Protein AF-A0A847JG15-F1 (afdb_monomer)

Nearest PDB structures (foldseek):
  4gpk-assembly2_F  TM=3.432E-01  e=2.499E+00  Bacillus thuringiensis serovar thuringiensis
  7dhg-assembly1_C  TM=2.589E-01  e=1.060E+00  Homo sapiens
  5w5h-assembly1_C  TM=2.190E-01  e=2.594E+00  Homo sapiens
  2c0l-assembly1_A  TM=3.120E-01  e=9.933E+00  Homo sapiens

Solvent-accessible surface area (backbone atoms only — not comparable to full-atom values): 39490 Å² total; per-residue (Å²): 102,68,60,78,75,47,74,71,59,74,79,89,64,73,88,48,67,31,52,49,42,34,54,45,31,75,73,61,32,64,68,51,48,52,53,49,48,51,69,70,67,40,53,91,81,58,75,62,52,69,66,50,43,59,56,54,67,47,91,59,67,62,47,79,40,72,58,43,66,59,42,62,68,60,30,32,76,76,27,90,80,52,55,33,76,30,58,50,78,84,34,59,87,74,55,54,85,29,31,40,36,27,78,30,10,33,76,59,93,94,44,71,69,58,63,26,44,65,43,64,74,42,33,71,73,79,40,40,64,58,51,52,51,54,47,48,49,50,69,77,38,72,46,77,37,70,93,58,90,75,75,52,70,67,59,48,51,48,54,47,52,47,37,75,73,43,55,92,72,43,49,55,31,36,40,46,26,46,60,80,68,53,72,68,58,48,52,53,35,47,76,70,49,31,46,76,49,68,34,33,84,80,35,64,89,46,57,81,93,45,23,48,59,52,29,47,49,55,50,51,52,46,54,66,70,67,50,78,86,50,76,77,68,70,68,62,69,59,55,86,75,48,46,61,80,82,39,97,46,72,69,47,27,57,53,44,54,69,33,58,69,56,23,36,53,28,47,53,50,40,48,55,48,52,54,50,38,58,74,66,50,53,59,48,61,70,60,58,68,68,49,17,46,43,43,33,42,49,62,69,53,50,51,49,54,67,57,19,54,72,67,41,57,69,74,59,30,43,54,50,50,36,53,46,24,32,46,32,43,63,30,42,42,85,55,52,66,74,56,47,54,47,47,63,75,65,54,49,72,77,65,53,74,80,45,60,68,69,37,51,50,18,35,50,52,30,53,45,51,34,21,53,75,68,67,36,63,67,62,30,52,56,51,49,56,55,59,69,71,57,94,67,62,53,50,55,54,15,46,52,39,43,54,51,35,52,48,28,39,37,49,36,34,51,64,64,29,67,76,41,45,81,53,33,52,37,83,54,47,54,35,32,27,35,37,20,18,50,28,33,70,68,61,43,52,71,60,16,52,54,33,37,54,53,22,39,54,52,38,54,57,50,27,73,76,41,72,79,39,40,34,46,25,44,45,38,48,55,40,51,51,54,35,54,72,41,30,86,81,56,80,32,52,70,39,58,78,49,64,89,48,69,87,55,49,52,79,1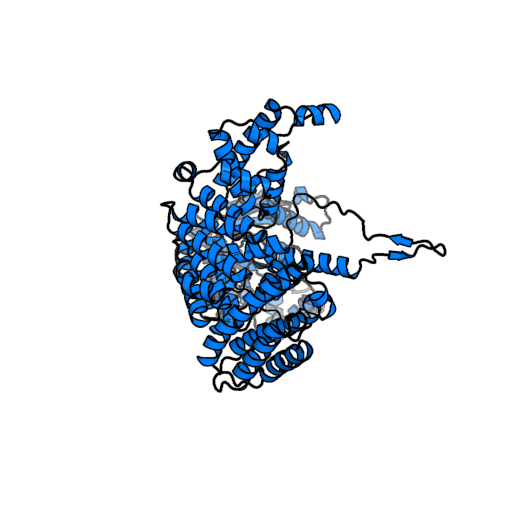00,60,57,74,64,59,70,49,48,55,37,50,51,52,35,53,52,50,46,50,50,61,69,67,57,55,50,66,40,78,44,94,52,92,92,41,64,46,73,51,76,78,66,82,78,89,71,64,96,64,68,60,53,44,46,46,47,53,48,44,53,31,65,57,53,20,54,34,42,41,56,100,91,41,80,69,34,19,65,63,52,40,52,24,45,62,70,63,66,54,94,45,39,60,48,54,30,42,42,54,58,37,60,60,59,71,86,78,48,66,45,56,69,62,55,20,77,67,50,49,69,69,45,54,72,65,39,51,53,53,42,44,54,32,32,54,53,34,40,54,54,36,52,59,50,24,49,76,42,67,85,44,62,67,50,50,53,54,36,35,38,38,41,41,54,42,23,48,56,29,62,75,38,54,44,73,57,12,51,49,43,36,52,49,26,51,51,54,73,66,35,77,52,58,71,44,86,81,43,54,60,30,38,49,46,21,33,52,31,12,58,77,28,89

Secondary structure (DSSP, 8-state):
-HHHHHTT--TT--S-HHHHHHHHHHHH-HHHHHHHHHHHH-GGG----HHHHHHHHS--SEEEE---SSHHHHHHTT-TT--EEE-SGGGTTTPPSSEEEETT--SSTT-----SHHHHHHHHHHTHHHHHHHHHHHHHS-EEEES--S--HHHHHHHHHHHHHHGGGPPPEEEEE-----HHHHHHHHHTTEEEEE-TTTTTTS-GGGHHHHHHHHHHHHHHHTPPPPGGG--PPPGGGS-----SSHHHHHHHTT-HHHHHHHHHHHHHHHHHHHHH----SS--HHHHHHHHHHHHTSTTHHHHHHHS-HHHHHHHHHHHHHHHHHTTPPPPHHHHHHHHHH--HHHHHTS-HHHHHHHHHHHHHHHHHTT-HHHHHHHHHHHHTS---HHHHHHHHHHHHHHHHHTT-HHHHHHHGGG---SSTHHHHHHHHHHHHHT-HHHHHHHHHHHHHHHHHHHHH-TT-HHHHHHHHHHHHHHHHTHHHHTTHHHHTTTT-GGGSPTT--HHHHHHHHHHHHHHHHHHHHH--SEEE-SSTT-EEE-TT------TT---HHHHHHHHHHHHT--SB-SS-BSSHHHHHHHHHHT--SSHHHHHHHHHT---SSSSHHHHHSSHHHHHTS-HHHHHHHHHHHHHHHHHHHHHHHH-TT-HHHHHHHHHHHHHHHHHGGG--HHHHHHHHHHHHHHHH-TTT--TTTHHHHHHHHHHHHHH-

Radius of gyration: 33.89 Å; Cα contacts (8 Å, |Δi|>4): 934; chains: 1; bounding box: 81×74×93 Å

pLDDT: mean 87.76, std 8.97, range [35.72, 98.38]

Mean predicted aligned error: 11.02 Å

Structure (mmCIF, N/CA/C/O backbone):
data_AF-A0A847JG15-F1
#
_entry.id   AF-A0A847JG15-F1
#
loop_
_atom_site.group_PDB
_atom_site.id
_atom_site.type_symbol
_atom_site.label_atom_id
_atom_site.label_alt_id
_atom_site.label_comp_id
_atom_site.label_asym_id
_atom_site.label_entity_id
_atom_site.label_seq_id
_atom_site.pdbx_PDB_ins_code
_atom_site.Cartn_x
_atom_site.Cartn_y
_atom_site.Cartn_z
_atom_site.occupancy
_atom_site.B_iso_or_equiv
_atom_site.auth_seq_id
_atom_site.auth_comp_id
_atom_site.auth_asym_id
_atom_site.auth_atom_id
_atom_site.pdbx_PDB_model_num
ATOM 1 N N . MET A 1 1 ? -34.499 -32.403 33.927 1.00 81.12 1 MET A N 1
ATOM 2 C CA . MET A 1 1 ? -34.317 -32.492 35.392 1.00 81.12 1 MET A CA 1
ATOM 3 C C . MET A 1 1 ? -35.592 -32.913 36.109 1.00 81.12 1 MET A C 1
ATOM 5 O O . MET A 1 1 ? -35.717 -34.097 36.360 1.00 81.12 1 MET A O 1
ATOM 9 N N . THR A 1 2 ? -36.583 -32.044 36.358 1.00 82.88 2 THR A N 1
ATOM 10 C CA . THR A 1 2 ? -37.772 -32.404 37.171 1.00 82.88 2 THR A CA 1
ATOM 11 C C . THR A 1 2 ? -38.510 -33.658 36.695 1.00 82.88 2 THR A C 1
ATOM 13 O O . THR A 1 2 ? -38.840 -34.520 37.497 1.00 82.88 2 THR A O 1
ATOM 16 N N . ARG A 1 3 ? -38.740 -33.797 35.382 1.00 83.25 3 ARG A N 1
ATOM 17 C CA . ARG A 1 3 ? -39.394 -34.990 34.817 1.00 83.25 3 ARG A CA 1
ATOM 18 C C . ARG A 1 3 ? -38.566 -36.267 35.015 1.00 83.25 3 ARG A C 1
ATOM 20 O O . ARG A 1 3 ? -39.148 -37.321 35.218 1.00 83.25 3 ARG A O 1
ATOM 27 N N . GLU A 1 4 ? -37.240 -36.162 34.947 1.00 81.69 4 GLU A N 1
ATOM 28 C CA . GLU A 1 4 ? -36.317 -37.295 35.118 1.00 81.69 4 GLU A CA 1
ATOM 29 C C . GLU A 1 4 ? -36.150 -37.688 36.592 1.00 81.69 4 GLU A C 1
ATOM 31 O O . GLU A 1 4 ? -36.027 -38.870 36.879 1.00 81.69 4 GLU A O 1
ATOM 36 N N . LEU A 1 5 ? -36.198 -36.722 37.517 1.00 81.12 5 LEU A N 1
ATOM 37 C CA . LEU A 1 5 ? -36.077 -36.973 38.958 1.00 81.12 5 LEU A CA 1
ATOM 38 C C . LEU A 1 5 ? -37.386 -37.421 39.613 1.00 81.12 5 LEU A C 1
ATOM 40 O O . LEU A 1 5 ? -37.378 -38.324 40.440 1.00 81.12 5 LEU A O 1
ATOM 44 N N . TYR A 1 6 ? -38.506 -36.787 39.254 1.00 81.75 6 TYR A N 1
ATOM 45 C CA . TYR A 1 6 ? -39.786 -36.934 39.962 1.00 81.75 6 TYR A CA 1
ATOM 46 C C . TYR A 1 6 ? -40.861 -37.665 39.151 1.00 81.75 6 TYR A C 1
ATOM 48 O O . TYR A 1 6 ? -42.008 -37.746 39.582 1.00 81.75 6 TYR A O 1
ATOM 56 N N . GLY A 1 7 ? -40.551 -38.147 37.942 1.00 70.06 7 GLY A N 1
ATOM 57 C CA . GLY A 1 7 ? -41.454 -39.000 37.154 1.00 70.06 7 GLY A CA 1
ATOM 58 C C . GLY A 1 7 ? -42.812 -38.389 36.760 1.00 70.06 7 GLY A C 1
ATOM 59 O O . GLY A 1 7 ? -43.637 -39.087 36.179 1.00 70.06 7 GLY A O 1
ATOM 60 N N . GLY A 1 8 ? -43.059 -37.100 37.033 1.00 64.69 8 GLY A N 1
ATOM 61 C CA . GLY A 1 8 ? -44.329 -36.412 36.764 1.00 64.69 8 GLY A CA 1
ATOM 62 C C . GLY A 1 8 ? -45.185 -36.099 37.999 1.00 64.69 8 GLY A C 1
ATOM 63 O O . GLY A 1 8 ? -46.181 -35.386 37.861 1.00 64.69 8 GLY A O 1
ATOM 64 N N . GLU A 1 9 ? -44.797 -36.547 39.196 1.00 62.03 9 GLU A N 1
ATOM 65 C CA . GLU A 1 9 ? -45.448 -36.137 40.444 1.00 62.03 9 GLU A CA 1
ATOM 66 C C . GLU A 1 9 ? -45.044 -34.698 40.808 1.00 62.03 9 GLU A C 1
ATOM 68 O O . GLU A 1 9 ? -43.866 -34.359 40.881 1.00 62.03 9 GLU A O 1
ATOM 73 N N . ARG A 1 10 ? -46.033 -33.808 40.991 1.00 60.28 10 ARG A N 1
ATOM 74 C CA . ARG A 1 10 ? -45.802 -32.389 41.345 1.00 60.28 10 ARG A CA 1
ATOM 75 C C . ARG A 1 10 ? -45.706 -32.141 42.852 1.00 60.28 10 ARG A C 1
ATOM 77 O O . ARG A 1 10 ? -45.390 -31.025 43.258 1.00 60.28 10 ARG A O 1
ATOM 84 N N . ALA A 1 11 ? -46.021 -33.137 43.677 1.00 58.16 11 ALA A N 1
ATOM 85 C CA . ALA A 1 11 ? -45.902 -33.013 45.122 1.00 58.16 11 ALA A CA 1
ATOM 86 C C . ALA A 1 11 ? -44.409 -33.014 45.499 1.00 58.16 11 ALA A C 1
ATOM 88 O O . ALA A 1 11 ? -43.684 -33.918 45.107 1.00 58.16 11 ALA A O 1
ATOM 89 N N . ASN A 1 12 ? -43.961 -31.999 46.243 1.00 69.44 12 ASN A N 1
ATOM 90 C CA . ASN A 1 12 ? -42.582 -31.813 46.729 1.00 69.44 12 ASN A CA 1
ATOM 91 C C . ASN A 1 12 ? -41.496 -31.426 45.704 1.00 69.44 12 ASN A C 1
ATOM 93 O O . ASN A 1 12 ? -40.319 -31.494 46.042 1.00 69.44 12 ASN A O 1
ATOM 97 N N . VAL A 1 13 ? -41.842 -30.954 44.502 1.00 78.25 13 VAL A N 1
ATOM 98 C CA . VAL A 1 13 ? -40.843 -30.364 43.587 1.00 78.25 13 VAL A CA 1
ATOM 99 C C . VAL A 1 13 ? -40.485 -28.943 44.054 1.00 78.25 13 VAL A C 1
ATOM 101 O O . VAL A 1 13 ? -41.392 -28.108 44.144 1.00 78.25 13 VAL A O 1
ATOM 104 N N . PRO A 1 14 ? -39.204 -28.617 44.320 1.00 79.38 14 PRO A N 1
ATOM 105 C CA . PRO A 1 14 ? -38.802 -27.248 44.634 1.00 79.38 14 PRO A CA 1
ATOM 106 C C . PRO A 1 14 ? -39.094 -26.292 43.475 1.00 79.38 14 PRO A C 1
ATOM 108 O O . PRO A 1 14 ? -38.955 -26.651 42.310 1.00 79.38 14 PRO A O 1
ATOM 111 N N . SER A 1 15 ? -39.476 -25.051 43.777 1.00 82.06 15 SER A N 1
ATOM 112 C CA . SER A 1 15 ? -39.694 -24.026 42.745 1.00 82.06 15 SER A CA 1
ATOM 113 C C . SER A 1 15 ? -38.400 -23.379 42.247 1.00 82.06 15 SER A C 1
ATOM 115 O O . SER A 1 15 ? -38.415 -22.739 41.199 1.00 82.06 15 SER A O 1
ATOM 117 N N . ASP A 1 16 ? -37.312 -23.498 43.011 1.00 85.75 16 ASP A N 1
ATOM 118 C CA . ASP A 1 16 ? -36.014 -22.899 42.701 1.00 85.75 16 ASP A CA 1
ATOM 119 C C . ASP A 1 16 ? -35.216 -23.788 41.725 1.00 85.75 16 ASP A C 1
ATOM 121 O O . ASP A 1 16 ? -34.884 -24.927 42.076 1.00 85.75 16 ASP A O 1
ATOM 125 N N . PRO A 1 17 ? -34.878 -23.295 40.517 1.00 86.44 17 PRO A N 1
ATOM 126 C CA . PRO A 1 17 ? -34.073 -24.033 39.548 1.00 86.44 17 PRO A CA 1
ATOM 127 C C . PRO A 1 17 ? -32.709 -24.491 40.078 1.00 86.44 17 PRO A C 1
ATOM 129 O O . PRO A 1 17 ? -32.270 -25.584 39.716 1.00 86.44 17 PRO A O 1
ATOM 132 N N . LEU A 1 18 ? -32.055 -23.701 40.940 1.00 89.69 18 LEU A N 1
ATOM 133 C CA . LEU A 1 18 ? -30.737 -24.043 41.492 1.00 89.69 18 LEU A CA 1
ATOM 134 C C . LEU A 1 18 ? -30.823 -25.273 42.398 1.00 89.69 18 LEU A C 1
ATOM 136 O O . LEU A 1 18 ? -29.964 -26.157 42.353 1.00 89.69 18 LEU A O 1
ATOM 140 N N . ARG A 1 19 ? -31.909 -25.362 43.168 1.00 89.12 19 ARG A N 1
ATOM 141 C CA . ARG A 1 19 ? -32.183 -26.488 44.058 1.00 89.12 19 ARG A CA 1
ATOM 142 C C . ARG A 1 19 ? -32.551 -27.755 43.294 1.00 89.12 19 ARG A C 1
ATOM 144 O O . ARG A 1 19 ? -32.088 -28.831 43.649 1.00 89.12 19 ARG A O 1
ATOM 151 N N . ILE A 1 20 ? -33.302 -27.628 42.197 1.00 90.25 20 ILE A N 1
ATOM 152 C CA . ILE A 1 20 ? -33.577 -28.762 41.297 1.00 90.25 20 ILE A CA 1
ATOM 153 C C . ILE A 1 20 ? -32.270 -29.300 40.694 1.00 90.25 20 ILE A C 1
ATOM 155 O O . ILE A 1 20 ? -32.104 -30.513 40.567 1.00 90.25 20 ILE A O 1
ATOM 159 N N . ALA A 1 21 ? -31.345 -28.418 40.303 1.00 90.31 21 ALA A N 1
ATOM 160 C CA . ALA A 1 21 ? -30.045 -28.824 39.774 1.00 90.31 21 ALA A CA 1
ATOM 161 C C . ALA A 1 21 ? -29.168 -29.501 40.845 1.00 90.31 21 ALA A C 1
ATOM 163 O O . ALA A 1 21 ? -28.500 -30.489 40.537 1.00 90.31 21 ALA A O 1
ATOM 164 N N . GLU A 1 22 ? -29.213 -29.028 42.095 1.00 91.44 22 GLU A N 1
ATOM 165 C CA . GLU A 1 22 ? -28.540 -29.672 43.233 1.00 91.44 22 GLU A CA 1
ATOM 166 C C . GLU A 1 22 ? -29.113 -31.067 43.513 1.00 91.44 22 GLU A C 1
ATOM 168 O O . GLU A 1 22 ? -28.363 -32.035 43.599 1.00 91.44 22 GLU A O 1
ATOM 173 N N . GLU A 1 23 ? -30.439 -31.214 43.563 1.00 91.00 23 GLU A N 1
ATOM 174 C CA . GLU A 1 23 ? -31.095 -32.516 43.742 1.00 91.00 23 GLU A CA 1
ATOM 175 C C . GLU A 1 23 ? -30.782 -33.472 42.581 1.00 91.00 23 GLU A C 1
ATOM 177 O O . GLU A 1 23 ? -30.565 -34.667 42.799 1.00 91.00 23 GLU A O 1
ATOM 182 N N . PHE A 1 24 ? -30.669 -32.952 41.351 1.00 89.69 24 PHE A N 1
ATOM 183 C CA . PHE A 1 24 ? -30.232 -33.733 40.191 1.00 89.69 24 PHE A CA 1
ATOM 184 C C . PHE A 1 24 ? -28.802 -34.243 40.353 1.00 89.69 24 PHE A C 1
ATOM 186 O O . PHE A 1 24 ? -28.536 -35.427 40.134 1.00 89.69 24 PHE A O 1
ATOM 193 N N . ARG A 1 25 ? -27.885 -33.362 40.765 1.00 90.50 25 ARG A N 1
ATOM 194 C CA . ARG A 1 25 ? -26.486 -33.714 41.011 1.00 90.50 25 ARG A CA 1
ATOM 195 C C . ARG A 1 25 ? -26.352 -34.711 42.159 1.00 90.50 25 ARG A C 1
ATOM 197 O O . ARG A 1 25 ? -25.600 -35.672 42.029 1.00 90.50 25 ARG A O 1
ATOM 204 N N . ALA A 1 26 ? -27.080 -34.511 43.253 1.00 89.00 26 ALA A N 1
ATOM 205 C CA . ALA A 1 26 ? -27.059 -35.401 44.408 1.00 89.00 26 ALA A CA 1
ATOM 206 C C . ALA A 1 26 ? -27.613 -36.796 44.070 1.00 89.00 26 ALA A C 1
ATOM 208 O O . ALA A 1 26 ? -27.094 -37.796 44.562 1.00 89.00 26 ALA A O 1
ATOM 209 N N . GLY A 1 27 ? -28.642 -36.870 43.218 1.00 87.56 27 GLY A N 1
ATOM 210 C CA . GLY A 1 27 ? -29.272 -38.131 42.826 1.00 87.56 27 GLY A CA 1
ATOM 211 C C . GLY A 1 27 ? -28.518 -38.921 41.753 1.00 87.56 27 GLY A C 1
ATOM 212 O O . GLY A 1 27 ? -28.458 -40.146 41.832 1.00 87.56 27 GLY A O 1
ATOM 213 N N . LEU A 1 28 ? -27.961 -38.246 40.740 1.00 88.00 28 LEU A N 1
ATOM 214 C CA . LEU A 1 28 ? -27.418 -38.889 39.529 1.00 88.00 28 LEU A CA 1
ATOM 215 C C . LEU A 1 28 ? -25.928 -38.603 39.281 1.00 88.00 28 LEU A C 1
ATOM 217 O O . LEU A 1 28 ? -25.324 -39.202 38.390 1.00 88.00 28 LEU A O 1
ATOM 221 N N . GLY A 1 29 ? -25.319 -37.719 40.070 1.00 87.88 29 GLY A N 1
ATOM 222 C CA . GLY A 1 29 ? -23.922 -37.319 39.943 1.00 87.88 29 GLY A CA 1
ATOM 223 C C . GLY A 1 29 ? -23.676 -36.198 38.926 1.00 87.88 29 GLY A C 1
ATOM 224 O O . GLY A 1 29 ? -24.523 -35.838 38.107 1.00 87.88 29 GLY A O 1
ATOM 225 N N . ASP A 1 30 ? -22.466 -35.640 38.972 1.00 84.94 30 ASP A N 1
ATOM 226 C CA . ASP A 1 30 ? -22.074 -34.466 38.177 1.00 84.94 30 ASP A CA 1
ATOM 227 C C . ASP A 1 30 ? -21.905 -34.769 36.674 1.00 84.94 30 ASP A C 1
ATOM 229 O O . ASP A 1 30 ? -22.237 -33.947 35.816 1.00 84.94 30 ASP A O 1
ATOM 233 N N . ALA A 1 31 ? -21.472 -35.988 36.335 1.00 86.06 31 ALA A N 1
ATOM 234 C CA . ALA A 1 31 ? -21.378 -36.441 34.946 1.00 86.06 31 ALA A CA 1
ATOM 235 C C . ALA A 1 31 ? -22.760 -36.484 34.272 1.00 86.06 31 ALA A C 1
ATOM 237 O O . ALA A 1 31 ? -22.930 -35.967 33.170 1.00 86.06 31 ALA A O 1
ATOM 238 N N . ALA A 1 32 ? -23.773 -37.015 34.967 1.00 87.38 32 ALA A N 1
ATOM 239 C CA . ALA A 1 32 ? -25.141 -37.067 34.458 1.00 87.38 32 ALA A CA 1
ATOM 240 C C . ALA A 1 32 ? -25.746 -35.666 34.287 1.00 87.38 32 ALA A C 1
ATOM 242 O O . ALA A 1 32 ? -26.473 -35.424 33.323 1.00 87.38 32 ALA A O 1
ATOM 243 N N . LEU A 1 33 ? -25.437 -34.736 35.200 1.00 87.50 33 LEU A N 1
ATOM 244 C CA . LEU A 1 33 ? -25.838 -33.333 35.087 1.00 87.50 33 LEU A CA 1
ATOM 245 C C . LEU A 1 33 ? -25.224 -32.680 33.842 1.00 87.50 33 LEU A C 1
ATOM 247 O O . LEU A 1 33 ? -25.932 -32.044 33.061 1.00 87.50 33 LEU A O 1
ATOM 251 N N . THR A 1 34 ? -23.928 -32.888 33.621 1.00 85.12 34 THR A N 1
ATOM 252 C CA . THR A 1 34 ? -23.215 -32.361 32.450 1.00 85.12 34 THR A CA 1
ATOM 253 C C . THR A 1 34 ? -23.776 -32.938 31.148 1.00 85.12 34 THR A C 1
ATOM 255 O O . THR A 1 34 ? -24.069 -32.191 30.212 1.00 85.12 34 THR A O 1
ATOM 258 N N . ASP A 1 35 ? -24.026 -34.247 31.098 1.00 86.44 35 ASP A N 1
ATOM 259 C CA . ASP A 1 35 ? -24.648 -34.905 29.944 1.00 86.44 35 ASP A CA 1
ATOM 260 C C . ASP A 1 35 ? -26.095 -34.454 29.721 1.00 86.44 35 ASP A C 1
ATOM 262 O O . ASP A 1 35 ? -26.553 -34.350 28.579 1.00 86.44 35 ASP A O 1
ATOM 266 N N . PHE A 1 36 ? -26.844 -34.168 30.789 1.00 88.62 36 PHE A N 1
ATOM 267 C CA . PHE A 1 36 ? -28.172 -33.570 30.681 1.00 88.62 36 PHE A CA 1
ATOM 268 C C . PHE A 1 36 ? -28.097 -32.184 30.027 1.00 88.62 36 PHE A C 1
ATOM 270 O O . PHE A 1 36 ? -28.882 -31.898 29.120 1.00 88.62 36 PHE A O 1
ATOM 277 N N . LEU A 1 37 ? -27.142 -31.343 30.434 1.00 87.56 37 LEU A N 1
ATOM 278 C CA . LEU A 1 37 ? -26.953 -30.012 29.853 1.00 87.56 37 LEU A CA 1
ATOM 279 C C . LEU A 1 37 ? -26.539 -30.085 28.384 1.00 87.56 37 LEU A C 1
ATOM 281 O O . LEU A 1 37 ? -27.162 -29.427 27.551 1.00 87.56 37 LEU A O 1
ATOM 285 N N . ARG A 1 38 ? -25.571 -30.943 28.044 1.00 85.94 38 ARG A N 1
ATOM 286 C CA . ARG A 1 38 ? -25.131 -31.160 26.656 1.00 85.94 38 ARG A CA 1
ATOM 287 C C . ARG A 1 38 ? -26.286 -31.609 25.760 1.00 85.94 38 ARG A C 1
ATOM 289 O O . ARG A 1 38 ? -26.506 -31.016 24.706 1.00 85.94 38 ARG A O 1
ATOM 296 N N . ARG A 1 39 ? -27.088 -32.584 26.208 1.00 87.25 39 ARG A N 1
ATOM 297 C CA . ARG A 1 39 ? -28.261 -33.076 25.459 1.00 87.25 39 ARG A CA 1
ATOM 298 C C . ARG A 1 39 ? -29.392 -32.054 25.352 1.00 87.25 39 ARG A C 1
ATOM 300 O O . ARG A 1 39 ? -30.125 -32.077 24.367 1.00 87.25 39 ARG A O 1
ATOM 307 N N . SER A 1 40 ? -29.561 -31.194 26.355 1.00 86.38 40 SER A N 1
ATOM 308 C CA . SER A 1 40 ? -30.647 -30.207 26.380 1.00 86.38 40 SER A CA 1
ATOM 309 C C . SER A 1 40 ? -30.328 -28.973 25.540 1.00 86.38 40 SER A C 1
ATOM 311 O O . SER A 1 40 ? -31.196 -28.489 24.819 1.00 86.38 40 SER A O 1
ATOM 313 N N . ILE A 1 41 ? -29.092 -28.475 25.627 1.00 84.56 41 ILE A N 1
ATOM 314 C CA . ILE A 1 41 ? -28.661 -27.245 24.954 1.00 84.56 41 ILE A CA 1
ATOM 315 C C . ILE A 1 41 ? -28.256 -27.528 23.504 1.00 84.56 41 ILE A C 1
ATOM 317 O O . ILE A 1 41 ? -28.589 -26.723 22.646 1.00 84.56 41 ILE A O 1
ATOM 321 N N . ARG A 1 42 ? -27.631 -28.683 23.205 1.00 83.69 42 ARG A N 1
ATOM 322 C CA . ARG A 1 42 ? -27.186 -29.076 21.847 1.00 83.69 42 ARG A CA 1
ATOM 323 C C . ARG A 1 42 ? -26.381 -27.975 21.147 1.00 83.69 42 ARG A C 1
ATOM 325 O O . ARG A 1 42 ? -26.711 -27.564 20.037 1.00 83.69 42 ARG A O 1
ATOM 332 N N . ASP A 1 43 ? -25.363 -27.466 21.836 1.00 85.06 43 ASP A N 1
ATOM 333 C CA . ASP A 1 43 ? -24.520 -26.345 21.388 1.00 85.06 43 ASP A CA 1
ATOM 334 C C . ASP A 1 43 ? -23.935 -26.558 19.977 1.00 85.06 43 ASP A C 1
ATOM 336 O O . ASP A 1 43 ? -23.907 -25.641 19.158 1.00 85.06 43 ASP A O 1
ATOM 340 N N . ASP A 1 44 ? -23.574 -27.799 19.656 1.00 82.69 44 ASP A N 1
ATOM 341 C CA . ASP A 1 44 ? -23.077 -28.244 18.352 1.00 82.69 44 ASP A CA 1
ATOM 342 C C . ASP A 1 44 ? -24.072 -28.051 17.196 1.00 82.69 44 ASP A C 1
ATOM 344 O O . ASP A 1 44 ? -23.662 -27.938 16.045 1.00 82.69 44 ASP A O 1
ATOM 348 N N . THR A 1 45 ? -25.374 -27.979 17.484 1.00 86.88 45 THR A N 1
ATOM 349 C CA . THR A 1 45 ? -26.418 -27.780 16.464 1.00 86.88 45 THR A CA 1
ATOM 350 C C . THR A 1 45 ? -26.703 -26.313 16.138 1.00 86.88 45 THR A C 1
ATOM 352 O O . THR A 1 45 ? -27.436 -26.034 15.188 1.00 86.88 45 THR A O 1
ATOM 355 N N . PHE A 1 46 ? -26.144 -25.375 16.907 1.00 86.81 46 PHE A N 1
ATOM 356 C CA . PHE A 1 46 ? -26.329 -23.940 16.700 1.00 86.81 46 PHE A CA 1
ATOM 357 C C . PHE A 1 46 ? -25.076 -23.313 16.104 1.00 86.81 46 PHE A C 1
ATOM 359 O O . PHE A 1 46 ? -23.969 -23.611 16.538 1.00 86.81 46 PHE A O 1
ATOM 366 N N . GLU A 1 47 ? -25.255 -22.404 15.150 1.00 88.56 47 GLU A N 1
ATOM 367 C CA . GLU A 1 47 ? -24.178 -21.579 14.600 1.00 88.56 47 GLU A CA 1
ATOM 368 C C . GLU A 1 47 ? -24.261 -20.148 15.147 1.00 88.56 47 GLU A C 1
ATOM 370 O O . GLU A 1 47 ? -25.370 -19.646 15.384 1.00 88.56 47 GLU A O 1
ATOM 375 N N . PRO A 1 48 ? -23.123 -19.451 15.329 1.00 89.81 48 PRO A N 1
ATOM 376 C CA . PRO A 1 48 ? -23.140 -18.061 15.754 1.00 89.81 48 PRO A CA 1
ATOM 377 C C . PRO A 1 48 ? -23.891 -17.175 14.751 1.00 89.81 48 PRO A C 1
ATOM 379 O O . PRO A 1 48 ? -23.492 -17.021 13.597 1.00 89.81 48 PRO A O 1
ATOM 382 N N . GLY A 1 49 ? -24.994 -16.573 15.201 1.00 87.56 49 GLY A N 1
ATOM 383 C CA . GLY A 1 49 ? -25.755 -15.600 14.410 1.00 87.56 49 GLY A CA 1
ATOM 384 C C . GLY A 1 49 ? -25.043 -14.249 14.243 1.00 87.56 49 GLY A C 1
ATOM 385 O O . GLY A 1 49 ? -24.083 -13.960 14.956 1.00 87.56 49 GLY A O 1
ATOM 386 N N . LEU A 1 50 ? -25.575 -13.395 13.356 1.00 87.62 50 LEU A N 1
ATOM 387 C CA . LEU A 1 50 ? -25.013 -12.072 13.024 1.00 87.62 50 LEU A CA 1
ATOM 388 C C . LEU A 1 50 ? -24.738 -11.201 14.258 1.00 87.62 50 LEU A C 1
ATOM 390 O O . LEU A 1 50 ? -23.650 -10.655 14.370 1.00 87.62 50 LEU A O 1
ATOM 394 N N . ILE A 1 51 ? -25.646 -11.185 15.239 1.00 90.56 51 ILE A N 1
ATOM 395 C CA . ILE A 1 51 ? -25.478 -10.399 16.474 1.00 90.56 51 ILE A CA 1
ATOM 396 C C . ILE A 1 51 ? -24.200 -10.758 17.241 1.00 90.56 51 ILE A C 1
ATOM 398 O O . ILE A 1 51 ? -23.589 -9.869 17.820 1.00 90.56 51 ILE A O 1
ATOM 402 N N . HIS A 1 52 ? -23.777 -12.027 17.261 1.00 91.75 52 HIS A N 1
ATOM 403 C CA . HIS A 1 52 ? -22.538 -12.403 17.953 1.00 91.75 52 HIS A CA 1
ATOM 404 C C . HIS A 1 52 ? -21.321 -11.791 17.259 1.00 91.75 52 HIS A C 1
ATOM 406 O O . HIS A 1 52 ? -20.411 -11.318 17.929 1.00 91.75 52 HIS A O 1
ATOM 412 N N . ARG A 1 53 ? -21.330 -11.764 15.922 1.00 89.56 53 ARG A N 1
ATOM 413 C CA . ARG A 1 53 ? -20.270 -11.142 15.122 1.00 89.56 53 ARG A CA 1
ATOM 414 C C . ARG A 1 53 ? -20.294 -9.626 15.299 1.00 89.56 53 ARG A C 1
ATOM 416 O O . ARG A 1 53 ? -19.294 -9.053 15.703 1.00 89.56 53 ARG A O 1
ATOM 423 N N . ASP A 1 54 ? -21.467 -9.009 15.153 1.00 89.50 54 ASP A N 1
ATOM 424 C CA . ASP A 1 54 ? -21.649 -7.566 15.335 1.00 89.50 54 ASP A CA 1
ATOM 425 C C . ASP A 1 54 ? -21.241 -7.084 16.730 1.00 89.50 54 ASP A C 1
ATOM 427 O O . ASP A 1 54 ? -20.701 -5.987 16.877 1.00 89.50 54 ASP A O 1
ATOM 431 N N . LEU A 1 55 ? -21.499 -7.903 17.754 1.00 91.81 55 LEU A N 1
ATOM 432 C CA . LEU A 1 55 ? -21.068 -7.642 19.117 1.00 91.81 55 LEU A CA 1
ATOM 433 C C . LEU A 1 55 ? -19.542 -7.657 19.218 1.00 91.81 55 LEU A C 1
ATOM 435 O O . LEU A 1 55 ? -18.982 -6.727 19.786 1.00 91.81 55 LEU A O 1
ATOM 439 N N . LEU A 1 56 ? -18.878 -8.686 18.691 1.00 90.12 56 LEU A N 1
ATOM 440 C CA . LEU A 1 56 ? -17.423 -8.852 18.795 1.00 90.12 56 LEU A CA 1
ATOM 441 C C . LEU A 1 56 ? -16.628 -7.939 17.844 1.00 90.12 56 LEU A C 1
ATOM 443 O O . LEU A 1 56 ? -15.434 -7.741 18.052 1.00 90.12 56 LEU A O 1
ATOM 447 N N . ASP A 1 57 ? -17.276 -7.331 16.848 1.00 84.50 57 ASP A N 1
ATOM 448 C CA . ASP A 1 57 ? -16.672 -6.283 16.014 1.00 84.50 57 ASP A CA 1
ATOM 449 C C . ASP A 1 57 ? -16.399 -4.989 16.799 1.00 84.50 57 ASP A C 1
ATOM 451 O O . ASP A 1 57 ? -15.506 -4.204 16.456 1.00 84.50 57 ASP A O 1
ATOM 455 N N . LEU A 1 58 ? -17.190 -4.724 17.843 1.00 85.12 58 LEU A N 1
ATOM 456 C CA . LEU A 1 58 ? -17.050 -3.520 18.654 1.00 85.12 58 LEU A CA 1
ATOM 457 C C . LEU A 1 58 ? -15.807 -3.592 19.562 1.00 85.12 58 LEU A C 1
ATOM 459 O O . LEU A 1 58 ? -15.3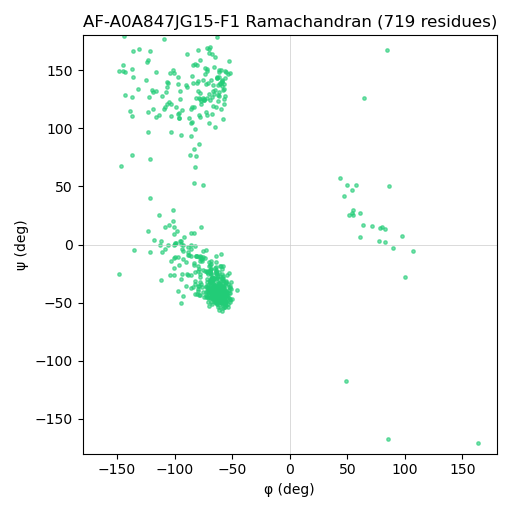81 -4.668 19.980 1.00 85.12 58 LEU A O 1
ATOM 463 N N . PRO A 1 59 ? -15.207 -2.437 19.909 1.00 83.31 59 PRO A N 1
ATOM 464 C CA . PRO A 1 59 ? -13.948 -2.351 20.646 1.00 83.31 59 PRO A CA 1
ATOM 465 C C . PRO A 1 59 ? -14.072 -2.657 22.153 1.00 83.31 59 PRO A C 1
ATOM 467 O O . PRO A 1 59 ? -13.618 -1.863 22.977 1.00 83.31 59 PRO A O 1
ATOM 470 N N . TRP A 1 60 ? -14.676 -3.781 22.545 1.00 88.12 60 TRP A N 1
ATOM 471 C CA . TRP A 1 60 ? -14.810 -4.150 23.959 1.00 88.12 60 TRP A CA 1
ATOM 472 C C . TRP A 1 60 ? -13.452 -4.458 24.597 1.00 88.12 60 TRP A C 1
ATOM 474 O O . TRP A 1 60 ? -12.633 -5.155 24.003 1.00 88.12 60 TRP A O 1
ATOM 484 N N . ALA A 1 61 ? -13.234 -3.972 25.824 1.00 88.50 61 ALA A N 1
ATOM 485 C CA . ALA A 1 61 ? -12.052 -4.317 26.615 1.00 88.50 61 ALA A CA 1
ATOM 486 C C . ALA A 1 61 ? -12.087 -5.787 27.060 1.00 88.50 61 ALA A C 1
ATOM 488 O O . ALA A 1 61 ? -11.102 -6.500 26.911 1.00 88.50 61 ALA A O 1
ATOM 489 N N . ASP A 1 62 ? -13.242 -6.239 27.548 1.00 91.94 62 ASP A N 1
ATOM 490 C CA . ASP A 1 62 ? -13.524 -7.622 27.921 1.00 91.94 62 ASP A CA 1
ATOM 491 C C . ASP A 1 62 ? -15.008 -7.925 27.667 1.00 91.94 62 ASP A C 1
ATOM 493 O O . ASP A 1 62 ? -15.867 -7.051 27.808 1.00 91.94 62 ASP A O 1
ATOM 497 N N . VAL A 1 63 ? -15.314 -9.178 27.336 1.00 94.44 63 VAL A N 1
ATOM 498 C CA . VAL A 1 63 ? -16.672 -9.718 27.228 1.00 94.44 63 VAL A CA 1
ATOM 499 C C . VAL A 1 63 ? -16.853 -10.760 28.326 1.00 94.44 63 VAL A C 1
ATOM 501 O O . VAL A 1 63 ? -16.246 -11.828 28.306 1.00 94.44 63 VAL A O 1
ATOM 504 N N . LEU A 1 64 ? -17.694 -10.447 29.305 1.00 94.25 64 LEU A N 1
ATOM 505 C CA . LEU A 1 64 ? -18.047 -11.355 30.395 1.00 94.25 64 LEU A CA 1
ATOM 506 C C . LEU A 1 64 ? -19.342 -12.081 30.039 1.00 94.25 64 LEU A C 1
ATOM 508 O O . LEU A 1 64 ? -20.321 -11.438 29.662 1.00 94.25 64 LEU A O 1
ATOM 512 N N . THR A 1 65 ? -19.375 -13.402 30.198 1.00 93.06 65 THR A N 1
ATOM 513 C CA . THR A 1 65 ? -20.596 -14.182 29.975 1.00 93.06 65 THR A CA 1
ATOM 514 C C . THR A 1 65 ? -20.822 -15.229 31.060 1.00 93.06 65 THR A C 1
ATOM 516 O O . THR A 1 65 ? -19.889 -15.843 31.584 1.00 93.06 65 THR A O 1
ATOM 519 N N . THR A 1 66 ? -22.094 -15.427 31.395 1.00 90.81 66 THR A N 1
ATOM 520 C CA . THR A 1 66 ? -22.593 -16.529 32.228 1.00 90.81 66 THR A CA 1
ATOM 521 C C . THR A 1 66 ? -23.178 -17.663 31.382 1.00 90.81 66 THR A C 1
ATOM 523 O O . THR A 1 66 ? -23.675 -18.637 31.940 1.00 90.81 66 THR A O 1
ATOM 526 N N . ASN A 1 67 ? -23.150 -17.539 30.049 1.00 90.94 67 ASN A N 1
ATOM 527 C CA . ASN A 1 67 ? -23.671 -18.550 29.134 1.00 90.94 67 ASN A CA 1
ATOM 528 C C . ASN A 1 67 ? -22.742 -19.764 29.063 1.00 90.94 67 ASN A C 1
ATOM 530 O O . ASN A 1 67 ? -21.518 -19.634 29.119 1.00 90.94 67 ASN A O 1
ATOM 534 N N . TYR A 1 68 ? -23.333 -20.945 28.879 1.00 90.12 68 TYR A N 1
ATOM 535 C CA . TYR A 1 68 ? -22.591 -22.204 28.808 1.00 90.12 68 TYR A CA 1
ATOM 536 C C . TYR A 1 68 ? -22.227 -22.618 27.370 1.00 90.12 68 TYR A C 1
ATOM 538 O O . TYR A 1 68 ? -21.243 -23.337 27.191 1.00 90.12 68 TYR A O 1
ATOM 546 N N . ASP A 1 69 ? -22.988 -22.165 26.366 1.00 91.25 69 ASP A N 1
ATOM 547 C CA . ASP A 1 69 ? -22.767 -22.415 24.929 1.00 91.25 69 ASP A CA 1
ATOM 548 C C . ASP A 1 69 ? -21.465 -21.794 24.403 1.00 91.25 69 ASP A C 1
ATOM 550 O O . ASP A 1 69 ? -20.918 -20.902 25.045 1.00 91.25 69 ASP A O 1
ATOM 554 N N . THR A 1 70 ? -20.966 -22.258 23.253 1.00 91.19 70 THR A N 1
ATOM 555 C CA . THR A 1 70 ? -19.683 -21.812 22.674 1.00 91.19 70 THR A CA 1
ATOM 556 C C . THR A 1 70 ? -19.832 -20.794 21.537 1.00 91.19 70 THR A C 1
ATOM 558 O O . THR A 1 70 ? -18.943 -20.658 20.690 1.00 91.19 70 THR A O 1
ATOM 561 N N . LEU A 1 71 ? -20.976 -20.102 21.445 1.00 92.62 71 LEU A N 1
ATOM 562 C CA . LEU A 1 71 ? -21.296 -19.259 20.287 1.00 92.62 71 LEU A CA 1
ATOM 563 C C . LEU A 1 71 ? -20.381 -18.034 20.179 1.00 92.62 71 LEU A C 1
ATOM 565 O O . LEU A 1 71 ? -19.966 -17.682 19.074 1.00 92.62 71 LEU A O 1
ATOM 569 N N . LEU A 1 72 ? -20.029 -17.408 21.306 1.00 92.56 72 LEU A N 1
ATOM 570 C CA . LEU A 1 72 ? -19.111 -16.265 21.326 1.00 92.56 72 LEU A CA 1
ATOM 571 C C . LEU A 1 72 ? -17.684 -16.694 20.979 1.00 92.56 72 LEU A C 1
ATOM 573 O O . LEU A 1 72 ? -17.023 -16.030 20.191 1.00 92.56 72 LEU A O 1
ATOM 577 N N . GLU A 1 73 ? -17.228 -17.832 21.499 1.00 91.62 73 GLU A N 1
ATOM 578 C CA . GLU A 1 73 ? -15.911 -18.401 21.203 1.00 91.62 73 GLU A CA 1
ATOM 579 C C . GLU A 1 73 ? -15.768 -18.758 19.722 1.00 91.62 73 GLU A C 1
ATOM 581 O O . GLU A 1 73 ? -14.725 -18.524 19.114 1.00 91.62 73 GLU A O 1
ATOM 586 N N . ARG A 1 74 ? -16.823 -19.325 19.125 1.00 90.69 74 ARG A N 1
ATOM 587 C CA . ARG A 1 74 ? -16.846 -19.651 17.697 1.00 90.69 74 ARG A CA 1
ATOM 588 C C . ARG A 1 74 ?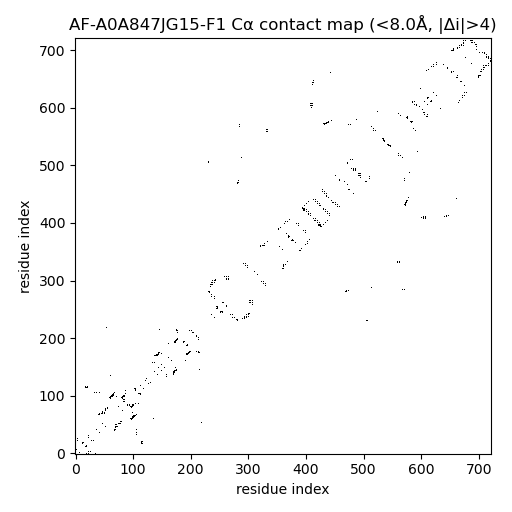 -16.920 -18.397 16.831 1.00 90.69 74 ARG A C 1
ATOM 590 O O . ARG A 1 74 ? -16.195 -18.336 15.846 1.00 90.69 74 ARG A O 1
ATOM 597 N N . ALA A 1 75 ? -17.712 -17.393 17.213 1.00 90.44 75 ALA A N 1
ATOM 598 C CA . ALA A 1 75 ? -17.749 -16.103 16.517 1.00 90.44 75 ALA A CA 1
ATOM 599 C C . ALA A 1 75 ? -16.415 -15.344 16.609 1.00 90.44 75 ALA A C 1
ATOM 601 O O . ALA A 1 75 ? -16.015 -14.692 15.650 1.00 90.44 75 ALA A O 1
ATOM 602 N N . ALA A 1 76 ? -15.706 -15.459 17.734 1.00 87.88 76 ALA A N 1
ATOM 603 C CA . ALA A 1 76 ? -14.429 -14.790 17.960 1.00 87.88 76 ALA A CA 1
ATOM 604 C C . ALA A 1 76 ? -13.308 -15.253 17.022 1.00 87.88 76 ALA A C 1
ATOM 606 O O . ALA A 1 76 ? -12.368 -14.495 16.798 1.00 87.88 76 ALA A O 1
ATOM 607 N N . LYS A 1 77 ? -13.404 -16.464 16.455 1.00 82.94 77 LYS A N 1
ATOM 608 C CA . LYS A 1 77 ? -12.420 -16.976 15.485 1.00 82.94 77 LYS A CA 1
ATOM 609 C C . LYS A 1 77 ? -12.337 -16.114 14.227 1.00 82.94 77 LYS A C 1
ATOM 611 O O . LYS A 1 77 ? -11.255 -15.976 13.669 1.00 82.94 77 LYS A O 1
ATOM 616 N N . ASP A 1 78 ? -13.465 -15.531 13.833 1.00 74.81 78 ASP A N 1
ATOM 617 C CA . ASP A 1 78 ? -13.581 -14.675 12.653 1.00 74.81 78 ASP A CA 1
ATOM 618 C C . ASP A 1 78 ? -13.559 -13.178 13.024 1.00 74.81 78 ASP A C 1
ATOM 620 O O . ASP A 1 78 ? -13.683 -12.322 12.149 1.00 74.81 78 ASP A O 1
ATOM 624 N N . ALA A 1 79 ? -13.426 -12.839 14.314 1.00 73.06 79 ALA A N 1
ATOM 625 C CA . ALA A 1 79 ? -13.470 -11.457 14.780 1.00 73.06 79 ALA A CA 1
ATOM 626 C C . ALA A 1 79 ? -12.134 -10.735 14.499 1.00 73.06 79 ALA A C 1
ATOM 628 O O . ALA A 1 79 ? -11.083 -11.220 14.929 1.00 73.06 79 ALA A O 1
ATOM 629 N N . PRO A 1 80 ? -12.139 -9.532 13.887 1.00 62.59 80 PRO A N 1
ATOM 630 C CA . PRO A 1 80 ? -10.915 -8.841 13.461 1.00 62.59 80 PRO A CA 1
ATOM 631 C C . PRO A 1 80 ? -9.914 -8.534 14.583 1.00 62.59 80 PRO A C 1
ATOM 633 O O . PRO A 1 80 ? -8.716 -8.432 14.333 1.00 62.59 80 PRO A O 1
ATOM 636 N N . ARG A 1 81 ? -10.391 -8.346 15.822 1.00 67.25 81 ARG A N 1
ATOM 637 C CA . ARG A 1 81 ? -9.536 -7.994 16.969 1.00 67.25 81 ARG A CA 1
ATOM 638 C C . ARG A 1 81 ? -8.800 -9.188 17.576 1.00 67.25 81 ARG A C 1
ATOM 640 O O . ARG A 1 81 ? -7.788 -8.958 18.230 1.00 67.25 81 ARG A O 1
ATOM 647 N N . GLY A 1 82 ? -9.307 -10.410 17.379 1.00 73.88 82 GLY A N 1
ATOM 648 C CA . GLY A 1 82 ? -8.908 -11.600 18.136 1.00 73.88 82 GLY A CA 1
ATOM 649 C C . GLY A 1 82 ? -9.266 -11.485 19.626 1.00 73.88 82 GLY A C 1
ATOM 650 O O . GLY A 1 82 ? -8.911 -10.512 20.283 1.00 73.88 82 GLY A O 1
ATOM 651 N N . TYR A 1 83 ? -9.985 -12.468 20.172 1.00 85.56 83 TYR A N 1
ATOM 652 C CA . TYR A 1 83 ? -10.288 -12.527 21.606 1.00 85.56 83 TYR A CA 1
ATOM 653 C C . TYR A 1 83 ? -9.651 -13.757 22.240 1.00 85.56 83 TYR A C 1
ATOM 655 O O . TYR A 1 83 ? -9.853 -14.873 21.755 1.00 85.56 83 TYR A O 1
ATOM 663 N N . ASP A 1 84 ? -8.979 -13.565 23.373 1.00 89.56 84 ASP A N 1
ATOM 664 C CA . ASP A 1 84 ? -8.509 -14.686 24.181 1.00 89.56 84 ASP A CA 1
ATOM 665 C C . ASP A 1 84 ? -9.655 -15.247 25.021 1.00 89.56 84 ASP A C 1
ATOM 667 O O . ASP A 1 84 ? -10.395 -14.523 25.693 1.00 89.56 84 ASP A O 1
ATOM 671 N N . ILE A 1 85 ? -9.809 -16.566 24.990 1.00 91.00 85 ILE A N 1
ATOM 672 C CA . ILE A 1 85 ? -10.907 -17.259 25.661 1.00 91.00 85 ILE A CA 1
ATOM 673 C C . ILE A 1 85 ? -10.429 -17.740 27.032 1.00 91.00 85 ILE A C 1
ATOM 675 O O . ILE A 1 85 ? -9.462 -18.492 27.136 1.00 91.00 85 ILE A O 1
ATOM 679 N N . VAL A 1 86 ? -11.147 -17.350 28.085 1.00 91.81 86 VAL A N 1
ATOM 680 C CA . VAL A 1 86 ? -10.879 -17.749 29.472 1.00 91.81 86 VAL A CA 1
ATOM 681 C C . VAL A 1 86 ? -12.055 -18.569 29.990 1.00 91.81 86 VAL A C 1
ATOM 683 O O . VAL A 1 86 ? -13.136 -18.030 30.244 1.00 91.81 86 VAL A O 1
ATOM 686 N N . VAL A 1 87 ? -11.843 -19.872 30.187 1.00 90.19 87 VAL A N 1
ATOM 687 C CA . VAL A 1 87 ? -12.870 -20.794 30.712 1.00 90.19 87 VAL A CA 1
ATOM 688 C C . VAL A 1 87 ? -12.513 -21.297 32.114 1.00 90.19 87 VAL A C 1
ATOM 690 O O . VAL A 1 87 ? -13.392 -21.582 32.935 1.00 90.19 87 VAL A O 1
ATOM 693 N N . LYS A 1 88 ? -11.218 -21.406 32.420 1.00 88.50 88 LYS A N 1
ATOM 694 C CA . LYS A 1 88 ? -10.682 -21.912 33.688 1.00 88.50 88 LYS A CA 1
ATOM 695 C C . LYS A 1 88 ? -9.767 -20.878 34.334 1.00 88.50 88 LYS A C 1
ATOM 697 O O . LYS A 1 88 ? -9.219 -20.004 33.671 1.00 88.50 88 LYS A O 1
ATOM 702 N N . GLU A 1 89 ? -9.560 -21.005 35.644 1.00 87.31 89 GLU A N 1
ATOM 703 C CA . GLU A 1 89 ? -8.661 -20.095 36.371 1.00 87.31 89 GLU A CA 1
ATOM 704 C C . GLU A 1 89 ? -7.209 -20.196 35.884 1.00 87.31 89 GLU A C 1
ATOM 706 O O . GLU A 1 89 ? -6.488 -19.204 35.912 1.00 87.31 89 GLU A O 1
ATOM 711 N N . SER A 1 90 ? -6.799 -21.364 35.375 1.00 87.69 90 SER A N 1
ATOM 712 C CA . SER A 1 90 ? -5.488 -21.582 34.753 1.00 87.69 90 SER A CA 1
ATOM 713 C C . SER A 1 90 ? -5.259 -20.767 33.480 1.00 87.69 90 SER A C 1
ATOM 715 O O . SER A 1 90 ? -4.112 -20.600 33.082 1.00 87.69 90 SER A O 1
ATOM 717 N N . ASP A 1 91 ? -6.322 -20.271 32.843 1.00 88.19 91 ASP A N 1
ATOM 718 C CA . ASP A 1 91 ? -6.230 -19.539 31.577 1.00 88.19 91 ASP A CA 1
ATOM 719 C C . ASP A 1 91 ? -5.954 -18.044 31.830 1.00 88.19 91 ASP A C 1
ATOM 721 O O . ASP A 1 91 ? -5.331 -17.369 31.010 1.00 88.19 91 ASP A O 1
ATOM 725 N N . LEU A 1 92 ? -6.362 -17.527 33.000 1.00 87.75 92 LEU A N 1
ATOM 726 C CA . LEU A 1 92 ? -6.231 -16.114 33.379 1.00 87.75 92 LEU A CA 1
ATOM 727 C C . LEU A 1 92 ? -4.795 -15.559 33.279 1.00 87.75 92 LEU A C 1
ATOM 729 O O . LEU A 1 92 ? -4.660 -14.435 32.799 1.00 87.75 92 LEU A O 1
ATOM 733 N N . PRO A 1 93 ? -3.726 -16.273 33.697 1.00 86.62 93 PRO A N 1
ATOM 734 C CA . PRO A 1 93 ? -2.358 -15.754 33.610 1.00 86.62 93 PRO A CA 1
ATOM 735 C C . PRO A 1 93 ? -1.822 -15.637 32.180 1.00 86.62 93 PRO A C 1
ATOM 737 O O . PRO A 1 93 ? -0.859 -14.907 31.951 1.00 86.62 93 PRO A O 1
ATOM 740 N N . HIS A 1 94 ? -2.400 -16.382 31.236 1.00 83.25 94 HIS A N 1
ATOM 741 C CA . HIS A 1 94 ? -1.918 -16.458 29.858 1.00 83.25 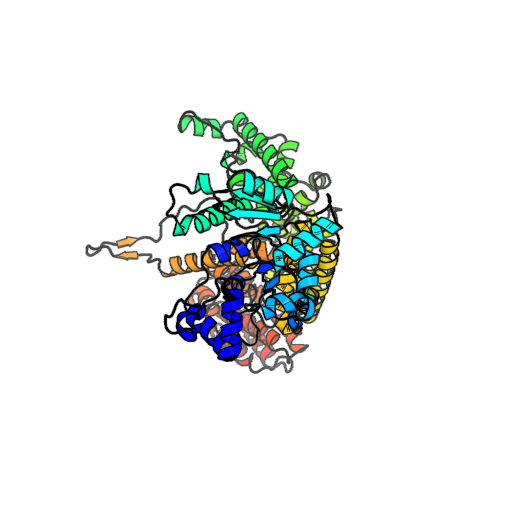94 HIS A CA 1
ATOM 742 C C . HIS A 1 94 ? -2.729 -15.577 28.903 1.00 83.25 94 HIS A C 1
ATOM 744 O O . HIS A 1 94 ? -2.179 -15.113 27.907 1.00 83.25 94 HIS A O 1
ATOM 750 N N . ALA A 1 95 ? -3.993 -15.302 29.230 1.00 83.12 95 ALA A N 1
ATOM 751 C CA . ALA A 1 95 ? -4.887 -14.514 28.393 1.00 83.12 95 ALA A CA 1
ATOM 752 C C . ALA A 1 95 ? -4.503 -13.024 28.339 1.00 83.12 95 ALA A C 1
ATOM 754 O O . ALA A 1 95 ? -4.355 -12.360 29.370 1.00 83.12 95 ALA A O 1
ATOM 755 N N . GLN A 1 96 ? -4.402 -12.485 27.127 1.00 78.12 96 GLN A N 1
ATOM 756 C CA . GLN A 1 96 ? -4.201 -11.070 26.830 1.00 78.12 96 GLN A CA 1
ATOM 757 C C . GLN A 1 96 ? -5.527 -10.404 26.431 1.00 78.12 96 GLN A C 1
ATOM 759 O O . GLN A 1 96 ? -6.412 -11.025 25.854 1.00 78.12 96 GLN A O 1
ATOM 764 N N . GLY A 1 97 ? -5.687 -9.120 26.762 1.00 76.50 97 GLY A N 1
ATOM 765 C CA . GLY A 1 97 ? -6.864 -8.344 26.359 1.00 76.50 97 GLY A CA 1
ATOM 766 C C . GLY A 1 97 ? -6.899 -8.085 24.843 1.00 76.50 97 GLY A C 1
ATOM 767 O O . GLY A 1 97 ? -5.847 -7.757 24.287 1.00 76.50 97 GLY A O 1
ATOM 768 N N . PRO A 1 98 ? -8.075 -8.137 24.187 1.00 88.12 98 PRO A N 1
ATOM 769 C CA . PRO A 1 98 ? -9.408 -8.297 24.776 1.00 88.12 98 PRO A CA 1
ATOM 770 C C . PRO A 1 98 ? -9.802 -9.767 25.028 1.00 88.12 98 PRO A C 1
ATOM 772 O O . PRO A 1 98 ? -9.456 -10.650 24.248 1.00 88.12 98 PRO A O 1
ATOM 775 N N . ARG A 1 99 ? -10.543 -10.048 26.115 1.00 92.00 99 ARG A N 1
ATOM 776 C CA . ARG A 1 99 ? -10.863 -11.432 26.538 1.00 92.00 99 ARG A CA 1
ATOM 777 C C . ARG A 1 99 ? -12.355 -11.743 26.494 1.00 92.00 99 ARG A C 1
ATOM 779 O O . ARG A 1 99 ? -13.175 -10.882 26.801 1.00 92.00 99 ARG A O 1
ATOM 786 N N . ILE A 1 100 ? -12.706 -12.998 26.213 1.00 94.31 100 ILE A N 1
ATOM 787 C CA . ILE A 1 100 ? -14.033 -13.568 26.487 1.00 94.31 100 ILE A CA 1
ATOM 788 C C . ILE A 1 100 ? -13.914 -14.447 27.730 1.00 94.31 100 ILE A C 1
ATOM 790 O O . ILE A 1 100 ? -13.282 -15.502 27.703 1.00 94.31 100 ILE A O 1
ATOM 794 N N . ILE A 1 101 ? -14.520 -14.012 28.833 1.00 94.38 101 ILE A N 1
ATOM 795 C CA . ILE A 1 101 ? -14.392 -14.649 30.145 1.00 94.38 101 ILE A CA 1
ATOM 796 C C . ILE A 1 101 ? -15.708 -15.334 30.513 1.00 94.38 101 ILE A C 1
ATOM 798 O O . ILE A 1 101 ? -16.735 -14.679 30.717 1.00 94.38 101 ILE A O 1
ATOM 802 N N . LYS A 1 102 ? -15.662 -16.661 30.650 1.00 93.56 102 LYS A N 1
ATOM 803 C CA . LYS A 1 102 ? -16.823 -17.486 31.003 1.00 93.56 102 LYS A CA 1
ATOM 804 C C . LYS A 1 102 ? -16.878 -17.738 32.495 1.00 93.56 102 LYS A C 1
ATOM 806 O O . LYS A 1 102 ? -16.283 -18.679 33.016 1.00 93.56 102 LYS A O 1
ATOM 811 N N . LEU A 1 103 ? -17.632 -16.891 33.181 1.00 91.94 103 LEU A N 1
ATOM 812 C CA . LEU A 1 103 ? -17.707 -16.877 34.639 1.00 91.94 103 LEU A CA 1
ATOM 813 C C . LEU A 1 103 ? -18.287 -18.186 35.193 1.00 91.94 103 LEU A C 1
ATOM 815 O O . LEU A 1 103 ? -17.808 -18.710 36.193 1.00 91.94 103 LEU A O 1
ATOM 819 N N . HIS A 1 104 ? -19.285 -18.761 34.521 1.00 90.88 104 HIS A N 1
ATOM 820 C CA . HIS A 1 104 ? -19.976 -19.971 34.984 1.00 90.88 104 HIS A CA 1
ATOM 821 C C . HIS A 1 104 ? -19.506 -21.264 34.295 1.00 90.88 104 HIS A C 1
ATOM 823 O O . HIS A 1 104 ? -20.159 -22.302 34.411 1.00 90.88 104 HIS A O 1
ATOM 829 N N . GLY A 1 105 ? -18.358 -21.224 33.612 1.00 88.38 105 GLY A N 1
ATOM 830 C CA . GLY A 1 105 ? -17.815 -22.357 32.862 1.00 88.38 105 GLY A CA 1
ATOM 831 C C . GLY A 1 105 ? -18.372 -22.476 31.440 1.00 88.38 105 GLY A C 1
ATOM 832 O O . GLY A 1 105 ? -18.975 -21.549 30.908 1.00 88.38 105 GLY A O 1
ATOM 833 N N . SER A 1 106 ? -18.124 -23.617 30.796 1.00 89.06 106 SER A N 1
ATOM 834 C CA . SER A 1 106 ? -18.499 -23.881 29.400 1.00 89.06 106 SER A CA 1
ATOM 835 C C . SER A 1 106 ? -18.895 -25.345 29.216 1.00 89.06 106 SER A C 1
ATOM 837 O O . SER A 1 106 ? -18.424 -26.200 29.962 1.00 89.06 106 SER A O 1
ATOM 839 N N . LEU A 1 107 ? -19.724 -25.641 28.210 1.00 85.62 107 LEU A N 1
ATOM 840 C CA . LEU A 1 107 ? -20.056 -27.018 27.810 1.00 85.62 107 LEU A CA 1
ATOM 841 C C . LEU A 1 107 ? -18.943 -27.706 27.002 1.00 85.62 107 LEU A C 1
ATOM 843 O O . LEU A 1 107 ? -18.992 -28.931 26.826 1.00 85.62 107 LEU A O 1
ATOM 847 N N . GLY A 1 108 ? -17.956 -26.931 26.534 1.00 73.12 108 GLY A N 1
ATOM 848 C CA . GLY A 1 108 ? -16.751 -27.427 25.866 1.00 73.12 108 GLY A CA 1
ATOM 849 C C . GLY A 1 108 ? -15.867 -28.301 26.767 1.00 73.12 108 GLY A C 1
ATOM 850 O O . GLY A 1 108 ? -16.161 -28.537 27.940 1.00 73.12 108 GLY A O 1
ATOM 851 N N . ASP A 1 109 ? -14.771 -28.820 26.217 1.00 60.78 109 ASP A N 1
ATOM 852 C CA . ASP A 1 109 ? -14.000 -29.863 26.894 1.00 60.78 109 ASP A CA 1
ATOM 853 C C . ASP A 1 109 ? -13.281 -29.399 28.175 1.00 60.78 109 ASP A C 1
ATOM 855 O O . ASP A 1 109 ? -12.487 -28.455 28.212 1.00 60.78 109 ASP A O 1
ATOM 859 N N . GLY A 1 110 ? -13.532 -30.142 29.258 1.00 61.81 110 GLY A N 1
ATOM 860 C CA . GLY A 1 110 ? -12.767 -30.093 30.504 1.00 61.81 110 GLY A CA 1
ATOM 861 C C . GLY A 1 110 ? -13.084 -28.940 31.464 1.00 61.81 110 GLY A C 1
ATOM 862 O O . GLY A 1 110 ? -12.267 -28.692 32.353 1.00 61.81 110 GLY A O 1
ATOM 863 N N . ALA A 1 111 ? -14.201 -28.222 31.308 1.00 66.19 111 ALA A N 1
ATOM 864 C CA . ALA A 1 111 ? -14.612 -27.138 32.206 1.00 66.19 111 ALA A CA 1
ATOM 865 C C . ALA A 1 111 ? -15.787 -27.544 33.113 1.00 66.19 111 ALA A C 1
ATOM 867 O O . ALA A 1 111 ? -16.759 -28.127 32.646 1.00 66.19 111 ALA A O 1
ATOM 868 N N . SER A 1 112 ? -15.716 -27.214 34.410 1.00 80.00 112 SER A N 1
ATOM 869 C CA . SER A 1 112 ? -16.849 -27.417 35.323 1.00 80.00 112 SER A CA 1
ATOM 870 C C . SER A 1 112 ? -17.869 -26.287 35.168 1.00 80.00 112 SER A C 1
ATOM 872 O O . SER A 1 112 ? -17.486 -25.117 35.056 1.00 80.00 112 SER A O 1
ATOM 874 N N . VAL A 1 113 ? -19.151 -26.643 35.187 1.00 88.00 113 VAL A N 1
ATOM 875 C CA . VAL A 1 113 ? -20.276 -25.716 35.022 1.00 88.00 113 VAL A CA 1
ATOM 876 C C . VAL A 1 113 ? -20.833 -25.311 36.388 1.00 88.00 113 VAL A C 1
ATOM 878 O O . VAL A 1 113 ? -20.973 -26.149 37.275 1.00 88.00 113 VAL A O 1
ATOM 881 N N . VAL A 1 114 ? -21.154 -24.028 36.556 1.00 89.62 114 VAL A N 1
ATOM 882 C CA . VAL A 1 114 ? -21.803 -23.476 37.757 1.00 89.62 114 VAL A CA 1
ATOM 883 C C . VAL A 1 114 ? -23.301 -23.397 37.499 1.00 89.62 114 VAL A C 1
ATOM 885 O O . VAL A 1 114 ? -23.736 -22.584 36.684 1.00 89.62 114 VAL A O 1
ATOM 888 N N . ILE A 1 115 ? -24.085 -24.255 38.154 1.00 90.50 115 ILE A N 1
ATOM 889 C CA . ILE A 1 115 ? -25.542 -24.330 37.933 1.00 90.50 115 ILE A CA 1
ATOM 890 C C . ILE A 1 115 ? -26.345 -24.728 39.177 1.00 90.50 115 ILE A C 1
ATOM 892 O O . ILE A 1 115 ? -27.523 -24.397 39.274 1.00 90.50 115 ILE A O 1
ATOM 896 N N . SER A 1 116 ? -25.739 -25.444 40.121 1.00 91.12 116 SER A N 1
ATOM 897 C CA . SER A 1 116 ? -26.432 -25.925 41.320 1.00 91.12 116 SER A CA 1
ATOM 898 C C . SER A 1 116 ? -26.382 -24.922 42.475 1.00 91.12 116 SER A C 1
ATOM 900 O O . SER A 1 116 ? -25.548 -24.013 42.494 1.00 91.12 116 SER A O 1
ATOM 902 N N . GLU A 1 117 ? -27.252 -25.112 43.467 1.00 91.38 117 GLU A N 1
ATOM 903 C CA . GLU A 1 117 ? -27.275 -24.308 44.694 1.00 91.38 117 GLU A CA 1
ATOM 904 C C . GLU A 1 117 ? -25.907 -24.292 45.404 1.00 91.38 117 GLU A C 1
ATOM 906 O O . GLU A 1 117 ? -25.417 -23.223 45.788 1.00 91.38 117 GLU A O 1
ATOM 911 N N . GLU A 1 118 ? -25.238 -25.445 45.513 1.00 90.94 118 GLU A N 1
ATOM 912 C CA . GLU A 1 118 ? -23.929 -25.539 46.165 1.00 90.94 118 GLU A CA 1
ATOM 913 C C . GLU A 1 118 ? -22.817 -24.855 45.351 1.00 90.94 118 GLU A C 1
ATOM 915 O O . GLU A 1 118 ? -21.892 -24.270 45.933 1.00 90.94 118 GLU A O 1
ATOM 920 N N . ASP A 1 119 ? -22.907 -24.861 44.014 1.00 91.31 119 ASP A N 1
ATOM 921 C CA . ASP A 1 119 ? -21.950 -24.136 43.168 1.00 91.31 119 ASP A CA 1
ATOM 922 C C . ASP A 1 119 ? -22.025 -22.635 43.427 1.00 91.31 119 ASP A C 1
ATOM 924 O O . ASP A 1 119 ? -20.993 -22.010 43.649 1.00 91.31 119 ASP A O 1
ATOM 928 N N . TYR A 1 120 ? -23.232 -22.061 43.441 1.00 90.69 120 TYR A N 1
ATOM 929 C CA . TYR A 1 120 ? -23.429 -20.636 43.714 1.00 90.69 120 TYR A CA 1
ATOM 930 C C . TYR A 1 120 ? -22.992 -20.270 45.138 1.00 90.69 120 TYR A C 1
ATOM 932 O O . TYR A 1 120 ? -22.329 -19.250 45.339 1.00 90.69 120 TYR A O 1
ATOM 940 N N . ARG A 1 121 ? -23.291 -21.120 46.131 1.00 92.25 121 ARG A N 1
ATOM 941 C CA . ARG A 1 121 ? -22.894 -20.892 47.529 1.00 92.25 121 ARG A CA 1
ATOM 942 C C . ARG A 1 121 ? -21.376 -20.878 47.710 1.00 92.25 121 ARG A C 1
ATOM 944 O O . ARG A 1 121 ? -20.859 -20.056 48.46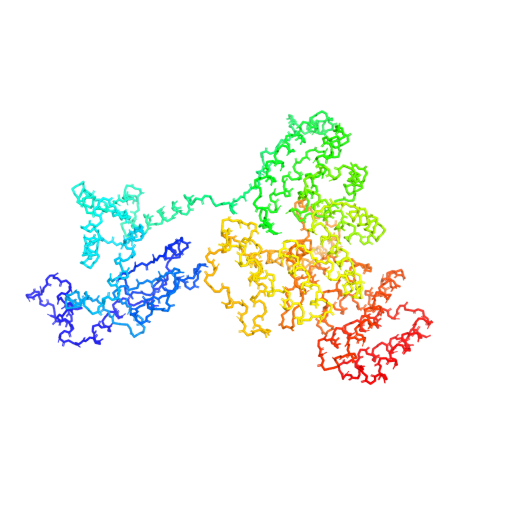7 1.00 92.25 121 ARG A O 1
ATOM 951 N N . THR A 1 122 ? -20.669 -21.796 47.048 1.00 91.44 122 THR A N 1
ATOM 952 C CA . THR A 1 122 ? -19.208 -21.949 47.164 1.00 91.44 122 THR A CA 1
ATOM 953 C C . THR A 1 122 ? -18.420 -21.175 46.108 1.00 91.44 122 THR A C 1
ATOM 955 O O . THR A 1 122 ? -17.187 -21.136 46.182 1.00 91.44 122 THR A O 1
ATOM 958 N N . TYR A 1 123 ? -19.099 -20.521 45.156 1.00 91.38 123 TYR A N 1
ATOM 959 C CA . TYR A 1 123 ? -18.486 -19.771 44.058 1.00 91.38 123 TYR A CA 1
ATOM 960 C C . TYR A 1 123 ? -17.436 -18.761 44.543 1.00 91.38 123 TYR A C 1
ATOM 962 O O . TYR A 1 123 ? -16.319 -18.790 44.022 1.00 91.38 123 TYR A O 1
ATOM 970 N N . PRO A 1 124 ? -17.693 -17.920 45.570 1.00 89.69 124 PRO A N 1
ATOM 971 C CA . PRO A 1 124 ? -16.712 -16.925 45.997 1.00 89.69 124 PRO A CA 1
ATOM 972 C C . PRO A 1 124 ? -15.392 -17.514 46.504 1.00 89.69 124 PRO A C 1
ATOM 974 O O . PRO A 1 124 ? -14.366 -16.842 46.428 1.00 89.69 124 PRO A O 1
ATOM 977 N N . GLN A 1 125 ? -15.407 -18.746 47.025 1.00 89.06 125 GLN A N 1
ATOM 978 C CA . GLN A 1 125 ? -14.214 -19.435 47.521 1.00 89.06 125 GLN A CA 1
ATOM 979 C C . GLN A 1 125 ? -13.567 -20.313 46.446 1.00 89.06 125 GLN A C 1
ATOM 981 O O . GLN A 1 125 ? -12.348 -20.302 46.308 1.00 89.06 125 GLN A O 1
ATOM 986 N N . ARG A 1 126 ? -14.366 -21.075 45.684 1.00 88.81 126 ARG A N 1
ATOM 987 C CA . ARG A 1 126 ? -13.868 -22.012 44.661 1.00 88.81 126 ARG A CA 1
ATOM 988 C C . ARG A 1 126 ? -13.448 -21.337 43.359 1.00 88.81 126 ARG A C 1
ATOM 990 O O . ARG A 1 126 ? -12.648 -21.910 42.632 1.00 88.81 126 ARG A O 1
ATOM 997 N N . ARG A 1 127 ? -14.016 -20.169 43.051 1.00 90.06 127 ARG A N 1
ATOM 998 C CA . ARG A 1 127 ? -13.750 -19.383 41.836 1.00 90.06 127 ARG A CA 1
ATOM 999 C C . ARG A 1 127 ? -13.235 -17.981 42.186 1.00 90.06 127 ARG A C 1
ATOM 1001 O O . ARG A 1 127 ? -13.646 -16.975 41.601 1.00 90.06 127 ARG A O 1
ATOM 1008 N N . ALA A 1 128 ? -12.378 -17.899 43.206 1.00 90.25 128 ALA A N 1
ATOM 1009 C CA . ALA A 1 128 ? -11.917 -16.635 43.776 1.00 90.25 128 ALA A CA 1
ATOM 1010 C C . ALA A 1 128 ? -11.157 -15.764 42.759 1.00 90.25 128 ALA A C 1
ATOM 1012 O O . ALA A 1 128 ? -11.274 -14.536 42.807 1.00 90.25 128 ALA A O 1
ATOM 1013 N N . ALA A 1 129 ? -10.423 -16.373 41.818 1.00 90.75 129 ALA A N 1
ATOM 1014 C CA . ALA A 1 129 ? -9.713 -15.622 40.787 1.00 90.75 129 ALA A CA 1
ATOM 1015 C C . ALA A 1 129 ? -10.705 -14.901 39.862 1.00 90.75 129 ALA A C 1
ATOM 1017 O O . ALA A 1 129 ? -10.581 -13.694 39.663 1.00 90.75 129 ALA A O 1
ATOM 1018 N N . PHE A 1 130 ? -11.756 -15.593 39.406 1.00 91.88 130 PHE A N 1
ATOM 1019 C CA . PHE A 1 130 ? -12.819 -14.984 38.597 1.00 91.88 130 PHE A CA 1
ATOM 1020 C C . PHE A 1 130 ? -13.567 -13.876 39.338 1.00 91.88 130 PHE A C 1
ATOM 1022 O O . PHE A 1 130 ? -13.869 -12.848 38.738 1.00 91.88 130 PHE A O 1
ATOM 1029 N N . VAL A 1 131 ? -13.840 -14.040 40.638 1.00 91.75 131 VAL A N 1
ATOM 1030 C CA . VAL A 1 131 ? -14.462 -12.977 41.448 1.00 91.75 131 VAL A CA 1
ATOM 1031 C C . VAL A 1 131 ? -13.584 -11.729 41.493 1.00 91.75 131 VAL A C 1
ATOM 1033 O O . VAL A 1 131 ? -14.090 -10.614 41.354 1.00 91.75 131 VAL A O 1
ATOM 1036 N N . ASN A 1 132 ? -12.275 -11.895 41.677 1.00 91.06 132 ASN A N 1
ATOM 1037 C CA . ASN A 1 132 ? -11.345 -10.769 41.700 1.00 91.06 132 ASN A CA 1
ATOM 1038 C C . ASN A 1 132 ? -11.250 -10.093 40.328 1.00 91.06 132 ASN A C 1
ATOM 1040 O O . ASN A 1 132 ? -11.330 -8.869 40.261 1.00 91.06 132 ASN A O 1
ATOM 1044 N N . THR A 1 133 ? -11.174 -10.870 39.245 1.00 91.50 133 THR A N 1
ATOM 1045 C CA . THR A 1 133 ? -11.195 -10.340 37.876 1.00 91.50 133 THR A CA 1
ATOM 1046 C C . THR A 1 133 ? -12.490 -9.581 37.589 1.00 91.50 133 THR A C 1
ATOM 1048 O O . THR A 1 133 ? -12.432 -8.450 37.119 1.00 91.50 133 THR A O 1
ATOM 1051 N N . ALA A 1 134 ? -13.657 -10.137 37.932 1.00 90.88 134 ALA A N 1
ATOM 1052 C CA . ALA A 1 134 ? -14.941 -9.465 37.739 1.00 90.88 134 ALA A CA 1
ATOM 1053 C C . ALA A 1 134 ? -15.010 -8.143 38.522 1.00 90.88 134 ALA A C 1
ATOM 1055 O O . ALA A 1 134 ? -15.377 -7.112 37.966 1.00 90.88 134 ALA A O 1
ATOM 1056 N N . ARG A 1 135 ? -14.583 -8.131 39.791 1.00 90.50 135 ARG A N 1
ATOM 1057 C CA . ARG A 1 135 ? -14.502 -6.894 40.588 1.00 90.50 135 ARG A CA 1
ATOM 1058 C C . ARG A 1 135 ? -13.576 -5.862 39.955 1.00 90.50 135 ARG A C 1
ATOM 1060 O O . ARG A 1 135 ? -13.940 -4.692 39.908 1.00 90.50 135 ARG A O 1
ATOM 1067 N N . GLN A 1 136 ? -12.410 -6.281 39.469 1.00 90.00 136 GLN A N 1
ATOM 1068 C CA . GLN A 1 136 ? -11.463 -5.395 38.797 1.00 90.00 136 GLN A CA 1
ATOM 1069 C C . GLN A 1 136 ? -12.078 -4.777 37.535 1.00 90.00 136 GLN A C 1
ATOM 1071 O O . GLN A 1 136 ? -12.045 -3.557 37.389 1.00 90.00 136 GLN A O 1
ATOM 1076 N N . VAL A 1 137 ? -12.736 -5.582 36.692 1.00 90.62 137 VAL A N 1
ATOM 1077 C CA . VAL A 1 137 ? -13.429 -5.084 35.492 1.00 90.62 137 VAL A CA 1
ATOM 1078 C C . VAL A 1 137 ? -14.473 -4.025 35.856 1.00 90.62 137 VAL A C 1
ATOM 1080 O O . VAL A 1 137 ? -14.530 -2.990 35.199 1.00 90.62 137 VAL A O 1
ATOM 1083 N N . PHE A 1 138 ? -15.245 -4.232 36.929 1.00 88.94 138 PHE A N 1
ATOM 1084 C CA . PHE A 1 138 ? -16.255 -3.268 37.387 1.00 88.94 138 PHE A CA 1
ATOM 1085 C C . PHE A 1 138 ? -15.674 -1.975 37.974 1.00 88.94 138 PHE A C 1
ATOM 1087 O O . PHE A 1 138 ? -16.359 -0.952 37.996 1.00 88.94 138 PHE A O 1
ATOM 1094 N N . ILE A 1 139 ? -14.443 -2.009 38.484 1.00 89.00 139 ILE A N 1
ATOM 1095 C CA . ILE A 1 139 ? -13.745 -0.814 38.973 1.00 89.00 139 ILE A CA 1
ATOM 1096 C C . ILE A 1 139 ? -13.183 -0.010 37.791 1.00 89.00 139 ILE A C 1
ATOM 1098 O O . ILE A 1 139 ? -13.276 1.219 37.772 1.00 89.00 139 ILE A O 1
ATOM 1102 N N . GLU A 1 140 ? -12.587 -0.698 36.817 1.00 88.94 140 GLU A N 1
ATOM 1103 C CA . GLU A 1 140 ? -11.835 -0.078 35.723 1.00 88.94 140 GLU A CA 1
ATOM 1104 C C . GLU A 1 140 ? -12.732 0.413 34.577 1.00 88.94 140 GLU A C 1
ATOM 1106 O O . GLU A 1 140 ? -12.438 1.455 33.987 1.00 88.94 140 GLU A O 1
ATOM 1111 N N . ASN A 1 141 ? -13.840 -0.282 34.293 1.00 90.06 141 ASN A N 1
ATOM 1112 C CA . ASN A 1 141 ? -14.611 -0.111 33.060 1.00 90.06 141 ASN A CA 1
ATOM 1113 C C . ASN A 1 141 ? -16.088 0.231 33.302 1.00 90.06 141 ASN A C 1
ATOM 1115 O O . ASN A 1 141 ? -16.668 -0.076 34.343 1.00 90.06 141 ASN A O 1
ATOM 1119 N N . GLU A 1 142 ? -16.717 0.844 32.298 1.00 91.06 142 GLU A N 1
ATOM 1120 C CA . GLU A 1 142 ? -18.179 0.908 32.204 1.00 91.06 142 GLU A CA 1
ATOM 1121 C C . GLU A 1 142 ? -18.720 -0.415 31.649 1.00 91.06 142 GLU A C 1
ATOM 1123 O O . GLU A 1 142 ? -18.125 -1.005 30.747 1.00 91.06 142 GLU A O 1
ATOM 1128 N N . LEU A 1 143 ? -19.850 -0.890 32.180 1.00 92.62 143 LEU A N 1
ATOM 1129 C CA . LEU A 1 143 ? -20.433 -2.173 31.778 1.00 92.62 143 LEU A CA 1
ATOM 1130 C C . LEU A 1 143 ? -21.672 -1.986 30.913 1.00 92.62 143 LEU A C 1
ATOM 1132 O O . LEU A 1 143 ? -22.534 -1.165 31.221 1.00 92.62 143 LEU A O 1
ATOM 1136 N N . CYS A 1 144 ? -21.806 -2.825 29.889 1.00 93.75 144 CYS A N 1
ATOM 1137 C CA . CYS A 1 144 ? -23.008 -2.934 29.072 1.00 93.75 144 CYS A CA 1
ATOM 1138 C C . CYS A 1 144 ? -23.577 -4.356 29.178 1.00 93.75 144 CYS A C 1
ATOM 1140 O O . CYS A 1 144 ? -22.920 -5.324 28.804 1.00 93.75 144 CYS A O 1
ATOM 1142 N N . LEU A 1 145 ? -24.789 -4.483 29.716 1.00 93.19 145 LEU A N 1
ATOM 1143 C CA . LEU A 1 145 ? -25.502 -5.747 29.866 1.00 93.19 145 LEU A CA 1
ATOM 1144 C C . LEU A 1 145 ? -26.414 -5.953 28.654 1.00 93.19 145 LEU A C 1
ATOM 1146 O O . LEU A 1 145 ? -27.367 -5.194 28.453 1.00 93.19 145 LEU A O 1
ATOM 1150 N N . LEU A 1 146 ? -26.126 -6.996 27.874 1.00 92.00 146 LEU A N 1
ATOM 1151 C CA . LEU A 1 146 ? -26.838 -7.358 26.649 1.00 92.00 146 LEU A CA 1
ATOM 1152 C C . LEU A 1 146 ? -27.389 -8.777 26.777 1.00 92.00 146 LEU A C 1
ATOM 1154 O O . LEU A 1 146 ? -26.653 -9.698 27.117 1.00 92.00 146 LEU A O 1
ATOM 1158 N N . GLY A 1 147 ? -28.691 -8.957 26.537 1.00 85.19 147 GLY A N 1
ATOM 1159 C CA . GLY A 1 147 ? -29.338 -10.272 26.665 1.00 85.19 147 GLY A CA 1
ATOM 1160 C C . GLY A 1 147 ? -29.330 -10.844 28.090 1.00 85.19 147 GLY A C 1
ATOM 1161 O O . GLY A 1 147 ? -29.563 -12.034 28.277 1.00 85.19 147 GLY A O 1
ATOM 1162 N N . PHE A 1 148 ? -29.072 -10.002 29.092 1.00 83.31 148 PHE A N 1
ATOM 1163 C CA . PHE A 1 148 ? -28.900 -10.386 30.488 1.00 83.31 148 PHE A CA 1
ATOM 1164 C C . PHE A 1 148 ? -29.964 -9.710 31.353 1.00 83.31 148 PHE A C 1
ATOM 1166 O O . PHE A 1 148 ? -30.169 -8.503 31.242 1.00 83.31 148 PHE A O 1
ATOM 1173 N N . SER A 1 149 ? -30.646 -10.463 32.221 1.00 75.69 149 SER A N 1
ATOM 1174 C CA . SER A 1 149 ? -31.726 -9.913 33.058 1.00 75.69 149 SER A CA 1
ATOM 1175 C C . SER A 1 149 ? -31.223 -9.029 34.202 1.00 75.69 149 SER A C 1
ATOM 1177 O O . SER A 1 149 ? -31.971 -8.190 34.698 1.00 75.69 149 SER A O 1
ATOM 1179 N N . GLY A 1 150 ? -29.963 -9.194 34.622 1.00 76.19 150 GLY A N 1
ATOM 1180 C CA . GLY A 1 150 ? -29.406 -8.496 35.785 1.00 76.19 150 GLY A CA 1
ATOM 1181 C C . GLY A 1 150 ? -29.729 -9.153 37.131 1.00 76.19 150 GLY A C 1
ATOM 1182 O O . GLY A 1 150 ?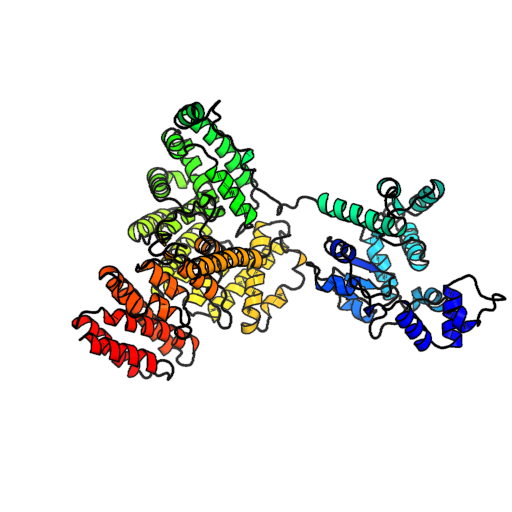 -29.335 -8.617 38.164 1.00 76.19 150 GLY A O 1
ATOM 1183 N N . ASP A 1 151 ? -30.423 -10.295 37.129 1.00 80.44 151 ASP A N 1
ATOM 1184 C CA . ASP A 1 151 ? -30.902 -10.964 38.347 1.00 80.44 151 ASP A CA 1
ATOM 1185 C C . ASP A 1 151 ? -29.953 -12.055 38.871 1.00 80.44 151 ASP A C 1
ATOM 1187 O O . ASP A 1 151 ? -30.244 -12.691 39.883 1.00 80.44 151 ASP A O 1
ATOM 1191 N N . ASP A 1 152 ? -28.818 -12.282 38.206 1.00 85.25 152 ASP A N 1
ATOM 1192 C CA . ASP A 1 152 ? -27.851 -13.286 38.645 1.00 85.25 152 ASP A CA 1
ATOM 1193 C C . ASP A 1 152 ? -27.278 -12.948 40.043 1.00 85.25 152 ASP A C 1
ATOM 1195 O O . ASP A 1 152 ? -26.791 -11.827 40.259 1.00 85.25 152 ASP A O 1
ATOM 1199 N N . PRO A 1 153 ? -27.296 -13.898 41.002 1.00 85.62 153 PRO A N 1
ATOM 1200 C CA . PRO A 1 153 ? -26.824 -13.654 42.363 1.00 85.62 153 PRO A CA 1
ATOM 1201 C C . PRO A 1 153 ? -25.361 -13.203 42.457 1.00 85.62 153 PRO A C 1
ATOM 1203 O O . PRO A 1 153 ? -25.040 -12.339 43.280 1.00 85.62 153 PRO A O 1
ATOM 1206 N N . ASN A 1 154 ? -24.475 -13.754 41.620 1.00 86.81 154 ASN A N 1
ATOM 1207 C CA . ASN A 1 154 ? -23.053 -13.417 41.639 1.00 86.81 154 ASN A CA 1
ATOM 1208 C C . ASN A 1 154 ? -22.835 -11.997 41.103 1.00 86.81 154 ASN A C 1
ATOM 1210 O O . ASN A 1 154 ? -22.167 -11.188 41.750 1.00 86.81 154 ASN A O 1
ATOM 1214 N N . PHE A 1 155 ? -23.481 -11.657 39.983 1.00 87.44 155 PHE A N 1
ATOM 1215 C CA . PHE A 1 155 ? -23.472 -10.301 39.430 1.00 87.44 155 PHE A CA 1
ATOM 1216 C C . PHE A 1 155 ? -23.949 -9.259 40.453 1.00 87.44 155 PHE A C 1
ATOM 1218 O O . PHE A 1 155 ? -23.270 -8.255 40.682 1.00 87.44 155 PHE A O 1
ATOM 1225 N N . LEU A 1 156 ? -25.090 -9.506 41.108 1.00 87.38 156 LEU A N 1
ATOM 1226 C CA . LEU A 1 156 ? -25.650 -8.594 42.110 1.00 87.38 156 LEU A CA 1
ATOM 1227 C C . LEU A 1 156 ? -24.708 -8.402 43.304 1.00 87.38 156 LEU A C 1
ATOM 1229 O O . LEU A 1 156 ? -24.577 -7.284 43.810 1.00 87.38 156 LEU A O 1
ATOM 1233 N N . GLN A 1 157 ? -24.026 -9.468 43.734 1.00 87.69 157 GLN A N 1
ATOM 1234 C CA . GLN A 1 157 ? -23.039 -9.402 44.808 1.00 87.69 157 GLN A CA 1
ATOM 1235 C C . GLN A 1 157 ? -21.835 -8.534 44.416 1.00 87.69 157 GLN A C 1
ATOM 1237 O O . GLN A 1 157 ? -21.396 -7.702 45.214 1.00 87.69 157 GLN A O 1
ATOM 1242 N N . TRP A 1 158 ? -21.298 -8.696 43.205 1.00 88.56 158 TRP A N 1
ATOM 1243 C CA . TRP A 1 158 ? -20.146 -7.913 42.747 1.00 88.56 158 TRP A CA 1
ATOM 1244 C C . TRP A 1 158 ? -20.509 -6.447 42.514 1.00 88.56 158 TRP A C 1
ATOM 1246 O O . TRP A 1 158 ? -19.810 -5.568 43.018 1.00 88.56 158 TRP A O 1
ATOM 1256 N N . ALA A 1 159 ? -21.629 -6.178 41.838 1.00 85.44 159 ALA A N 1
ATOM 1257 C CA . ALA A 1 159 ? -22.128 -4.825 41.605 1.00 85.44 159 ALA A CA 1
ATOM 1258 C C . ALA A 1 159 ? -22.391 -4.085 42.928 1.00 85.44 159 ALA A C 1
ATOM 1260 O O . ALA A 1 159 ? -21.978 -2.937 43.098 1.00 85.44 159 ALA A O 1
ATOM 1261 N N . GLY A 1 160 ? -23.030 -4.765 43.890 1.00 87.06 160 GLY A N 1
ATOM 1262 C CA . GLY A 1 160 ? -23.258 -4.236 45.234 1.00 87.06 160 GLY A CA 1
ATOM 1263 C C . GLY A 1 160 ? -21.950 -3.913 45.952 1.00 87.06 160 GLY A C 1
ATOM 1264 O O . GLY A 1 160 ? -21.784 -2.799 46.438 1.00 87.06 160 GLY A O 1
ATOM 1265 N N . TRP A 1 161 ? -20.986 -4.838 45.937 1.00 88.06 161 TRP A N 1
ATOM 1266 C CA . TRP A 1 161 ? -19.680 -4.633 46.567 1.00 88.06 161 TRP A CA 1
ATOM 1267 C C . TRP A 1 161 ? -18.932 -3.417 45.998 1.00 88.06 161 TRP A C 1
ATOM 1269 O O . TRP A 1 161 ? -18.391 -2.622 46.766 1.00 88.06 161 TRP A O 1
ATOM 1279 N N . VAL A 1 162 ? -18.920 -3.240 44.671 1.00 85.94 162 VAL A N 1
ATOM 1280 C CA . VAL A 1 162 ? -18.246 -2.101 44.021 1.00 85.94 162 VAL A CA 1
ATOM 1281 C C . VAL A 1 162 ? -18.937 -0.786 44.372 1.00 85.94 162 VAL A C 1
ATOM 1283 O O . VAL A 1 162 ? -18.267 0.177 44.751 1.00 85.94 162 VAL A O 1
ATOM 1286 N N . ARG A 1 163 ? -20.272 -0.751 44.322 1.00 84.81 163 ARG A N 1
ATOM 1287 C CA . ARG A 1 163 ? -21.062 0.424 44.710 1.00 84.81 163 ARG A CA 1
ATOM 1288 C C . ARG A 1 163 ? -20.809 0.816 46.164 1.00 84.81 163 ARG A C 1
ATOM 1290 O O . ARG A 1 163 ? -20.577 1.987 46.445 1.00 84.81 163 ARG A O 1
ATOM 1297 N N . ASP A 1 164 ? -20.816 -0.148 47.077 1.00 86.50 164 ASP A N 1
ATOM 1298 C CA . ASP A 1 164 ? -20.650 0.119 48.506 1.00 86.50 164 ASP A CA 1
ATOM 1299 C C . ASP A 1 164 ? -19.224 0.618 48.832 1.00 86.50 164 ASP A C 1
ATOM 1301 O O . ASP A 1 164 ? -19.026 1.344 49.804 1.00 86.50 164 ASP A O 1
ATOM 1305 N N . ARG A 1 165 ? -18.223 0.278 48.002 1.00 85.44 165 ARG A N 1
ATOM 1306 C CA . ARG A 1 165 ? -16.824 0.715 48.164 1.00 85.44 165 ARG A CA 1
ATOM 1307 C C . ARG A 1 165 ? -16.486 2.029 47.465 1.00 85.44 165 ARG A C 1
ATOM 1309 O O . ARG A 1 165 ? -15.682 2.789 47.997 1.00 85.44 165 ARG A O 1
ATOM 1316 N N . LEU A 1 166 ? -17.063 2.290 46.293 1.00 81.75 166 LEU A N 1
ATOM 1317 C CA . LEU A 1 166 ? -16.742 3.463 45.469 1.00 81.75 166 LEU A CA 1
ATOM 1318 C C . LEU A 1 166 ? -17.799 4.574 45.540 1.00 81.75 166 LEU A C 1
ATOM 1320 O O . LEU A 1 166 ? -17.518 5.702 45.138 1.00 81.75 166 LEU A O 1
ATOM 1324 N N . SER A 1 167 ? -18.992 4.291 46.072 1.00 79.12 167 SER A N 1
ATOM 1325 C CA . SER A 1 167 ? -20.101 5.245 46.217 1.00 79.12 167 SER A CA 1
ATOM 1326 C C . SER A 1 167 ? -20.383 6.012 44.913 1.00 79.12 167 SER A C 1
ATOM 1328 O O . SER A 1 167 ? -20.726 5.398 43.905 1.00 79.12 167 SER A O 1
ATOM 1330 N N . SER A 1 168 ? -20.219 7.340 44.901 1.00 74.12 168 SER A N 1
ATOM 1331 C CA . SER A 1 168 ? -20.450 8.195 43.728 1.00 74.12 168 SER A CA 1
ATOM 1332 C C . SER A 1 168 ? -19.428 8.019 42.603 1.00 74.12 168 SER A C 1
ATOM 1334 O O . SER A 1 168 ? -19.676 8.482 41.494 1.00 74.12 168 SER A O 1
ATOM 1336 N N . ASN A 1 169 ? -18.289 7.378 42.874 1.00 79.56 169 ASN A N 1
ATOM 1337 C CA . ASN A 1 169 ? -17.219 7.163 41.898 1.00 79.56 169 ASN A CA 1
ATOM 1338 C C . ASN A 1 169 ? -17.324 5.799 41.198 1.00 79.56 169 ASN A C 1
ATOM 1340 O O . ASN A 1 169 ? -16.447 5.452 40.408 1.00 79.56 169 ASN A O 1
ATOM 1344 N N . ALA A 1 170 ? -18.364 5.011 41.494 1.00 82.00 170 ALA A N 1
ATOM 1345 C CA . ALA A 1 170 ? -18.621 3.767 40.782 1.00 82.00 170 ALA A CA 1
ATOM 1346 C C . ALA A 1 170 ? -18.889 4.050 39.293 1.00 82.00 170 ALA A C 1
ATOM 1348 O O . ALA A 1 170 ? -19.609 4.989 38.940 1.00 82.00 170 ALA A O 1
ATOM 1349 N N . ARG A 1 171 ? -18.305 3.229 38.413 1.00 85.69 171 ARG A N 1
ATOM 1350 C CA . ARG A 1 171 ? -18.557 3.298 36.969 1.00 85.69 171 ARG A CA 1
ATOM 1351 C C . ARG A 1 171 ? -20.004 2.918 36.662 1.00 85.69 171 ARG A C 1
ATOM 1353 O O . ARG A 1 171 ? -20.649 2.188 37.415 1.00 85.69 171 ARG A O 1
ATOM 1360 N N . ARG A 1 172 ? -20.530 3.445 35.557 1.00 87.75 172 ARG A N 1
ATOM 1361 C CA . ARG A 1 172 ? -21.923 3.220 35.162 1.00 87.75 172 ARG A CA 1
ATOM 1362 C C . ARG A 1 172 ? -22.102 1.812 34.600 1.00 87.75 172 ARG A C 1
ATOM 1364 O O . ARG A 1 172 ? -21.254 1.311 33.864 1.00 87.75 172 ARG A O 1
ATOM 1371 N N . ILE A 1 173 ? -23.241 1.209 34.929 1.00 92.06 173 ILE A N 1
ATOM 1372 C CA . ILE A 1 173 ? -23.706 -0.045 34.339 1.00 92.06 173 ILE A CA 1
ATOM 1373 C C . ILE A 1 173 ? -24.924 0.284 33.482 1.00 92.06 173 ILE A C 1
ATOM 1375 O O . ILE A 1 173 ? -25.866 0.901 33.973 1.00 92.06 173 ILE A O 1
ATOM 1379 N N . TYR A 1 174 ? -24.930 -0.129 32.222 1.00 93.50 174 TYR A N 1
ATOM 1380 C CA . TYR A 1 174 ? -26.046 0.057 31.302 1.00 93.50 174 TYR A CA 1
ATOM 1381 C C . TYR A 1 174 ? -26.750 -1.275 31.070 1.00 93.50 174 TYR A C 1
ATOM 1383 O O . TYR A 1 174 ? -26.097 -2.270 30.775 1.00 93.50 174 TYR A O 1
ATOM 1391 N N . LEU A 1 175 ? -28.076 -1.302 31.190 1.00 93.06 175 LEU A N 1
ATOM 1392 C CA . LEU A 1 175 ? -28.894 -2.472 30.863 1.00 93.06 175 LEU A CA 1
ATOM 1393 C C . LEU A 1 175 ? -29.663 -2.197 29.578 1.00 93.06 175 LEU A C 1
ATOM 1395 O O . LEU A 1 175 ? -30.469 -1.271 29.557 1.00 93.06 175 LEU A O 1
ATOM 1399 N N . VAL A 1 176 ? -29.433 -2.985 28.529 1.00 92.44 176 VAL A N 1
ATOM 1400 C CA . VAL A 1 176 ? -29.966 -2.700 27.192 1.00 92.44 176 VAL A CA 1
ATOM 1401 C C . VAL A 1 176 ? -30.872 -3.827 26.700 1.00 92.44 176 VAL A C 1
ATOM 1403 O O . VAL A 1 176 ? -30.518 -5.004 26.757 1.00 92.44 176 VAL A O 1
ATOM 1406 N N . GLY A 1 177 ? -32.045 -3.469 26.175 1.00 90.56 177 GLY A N 1
ATOM 1407 C CA . GLY A 1 177 ? -32.947 -4.414 25.519 1.00 90.56 177 GLY A CA 1
ATOM 1408 C C . GLY A 1 177 ? -34.368 -3.880 25.352 1.00 90.56 177 GLY A C 1
ATOM 1409 O O . GLY A 1 177 ? -34.641 -2.709 25.604 1.00 90.56 177 GLY A O 1
ATOM 1410 N N . ALA A 1 178 ? -35.288 -4.754 24.943 1.00 89.75 178 ALA A N 1
ATOM 1411 C CA . ALA A 1 178 ? -36.725 -4.499 25.003 1.00 89.75 178 ALA A CA 1
ATOM 1412 C C . ALA A 1 178 ? -37.227 -4.819 26.421 1.00 89.75 178 ALA A C 1
ATOM 1414 O O . ALA A 1 178 ? -37.646 -5.942 26.688 1.00 89.75 178 ALA A O 1
ATOM 1415 N N . LEU A 1 179 ? -37.068 -3.883 27.361 1.00 86.19 179 LEU A N 1
ATOM 1416 C CA . LEU A 1 179 ? -37.187 -4.185 28.791 1.00 86.19 179 LEU A CA 1
ATOM 1417 C C . LEU A 1 179 ? -38.624 -4.035 29.317 1.00 86.19 179 LEU A C 1
ATOM 1419 O O . LEU A 1 179 ? -38.955 -4.665 30.322 1.00 86.19 179 LEU A O 1
ATOM 1423 N N . ASP A 1 180 ? -39.453 -3.204 28.670 1.00 85.25 180 ASP A N 1
ATOM 1424 C CA . ASP A 1 180 ? -40.846 -2.921 29.066 1.00 85.25 180 ASP A CA 1
ATOM 1425 C C . ASP A 1 180 ? -40.964 -2.616 30.580 1.00 85.25 180 ASP A C 1
ATOM 1427 O O . ASP A 1 180 ? -41.849 -3.105 31.292 1.00 85.25 180 ASP A O 1
ATOM 1431 N N . LEU A 1 181 ? -40.017 -1.832 31.119 1.00 84.56 181 LEU A N 1
ATOM 1432 C CA . LEU A 1 181 ? -39.867 -1.671 32.569 1.00 84.56 181 LEU A CA 1
ATOM 1433 C C . LEU A 1 181 ? -40.910 -0.709 33.152 1.00 84.56 181 LEU A C 1
ATOM 1435 O O . LEU A 1 181 ? -40.932 0.472 32.796 1.00 84.56 181 LEU A O 1
ATOM 1439 N N . PRO A 1 182 ? -41.692 -1.136 34.165 1.00 88.81 182 PRO A N 1
ATOM 1440 C CA . PRO A 1 182 ? -42.502 -0.217 34.951 1.00 88.81 182 PRO A CA 1
ATOM 1441 C C . PRO A 1 182 ? -41.630 0.845 35.648 1.00 88.81 182 PRO A C 1
ATOM 1443 O O . PRO A 1 182 ? -40.516 0.525 36.083 1.00 88.81 182 PRO A O 1
ATOM 1446 N N . PRO A 1 183 ? -42.144 2.070 35.888 1.00 88.25 183 PRO A N 1
ATOM 1447 C CA . PRO A 1 183 ? -41.376 3.158 36.507 1.00 88.25 183 PRO A CA 1
ATOM 1448 C C . PRO A 1 183 ? -40.716 2.792 37.845 1.00 88.25 183 PRO A C 1
ATOM 1450 O O . PRO A 1 183 ? -39.619 3.253 38.151 1.00 88.25 183 PRO A O 1
ATOM 1453 N N . VAL A 1 184 ? -41.359 1.932 38.643 1.00 90.25 184 VAL A N 1
ATOM 1454 C CA . VAL A 1 184 ? -40.826 1.470 39.935 1.00 90.25 184 VAL A CA 1
ATOM 1455 C C . VAL A 1 184 ? -39.595 0.579 39.751 1.00 90.25 184 VAL A C 1
ATOM 1457 O O . VAL A 1 184 ? -38.596 0.775 40.441 1.00 90.25 184 VAL A O 1
ATOM 1460 N N . LYS A 1 185 ? -39.627 -0.363 38.796 1.00 86.38 185 LYS A N 1
ATOM 1461 C CA . LYS A 1 185 ? -38.466 -1.216 38.492 1.00 86.38 185 LYS A CA 1
ATOM 1462 C C . LYS A 1 185 ? -37.315 -0.393 37.919 1.00 86.38 185 LYS A C 1
ATOM 1464 O O . LYS A 1 185 ? -36.171 -0.609 38.303 1.00 86.38 185 LYS A O 1
ATOM 1469 N N . ARG A 1 186 ? -37.626 0.589 37.068 1.00 88.75 186 ARG A N 1
ATOM 1470 C CA . ARG A 1 186 ? -36.637 1.532 36.531 1.00 88.75 186 ARG A CA 1
ATOM 1471 C C . ARG A 1 186 ? -35.905 2.285 37.645 1.00 88.75 186 ARG A C 1
ATOM 1473 O O . ARG A 1 186 ? -34.682 2.239 37.697 1.00 88.75 186 ARG A O 1
ATOM 1480 N N . ARG A 1 187 ? -36.646 2.878 38.589 1.00 88.44 187 ARG A N 1
ATOM 1481 C CA . ARG A 1 187 ? -36.057 3.572 39.749 1.00 88.44 187 ARG A CA 1
ATOM 1482 C C . ARG A 1 187 ? -35.225 2.649 40.638 1.00 88.44 187 ARG A C 1
ATOM 1484 O O . ARG A 1 187 ? -34.215 3.083 41.177 1.00 88.44 187 ARG A O 1
ATOM 1491 N N . LEU A 1 188 ? -35.632 1.387 40.802 1.00 87.19 188 LEU A N 1
ATOM 1492 C CA . LEU A 1 188 ? -34.858 0.407 41.569 1.00 87.19 188 LEU A CA 1
ATOM 1493 C C . LEU A 1 188 ? -33.505 0.106 40.910 1.00 87.19 188 LEU A C 1
ATOM 1495 O O . LEU A 1 188 ? -32.499 0.025 41.611 1.00 87.19 188 LEU A O 1
ATOM 1499 N N . LEU A 1 189 ? -33.472 -0.054 39.584 1.00 87.62 189 LEU A N 1
ATOM 1500 C CA . LEU A 1 189 ? -32.226 -0.247 38.836 1.00 87.62 189 LEU A CA 1
ATOM 1501 C C . LEU A 1 189 ? -31.322 0.984 38.948 1.00 87.62 189 LEU A C 1
ATOM 1503 O O . LEU A 1 189 ? -30.152 0.847 39.298 1.00 87.62 189 LEU A O 1
ATOM 1507 N N . GLU A 1 190 ? -31.886 2.179 38.769 1.00 87.88 190 GLU A N 1
ATOM 1508 C CA . GLU A 1 190 ? -31.154 3.445 38.894 1.00 87.88 190 GLU A CA 1
ATOM 1509 C C . GLU A 1 190 ? -30.568 3.615 40.308 1.00 87.88 190 GLU A C 1
ATOM 1511 O O . GLU A 1 190 ? -29.392 3.945 40.453 1.00 87.88 190 GLU A O 1
ATOM 1516 N N . ALA A 1 191 ? -31.327 3.277 41.358 1.00 84.94 191 ALA A N 1
ATOM 1517 C CA . ALA A 1 191 ? -30.841 3.270 42.742 1.00 84.94 191 ALA A CA 1
ATOM 1518 C C . ALA A 1 191 ? -29.724 2.238 42.992 1.00 84.94 191 ALA A C 1
ATOM 1520 O O . ALA A 1 191 ? -28.920 2.394 43.911 1.00 84.94 191 ALA A O 1
ATOM 1521 N N . ARG A 1 192 ? -29.651 1.180 42.176 1.00 83.38 192 ARG A N 1
ATOM 1522 C CA . ARG A 1 192 ? -28.560 0.198 42.200 1.00 83.38 192 ARG A CA 1
ATOM 1523 C C . ARG A 1 192 ? -27.354 0.616 41.350 1.00 83.38 192 ARG A C 1
ATOM 1525 O O . ARG A 1 192 ? -26.376 -0.123 41.348 1.00 83.38 192 ARG A O 1
ATOM 1532 N N . GLY A 1 193 ? -27.395 1.771 40.681 1.00 84.31 193 GLY A N 1
ATOM 1533 C CA . GLY A 1 193 ? -26.339 2.235 39.773 1.00 84.31 193 GLY A CA 1
ATOM 1534 C C . GLY A 1 193 ? -26.432 1.655 38.356 1.00 84.31 193 GLY A C 1
ATOM 1535 O O . GLY A 1 193 ? -25.483 1.776 37.583 1.00 84.31 193 GLY A O 1
ATOM 1536 N N . VAL A 1 194 ? -27.564 1.031 38.007 1.00 89.62 194 VAL A N 1
ATOM 1537 C CA . VAL A 1 194 ? -27.829 0.453 36.684 1.00 89.62 194 VAL A CA 1
ATOM 1538 C C . VAL A 1 194 ? -28.766 1.376 35.906 1.00 89.62 194 VAL A C 1
ATOM 1540 O O . VAL A 1 194 ? -29.889 1.636 36.327 1.00 89.62 194 VAL A O 1
ATOM 1543 N N . THR A 1 195 ? -28.318 1.859 34.752 1.00 92.31 195 THR A N 1
ATOM 1544 C CA . THR A 1 195 ? -29.074 2.743 33.859 1.00 92.31 195 THR A CA 1
ATOM 1545 C C . THR A 1 195 ? -29.753 1.918 32.759 1.00 92.31 195 THR A C 1
ATOM 1547 O O . THR A 1 195 ? -29.062 1.408 31.875 1.00 92.31 195 THR A O 1
ATOM 1550 N N . PRO A 1 196 ? -31.090 1.762 32.769 1.00 91.50 196 PRO A N 1
ATOM 1551 C CA . PRO A 1 196 ? -31.789 1.013 31.730 1.00 91.50 196 PRO A CA 1
ATOM 1552 C C . PRO A 1 196 ? -31.979 1.838 30.445 1.00 91.50 196 PRO A C 1
ATOM 1554 O O . PRO A 1 196 ? -32.570 2.925 30.459 1.00 91.50 196 PRO A O 1
ATOM 1557 N N . ILE A 1 197 ? -31.530 1.278 29.324 1.00 92.44 197 ILE A N 1
ATOM 1558 C CA . ILE A 1 197 ? -31.746 1.753 27.955 1.00 92.44 197 ILE A CA 1
ATOM 1559 C C . ILE A 1 197 ? -32.824 0.860 27.329 1.00 92.44 197 ILE A C 1
ATOM 1561 O O . ILE A 1 197 ? -32.556 -0.257 26.885 1.00 92.44 197 ILE A O 1
ATOM 1565 N N . ASP A 1 198 ? -34.066 1.343 27.361 1.00 90.62 198 ASP A N 1
ATOM 1566 C CA . ASP A 1 198 ? -35.243 0.567 26.965 1.00 90.62 198 ASP A CA 1
ATOM 1567 C C . ASP A 1 198 ? -35.651 0.866 25.518 1.00 90.62 198 ASP A C 1
ATOM 1569 O O . ASP A 1 198 ? -36.117 1.962 25.200 1.00 90.62 198 ASP A O 1
ATOM 1573 N N . PHE A 1 199 ? -35.491 -0.132 24.653 1.00 91.69 199 PHE A N 1
ATOM 1574 C CA . PHE A 1 199 ? -35.862 -0.091 23.240 1.00 91.69 199 PHE A CA 1
ATOM 1575 C C . PHE A 1 199 ? -37.272 -0.632 22.971 1.00 91.69 199 PHE A C 1
ATOM 1577 O O . PHE A 1 199 ? -37.707 -0.622 21.818 1.00 91.69 199 PHE A O 1
ATOM 1584 N N . ALA A 1 200 ? -38.018 -1.082 23.988 1.00 89.38 200 ALA A N 1
ATOM 1585 C CA . ALA A 1 200 ? -39.350 -1.659 23.795 1.00 89.38 200 ALA A CA 1
ATOM 1586 C C . ALA A 1 200 ? -40.315 -0.780 22.963 1.00 89.38 200 ALA A C 1
ATOM 1588 O O . ALA A 1 200 ? -41.018 -1.331 22.108 1.00 89.38 200 ALA A O 1
ATOM 1589 N N . PRO A 1 201 ? -40.319 0.569 23.091 1.00 89.88 201 PRO A N 1
ATOM 1590 C CA . PRO A 1 201 ? -41.133 1.425 22.228 1.00 89.88 201 PRO A CA 1
ATOM 1591 C C . PRO A 1 201 ? -40.782 1.320 20.735 1.00 89.88 201 PRO A C 1
ATOM 1593 O O . PRO A 1 201 ? -41.683 1.377 19.900 1.00 89.88 201 PRO A O 1
ATOM 1596 N N . ALA A 1 202 ? -39.500 1.139 20.398 1.00 88.50 202 ALA A N 1
ATOM 1597 C CA . ALA A 1 202 ? -39.008 1.070 19.020 1.00 88.50 202 ALA A CA 1
ATOM 1598 C C . ALA A 1 202 ? -39.285 -0.289 18.355 1.00 88.50 202 ALA A C 1
ATOM 1600 O O . ALA A 1 202 ? -39.481 -0.356 17.145 1.00 88.50 202 ALA A O 1
ATOM 1601 N N . VAL A 1 203 ? -39.373 -1.368 19.141 1.00 90.62 203 VAL A N 1
ATOM 1602 C CA . VAL A 1 203 ? -39.608 -2.738 18.643 1.00 90.62 203 VAL A CA 1
ATOM 1603 C C . VAL A 1 203 ? -41.039 -3.232 18.880 1.00 90.62 203 VAL A C 1
ATOM 1605 O O . VAL A 1 203 ? -41.325 -4.425 18.804 1.00 90.62 203 VAL A O 1
ATOM 1608 N N . LYS A 1 204 ? -41.987 -2.330 19.158 1.00 86.31 204 LYS A N 1
ATOM 1609 C CA . LYS A 1 204 ? -43.379 -2.699 19.467 1.00 86.31 204 LYS A CA 1
ATOM 1610 C C . LYS A 1 204 ? -44.071 -3.458 18.323 1.00 86.31 204 LYS A C 1
ATOM 1612 O O . LYS A 1 204 ? -44.895 -4.333 18.591 1.00 86.31 204 LYS A O 1
ATOM 1617 N N . GLY A 1 205 ? -43.727 -3.128 17.074 1.00 84.00 205 GLY A N 1
ATOM 1618 C CA . GLY A 1 205 ? -44.235 -3.787 15.864 1.00 84.00 205 GLY A CA 1
ATOM 1619 C C . GLY A 1 205 ? -43.577 -5.133 15.545 1.00 84.00 205 GLY A C 1
ATOM 1620 O O . GLY A 1 205 ? -44.086 -5.863 14.699 1.00 84.00 205 GLY A O 1
ATOM 1621 N N . GLU A 1 206 ? -42.484 -5.483 16.227 1.00 88.25 206 GLU A N 1
ATOM 1622 C CA . GLU A 1 206 ? -41.784 -6.747 16.014 1.00 88.25 206 GLU A CA 1
ATOM 1623 C C . GLU A 1 206 ? -42.452 -7.916 16.734 1.00 88.25 206 GLU A C 1
ATOM 1625 O O . GLU A 1 206 ? -43.107 -7.762 17.779 1.00 88.25 206 GLU A O 1
ATOM 1630 N N . ARG A 1 207 ? -42.229 -9.119 16.192 1.00 85.69 207 ARG A N 1
ATOM 1631 C CA . ARG A 1 207 ? -42.664 -10.362 16.836 1.00 85.69 207 ARG A CA 1
ATOM 1632 C C . ARG A 1 207 ? -42.004 -10.507 18.206 1.00 85.69 207 ARG A C 1
ATOM 1634 O O . ARG A 1 207 ? -40.808 -10.267 18.347 1.00 85.69 207 ARG A O 1
ATOM 1641 N N . THR A 1 208 ? -42.768 -10.959 19.200 1.00 82.38 208 THR A N 1
ATOM 1642 C CA . THR A 1 208 ? -42.328 -11.058 20.603 1.00 82.38 208 THR A CA 1
ATOM 1643 C C . THR A 1 208 ? -41.011 -11.820 20.777 1.00 82.38 208 THR A C 1
ATOM 1645 O O . THR A 1 208 ? -40.164 -11.389 21.550 1.00 82.38 208 THR A O 1
ATOM 1648 N N . ASP A 1 209 ? -40.804 -12.899 20.018 1.00 82.88 209 ASP A N 1
ATOM 1649 C CA . ASP A 1 209 ? -39.587 -13.722 20.034 1.00 82.88 209 ASP A CA 1
ATOM 1650 C C . ASP A 1 209 ? -38.348 -13.019 19.454 1.00 82.88 209 ASP A C 1
ATOM 1652 O O . ASP A 1 209 ? -37.227 -13.438 19.724 1.00 82.88 209 ASP A O 1
ATOM 1656 N N . ARG A 1 210 ? -38.530 -11.938 18.684 1.00 85.94 210 ARG A N 1
ATOM 1657 C CA . ARG A 1 210 ? -37.454 -11.184 18.019 1.00 85.94 210 ARG A CA 1
ATOM 1658 C C . ARG A 1 210 ? -37.222 -9.790 18.587 1.00 85.94 210 ARG A C 1
ATOM 1660 O O . ARG A 1 210 ? -36.258 -9.140 18.198 1.00 85.94 210 ARG A O 1
ATOM 1667 N N . ARG A 1 211 ? -38.056 -9.318 19.518 1.00 88.88 211 ARG A N 1
ATOM 1668 C CA . ARG A 1 211 ? -37.947 -7.957 20.075 1.00 88.88 211 ARG A CA 1
ATOM 1669 C C . ARG A 1 211 ? -36.591 -7.678 20.715 1.00 88.88 211 ARG A C 1
ATOM 1671 O O . ARG A 1 211 ? -36.015 -6.627 20.465 1.00 88.88 211 ARG A O 1
ATOM 1678 N N . HIS A 1 212 ? -36.066 -8.617 21.505 1.00 86.88 212 HIS A N 1
ATOM 1679 C CA . HIS A 1 212 ? -34.743 -8.465 22.120 1.00 86.88 212 HIS A CA 1
ATOM 1680 C C . HIS A 1 212 ? -33.622 -8.480 21.082 1.00 86.88 212 HIS A C 1
ATOM 1682 O O . HIS A 1 212 ? -32.735 -7.638 21.145 1.00 86.88 212 HIS A O 1
ATOM 1688 N N . THR A 1 213 ? -33.697 -9.389 20.109 1.00 88.75 213 THR A N 1
ATOM 1689 C CA . THR A 1 213 ? -32.771 -9.459 18.972 1.00 88.75 213 THR A CA 1
ATOM 1690 C C . THR A 1 213 ? -32.736 -8.125 18.224 1.00 88.75 213 THR A C 1
ATOM 1692 O O . THR A 1 213 ? -31.670 -7.539 18.090 1.00 88.75 213 THR A O 1
ATOM 1695 N N . ALA A 1 214 ? -33.897 -7.593 17.834 1.00 90.19 214 ALA A N 1
ATOM 1696 C CA . ALA A 1 214 ? -34.007 -6.315 17.133 1.00 90.19 214 ALA A CA 1
ATOM 1697 C C . ALA A 1 214 ? -33.501 -5.133 17.977 1.00 90.19 214 ALA A C 1
ATOM 1699 O O . ALA A 1 214 ? -32.785 -4.281 17.463 1.00 90.19 214 ALA A O 1
ATOM 1700 N N . ALA A 1 215 ? -33.821 -5.098 19.275 1.00 92.00 215 ALA A N 1
ATOM 1701 C CA . ALA A 1 215 ? -33.344 -4.059 20.187 1.00 92.00 215 ALA A CA 1
ATOM 1702 C C . ALA A 1 215 ? -31.813 -4.060 20.325 1.00 92.00 215 ALA A C 1
ATOM 1704 O O . ALA A 1 215 ? -31.192 -3.000 20.284 1.00 92.00 215 ALA A O 1
ATOM 1705 N N . ILE A 1 216 ? -31.205 -5.242 20.474 1.00 92.00 216 ILE A N 1
ATOM 1706 C CA . ILE A 1 216 ? -29.747 -5.383 20.546 1.00 92.00 216 ILE A CA 1
ATOM 1707 C C . ILE A 1 216 ? -29.120 -4.969 19.214 1.00 92.00 216 ILE A C 1
ATOM 1709 O O . ILE A 1 216 ? -28.183 -4.180 19.234 1.00 92.00 216 ILE A O 1
ATOM 1713 N N . SER A 1 217 ? -29.658 -5.411 18.072 1.00 92.25 217 SER A N 1
ATOM 1714 C CA . SER A 1 217 ? -29.177 -4.977 16.753 1.00 92.25 217 SER A CA 1
ATOM 1715 C C . SER A 1 217 ? -29.214 -3.455 16.603 1.00 92.25 217 SER A C 1
ATOM 1717 O O . SER A 1 217 ? -28.180 -2.864 16.323 1.00 92.25 217 SER A O 1
ATOM 1719 N N . MET A 1 218 ? -30.341 -2.799 16.910 1.00 92.25 218 MET A N 1
ATOM 1720 C CA . MET A 1 218 ? -30.449 -1.331 16.858 1.00 92.25 218 MET A CA 1
ATOM 1721 C C . MET A 1 218 ? -29.413 -0.630 17.747 1.00 92.25 218 MET A C 1
ATOM 1723 O O . MET A 1 218 ? -28.870 0.408 17.372 1.00 92.25 218 MET A O 1
ATOM 1727 N N . PHE A 1 219 ? -29.142 -1.177 18.934 1.00 93.38 219 PHE A N 1
ATOM 1728 C CA . PHE A 1 219 ? -28.134 -0.629 19.835 1.00 93.38 219 PHE A CA 1
ATOM 1729 C C . PHE A 1 219 ? -26.713 -0.796 19.287 1.00 93.38 219 PHE A C 1
ATOM 1731 O O . PHE A 1 219 ? -25.945 0.165 19.301 1.00 93.38 219 PHE A O 1
ATOM 1738 N N . LEU A 1 220 ? -26.364 -1.986 18.789 1.00 92.94 220 LEU A N 1
ATOM 1739 C CA . LEU A 1 220 ? -25.054 -2.247 18.191 1.00 92.94 220 LEU A CA 1
ATOM 1740 C C . LEU A 1 220 ? -24.839 -1.380 16.945 1.00 92.94 220 LEU A C 1
ATOM 1742 O O . LEU A 1 220 ? -23.783 -0.766 16.821 1.00 92.94 220 LEU A O 1
ATOM 1746 N N . ASP A 1 221 ? -25.853 -1.242 16.089 1.00 91.44 221 ASP A N 1
ATOM 1747 C CA . ASP A 1 221 ? -25.827 -0.361 14.917 1.00 91.44 221 ASP A CA 1
ATOM 1748 C C . ASP A 1 221 ? -25.612 1.100 15.322 1.00 91.44 221 ASP A C 1
ATOM 1750 O O . ASP A 1 221 ? -24.784 1.798 14.734 1.00 91.44 221 ASP A O 1
ATOM 1754 N N . TYR A 1 222 ? -26.301 1.561 16.373 1.00 92.12 222 TYR A N 1
ATOM 1755 C CA . TYR A 1 222 ? -26.095 2.902 16.912 1.00 92.12 222 TYR A CA 1
ATOM 1756 C C . TYR A 1 222 ? -24.670 3.089 17.438 1.00 92.12 222 TYR A C 1
ATOM 1758 O O . TYR A 1 222 ? -24.058 4.111 17.148 1.00 92.12 222 TYR A O 1
ATOM 1766 N N . LEU A 1 223 ? -24.109 2.124 18.176 1.00 90.38 223 LEU A N 1
ATOM 1767 C CA . LEU A 1 223 ? -22.721 2.205 18.648 1.00 90.38 223 LEU A CA 1
ATOM 1768 C C . LEU A 1 223 ? -21.715 2.206 17.491 1.00 90.38 223 LEU A C 1
ATOM 1770 O O . LEU A 1 223 ? -20.740 2.957 17.537 1.00 90.38 223 LEU A O 1
ATOM 1774 N N . LYS A 1 224 ? -21.959 1.402 16.448 1.00 84.69 224 LYS A N 1
ATOM 1775 C CA . LYS A 1 224 ? -21.147 1.384 15.225 1.00 84.69 224 LYS A CA 1
ATOM 1776 C C . LYS A 1 224 ? -21.201 2.745 14.513 1.00 84.69 224 LYS A C 1
ATOM 1778 O O . LYS A 1 224 ? -20.158 3.253 14.110 1.00 84.69 224 LYS A O 1
ATOM 1783 N N . ALA A 1 225 ? -22.379 3.368 14.416 1.00 86.19 225 ALA A N 1
ATOM 1784 C CA . ALA A 1 225 ? -22.572 4.665 13.759 1.00 86.19 225 ALA A CA 1
ATOM 1785 C C . ALA A 1 225 ? -22.096 5.869 14.593 1.00 86.19 225 ALA A C 1
ATOM 1787 O O . ALA A 1 225 ? -21.568 6.832 14.046 1.00 86.19 225 ALA A O 1
ATOM 1788 N N . ALA A 1 226 ? -22.265 5.824 15.916 1.00 86.50 226 ALA A N 1
ATOM 1789 C CA . ALA A 1 226 ? -21.859 6.872 16.856 1.00 86.50 226 ALA A CA 1
ATOM 1790 C C . ALA A 1 226 ? -20.377 6.778 17.254 1.00 86.50 226 ALA A C 1
ATOM 1792 O O . ALA A 1 226 ? -19.931 7.445 18.193 1.00 86.50 226 ALA A O 1
ATOM 1793 N N . ARG A 1 227 ? -19.615 5.925 16.566 1.00 77.44 227 ARG A N 1
ATOM 1794 C CA . ARG A 1 227 ? -18.191 5.736 16.794 1.00 77.44 227 ARG A CA 1
ATOM 1795 C C . ARG A 1 227 ? -17.457 7.076 16.658 1.00 77.44 227 ARG A C 1
ATOM 1797 O O . ARG A 1 227 ? -17.615 7.741 15.633 1.00 77.44 227 ARG A O 1
ATOM 1804 N N . PRO A 1 228 ? -16.644 7.483 17.651 1.00 79.00 228 PRO A N 1
ATOM 1805 C CA . PRO A 1 228 ? -15.863 8.705 17.542 1.00 79.00 228 PRO A CA 1
ATOM 1806 C C . PRO A 1 228 ? -14.958 8.666 16.310 1.00 79.00 228 PRO A C 1
ATOM 1808 O O . PRO A 1 228 ? -14.330 7.637 16.028 1.00 79.00 228 PRO A O 1
ATOM 1811 N N . ALA A 1 229 ? -14.888 9.796 15.606 1.00 76.69 229 ALA A N 1
ATOM 1812 C CA . ALA A 1 229 ? -13.931 9.979 14.528 1.00 76.69 229 ALA A CA 1
ATOM 1813 C C . ALA A 1 229 ? -12.513 9.923 15.113 1.00 76.69 229 ALA A C 1
ATOM 1815 O O . ALA A 1 229 ? -12.143 10.729 15.968 1.00 76.69 229 ALA A O 1
ATOM 1816 N N . GLU A 1 230 ? -11.730 8.951 14.667 1.00 76.69 230 GLU A N 1
ATOM 1817 C CA . GLU A 1 230 ? -10.297 8.896 14.895 1.00 76.69 230 GLU A CA 1
ATOM 1818 C C . GLU A 1 230 ? -9.589 9.747 13.834 1.00 76.69 230 GLU A C 1
ATOM 1820 O O . GLU A 1 230 ? -10.084 9.879 12.712 1.00 76.69 230 GLU A O 1
ATOM 1825 N N . PRO A 1 231 ? -8.382 10.268 14.116 1.00 76.12 231 PRO A N 1
ATOM 1826 C CA . PRO A 1 231 ? -7.575 10.943 13.099 1.00 76.12 231 PRO A CA 1
ATOM 1827 C C . PRO A 1 231 ? -7.354 10.101 11.825 1.00 76.12 231 PRO A C 1
ATOM 1829 O O . PRO A 1 231 ? -7.118 10.654 10.755 1.00 76.12 231 PRO A O 1
ATOM 1832 N N . GLY A 1 232 ? -7.439 8.767 11.928 1.00 79.38 232 GLY A N 1
ATOM 1833 C CA . GLY A 1 232 ? -7.344 7.833 10.803 1.00 79.38 232 GLY A CA 1
ATOM 1834 C C . GLY A 1 232 ? -8.602 7.724 9.932 1.00 79.38 232 GLY A C 1
ATOM 1835 O O . GLY A 1 232 ? -8.512 7.161 8.849 1.00 79.38 232 GLY A O 1
ATOM 1836 N N . ASP A 1 233 ? -9.743 8.282 10.347 1.00 83.25 233 ASP A N 1
ATOM 1837 C CA . ASP A 1 233 ? -10.979 8.313 9.546 1.00 83.25 233 ASP A CA 1
ATOM 1838 C C . ASP A 1 233 ? -11.032 9.511 8.586 1.00 83.25 233 ASP A C 1
ATOM 1840 O O . ASP A 1 233 ? -12.081 9.815 8.014 1.00 83.25 233 ASP A O 1
ATOM 1844 N N . TRP A 1 234 ? -9.923 10.241 8.439 1.00 90.19 234 TRP A N 1
ATOM 1845 C CA . TRP A 1 234 ? -9.867 11.397 7.558 1.00 90.19 234 TRP A CA 1
ATOM 1846 C C . TRP A 1 234 ? -10.228 11.010 6.118 1.00 90.19 234 TRP A C 1
ATOM 1848 O O . TRP A 1 234 ? -9.705 10.044 5.559 1.00 90.19 234 TRP A O 1
ATOM 1858 N N . GLN A 1 235 ? -11.103 11.810 5.513 1.00 89.69 235 GLN A N 1
ATOM 1859 C CA . GLN A 1 235 ? -11.489 11.719 4.111 1.00 89.69 235 GLN A CA 1
ATOM 1860 C C . GLN A 1 235 ? -11.249 13.078 3.445 1.00 89.69 235 GLN A C 1
ATOM 1862 O O . GLN A 1 235 ? -11.511 14.113 4.069 1.00 89.69 235 GLN A O 1
ATOM 1867 N N . PRO A 1 236 ? -10.766 13.103 2.192 1.00 91.94 236 PRO A N 1
ATOM 1868 C CA . PRO A 1 236 ? -10.681 14.335 1.428 1.00 91.94 236 PRO A CA 1
ATOM 1869 C C . PRO A 1 236 ? -12.089 14.848 1.112 1.00 91.94 236 PRO A C 1
ATOM 1871 O O . PRO A 1 236 ? -13.082 14.122 1.190 1.00 91.94 236 PRO A O 1
ATOM 1874 N N . THR A 1 237 ? -12.169 16.114 0.721 1.00 92.50 237 THR A N 1
ATOM 1875 C CA . THR A 1 237 ? -13.439 16.739 0.348 1.00 92.50 237 THR A CA 1
ATOM 1876 C C . THR A 1 237 ? -14.093 15.989 -0.814 1.00 92.50 237 THR A C 1
ATOM 1878 O O . THR A 1 237 ? -13.417 15.635 -1.784 1.00 92.50 237 THR A O 1
ATOM 1881 N N . SER A 1 238 ? -15.410 15.764 -0.729 1.00 89.19 238 SER A N 1
ATOM 1882 C CA . SER A 1 238 ? -16.171 15.102 -1.792 1.00 89.19 238 SER A CA 1
ATOM 1883 C C . SER A 1 238 ? -16.049 15.877 -3.100 1.00 89.19 238 SER A C 1
ATOM 1885 O O . SER A 1 238 ? -16.120 17.105 -3.115 1.00 89.19 238 SER A O 1
ATOM 1887 N N . TYR A 1 239 ? -15.920 15.166 -4.224 1.00 82.44 239 TYR A N 1
ATOM 1888 C CA . TYR A 1 239 ? -15.810 15.795 -5.544 1.00 82.44 239 TYR A CA 1
ATOM 1889 C C . TYR A 1 239 ? -17.024 16.679 -5.882 1.00 82.44 239 TYR A C 1
ATOM 1891 O O . TYR A 1 239 ? -16.900 17.621 -6.656 1.00 82.44 239 TYR A O 1
ATOM 1899 N N . GLN A 1 240 ? -18.187 16.393 -5.287 1.00 86.38 240 GLN A N 1
ATOM 1900 C CA . GLN A 1 240 ? -19.427 17.149 -5.491 1.00 86.38 240 GLN A CA 1
ATOM 1901 C C . GLN A 1 240 ? -19.373 18.556 -4.886 1.00 86.38 240 GLN A C 1
ATOM 1903 O O . GLN A 1 240 ? -20.094 19.443 -5.339 1.00 86.38 240 GLN A O 1
ATOM 1908 N N . ASP A 1 241 ? -18.504 18.759 -3.894 1.00 89.69 241 ASP A N 1
ATOM 1909 C CA . ASP A 1 241 ? -18.324 20.041 -3.215 1.00 89.69 241 ASP A CA 1
ATOM 1910 C C . ASP A 1 241 ? -17.286 20.930 -3.918 1.00 89.69 241 ASP A C 1
ATOM 1912 O O . ASP A 1 241 ? -17.038 22.058 -3.485 1.00 89.69 241 ASP A O 1
ATOM 1916 N N . TYR A 1 242 ? -16.660 20.442 -4.998 1.00 90.12 242 TYR A N 1
ATOM 1917 C CA . TYR A 1 242 ? -15.714 21.241 -5.766 1.00 90.12 242 TYR A CA 1
ATOM 1918 C C . TYR A 1 242 ? -16.437 22.317 -6.585 1.00 90.12 242 TYR A C 1
ATOM 1920 O O . TYR A 1 242 ? -17.465 22.045 -7.219 1.00 90.12 242 TYR A O 1
ATOM 1928 N N . PRO A 1 243 ? -15.886 23.543 -6.628 1.00 90.69 243 PRO A N 1
ATOM 1929 C CA . PRO A 1 243 ? -16.334 24.559 -7.563 1.00 90.69 243 PRO A CA 1
ATOM 1930 C C . PRO A 1 243 ? -16.225 24.035 -8.991 1.00 90.69 243 PRO A C 1
ATOM 1932 O O . PRO A 1 243 ? -15.202 23.476 -9.377 1.00 90.69 243 PRO A O 1
ATOM 1935 N N . SER A 1 244 ? -17.279 24.246 -9.768 1.00 87.25 244 SER A N 1
ATOM 1936 C CA . SER A 1 244 ? -17.320 23.914 -11.187 1.00 87.25 244 SER A CA 1
ATOM 1937 C C . SER A 1 244 ? -17.979 25.038 -11.962 1.00 87.25 244 SER A C 1
ATOM 1939 O O . SER A 1 244 ? -18.838 25.766 -11.449 1.00 87.25 244 SER A O 1
ATOM 1941 N N . VAL A 1 245 ? -17.581 25.172 -13.218 1.00 86.25 245 VAL A N 1
ATOM 1942 C CA . VAL A 1 245 ? -18.210 26.063 -14.174 1.00 86.25 245 VAL A CA 1
ATOM 1943 C C . VAL A 1 245 ? -19.621 25.544 -14.447 1.00 86.25 245 VAL A C 1
ATOM 1945 O O . VAL A 1 245 ? -19.809 24.428 -14.929 1.00 86.25 245 VAL A O 1
ATOM 1948 N N . ARG A 1 246 ? -20.637 26.359 -14.147 1.00 79.31 246 ARG A N 1
ATOM 1949 C CA . ARG A 1 246 ? -22.046 26.023 -14.397 1.00 79.31 246 ARG A CA 1
ATOM 1950 C C . ARG A 1 246 ? -22.578 26.825 -15.580 1.00 79.31 246 ARG A C 1
ATOM 1952 O O . ARG A 1 246 ? -22.605 28.049 -15.522 1.00 79.31 246 ARG A O 1
ATOM 1959 N N . GLY A 1 247 ? -23.034 26.126 -16.618 1.00 68.75 247 GLY A N 1
ATOM 1960 C CA . GLY A 1 247 ? -23.786 26.704 -17.734 1.00 68.75 247 GLY A CA 1
ATOM 1961 C C . GLY A 1 247 ? -25.285 26.427 -17.599 1.00 68.75 247 GLY A C 1
ATOM 1962 O O . GLY A 1 247 ? -25.677 25.405 -17.039 1.00 68.75 247 GLY A O 1
ATOM 1963 N N . ALA A 1 248 ? -26.127 27.327 -18.113 1.00 74.25 248 ALA A N 1
ATOM 1964 C CA . ALA A 1 248 ? -27.578 27.106 -18.183 1.00 74.25 248 ALA A CA 1
ATOM 1965 C C . ALA A 1 248 ? -27.951 25.951 -19.138 1.00 74.25 248 ALA A C 1
ATOM 1967 O O . ALA A 1 248 ? -28.958 25.277 -18.937 1.00 74.25 248 ALA A O 1
ATOM 1968 N N . ASP A 1 249 ? -27.116 25.722 -20.151 1.00 85.19 249 ASP A N 1
ATOM 1969 C CA . ASP A 1 249 ? -27.174 24.630 -21.118 1.00 85.19 249 ASP A CA 1
ATOM 1970 C C . ASP A 1 249 ? -25.746 24.170 -21.484 1.00 85.19 249 ASP A C 1
ATOM 1972 O O . ASP A 1 249 ? -24.751 24.703 -20.974 1.00 85.19 249 ASP A O 1
ATOM 1976 N N . HIS A 1 250 ? -25.636 23.158 -22.352 1.00 84.12 250 HIS A N 1
ATOM 1977 C CA . HIS A 1 250 ? -24.342 22.616 -22.776 1.00 84.12 250 HIS A CA 1
ATOM 1978 C C . HIS A 1 250 ? -23.478 23.662 -23.496 1.00 84.12 250 HIS A C 1
ATOM 1980 O O . HIS A 1 250 ? -22.285 23.758 -23.218 1.00 84.12 250 HIS A O 1
ATOM 1986 N N . ASP A 1 251 ? -24.064 24.491 -24.361 1.00 86.38 251 ASP A N 1
ATOM 1987 C CA . ASP A 1 251 ? -23.318 25.487 -25.135 1.00 86.38 251 ASP A CA 1
ATOM 1988 C C . ASP A 1 251 ? -22.777 26.611 -24.241 1.00 86.38 251 ASP A C 1
ATOM 1990 O O . ASP A 1 251 ? -21.654 27.085 -24.426 1.00 86.38 251 ASP A O 1
ATOM 1994 N N . ALA A 1 252 ? -23.555 27.037 -23.246 1.00 84.12 252 ALA A N 1
ATOM 1995 C CA . ALA A 1 252 ? -23.133 27.970 -22.213 1.00 84.12 252 ALA A CA 1
ATOM 1996 C C . ALA A 1 252 ? -22.014 27.375 -21.359 1.00 84.12 252 ALA A C 1
ATOM 1998 O O . ALA A 1 252 ? -21.036 28.068 -21.093 1.00 84.12 252 ALA A O 1
ATOM 1999 N N . TRP A 1 253 ? -22.112 26.094 -20.994 1.00 86.56 253 TRP A N 1
ATOM 2000 C CA . TRP A 1 253 ? -21.048 25.405 -20.269 1.00 86.56 253 TRP A CA 1
ATOM 2001 C C . TRP A 1 253 ? -19.748 25.341 -21.084 1.00 86.56 253 TRP A C 1
ATOM 2003 O O . TRP A 1 253 ? -18.689 25.680 -20.557 1.00 86.56 253 TRP A O 1
ATOM 2013 N N . VAL A 1 254 ? -19.812 24.995 -22.377 1.00 86.88 254 VAL A N 1
ATOM 2014 C CA . VAL A 1 254 ? -18.631 24.968 -23.261 1.00 86.88 254 VAL A CA 1
ATOM 2015 C C . VAL A 1 254 ? -17.982 26.350 -23.357 1.00 86.88 254 VAL A C 1
ATOM 2017 O O . VAL A 1 254 ? -16.764 26.456 -23.216 1.00 86.88 254 VAL A O 1
ATOM 2020 N N . ARG A 1 255 ? -18.778 27.412 -23.555 1.00 88.00 255 ARG A N 1
ATOM 2021 C CA . ARG A 1 255 ? -18.268 28.795 -23.598 1.00 88.00 255 ARG A CA 1
ATOM 2022 C C . ARG A 1 255 ? -17.627 29.207 -22.278 1.00 88.00 255 ARG A C 1
ATOM 2024 O O . ARG A 1 255 ? -16.534 29.764 -22.270 1.00 88.00 255 ARG A O 1
ATOM 2031 N N . ASP A 1 256 ? -18.291 28.926 -21.164 1.00 88.38 256 ASP A N 1
ATOM 2032 C CA . ASP A 1 256 ? -17.826 29.340 -19.844 1.00 88.38 256 ASP A CA 1
ATOM 2033 C C . ASP A 1 256 ? -16.561 28.591 -19.413 1.00 88.38 256 ASP A C 1
ATOM 2035 O O . ASP A 1 256 ? -15.685 29.179 -18.784 1.00 88.38 256 ASP A O 1
ATOM 2039 N N . ARG A 1 257 ? -16.409 27.325 -19.819 1.00 89.56 257 ARG A N 1
ATOM 2040 C CA . ARG A 1 257 ? -15.195 26.524 -19.597 1.00 89.56 257 ARG A CA 1
ATOM 2041 C C . ARG A 1 257 ? -13.989 27.027 -20.404 1.00 89.56 257 ARG A C 1
ATOM 2043 O O . ARG A 1 257 ? -12.853 26.637 -20.138 1.00 89.56 257 ARG A O 1
ATOM 2050 N N . GLN A 1 258 ? -14.219 27.888 -21.391 1.00 91.69 258 GLN A N 1
ATOM 2051 C CA . GLN A 1 258 ? -13.180 28.585 -22.152 1.00 91.69 258 GLN A CA 1
ATOM 2052 C C . GLN A 1 258 ? -12.977 30.035 -21.684 1.00 91.69 258 GLN A C 1
ATOM 2054 O O . GLN A 1 258 ? -12.124 30.728 -22.232 1.00 91.69 258 GLN A O 1
ATOM 2059 N N . ASN A 1 259 ? -13.729 30.505 -20.682 1.00 91.94 259 ASN A N 1
ATOM 2060 C CA . ASN A 1 259 ? -13.574 31.845 -20.128 1.00 91.94 259 ASN A CA 1
ATOM 2061 C C . ASN A 1 259 ? -12.479 31.847 -19.039 1.00 91.94 259 ASN A C 1
ATOM 2063 O O . ASN A 1 259 ? -12.686 31.219 -17.995 1.00 91.94 259 ASN A O 1
ATOM 2067 N N . PRO A 1 260 ? -11.360 32.577 -19.229 1.00 92.62 260 PRO A N 1
ATOM 2068 C CA . PRO A 1 260 ? -10.238 32.585 -18.290 1.00 92.62 260 PRO A CA 1
ATOM 2069 C C . PRO A 1 260 ? -10.616 33.013 -16.865 1.00 92.62 260 PRO A C 1
ATOM 2071 O O . PRO A 1 260 ? -10.160 32.406 -15.899 1.00 92.62 260 PRO A O 1
ATOM 2074 N N . GLU A 1 261 ? -11.486 34.017 -16.712 1.00 92.12 261 GLU A N 1
ATOM 2075 C CA . GLU A 1 261 ? -11.883 34.531 -15.394 1.00 92.12 261 GLU A CA 1
ATOM 2076 C C . GLU A 1 261 ? -12.663 33.480 -14.597 1.00 92.12 261 GLU A C 1
ATOM 2078 O O . GLU A 1 261 ? -12.383 33.256 -13.418 1.00 92.12 261 GLU A O 1
ATOM 2083 N N . LYS A 1 262 ? -13.590 32.777 -15.262 1.00 91.12 262 LYS A N 1
ATOM 2084 C CA . LYS A 1 262 ? -14.411 31.730 -14.637 1.00 91.12 262 LYS A CA 1
ATOM 2085 C C . LYS A 1 262 ? -13.570 30.527 -14.223 1.00 91.12 262 LYS A C 1
ATOM 2087 O O . LYS A 1 262 ? -13.716 30.035 -13.106 1.00 91.12 262 LYS A O 1
ATOM 2092 N N . VAL A 1 263 ? -12.665 30.062 -15.088 1.00 92.44 263 VAL A N 1
ATOM 2093 C CA . VAL A 1 263 ? -11.826 28.896 -14.763 1.00 92.44 263 VAL A CA 1
ATOM 2094 C C . VAL A 1 263 ? -10.808 29.216 -13.664 1.00 92.44 263 VAL A C 1
ATOM 2096 O O . VAL A 1 263 ? -10.599 28.384 -12.782 1.00 92.44 263 VAL A O 1
ATOM 2099 N N . ILE A 1 264 ? -10.256 30.439 -13.617 1.00 94.12 264 ILE A N 1
ATOM 2100 C CA . ILE A 1 264 ? -9.412 30.885 -12.495 1.00 94.12 264 ILE A CA 1
ATOM 2101 C C . ILE A 1 264 ? -10.196 30.891 -11.182 1.00 94.12 264 ILE A C 1
ATOM 2103 O O . ILE A 1 264 ? -9.677 30.431 -10.166 1.00 94.12 264 ILE A O 1
ATOM 2107 N N . GLU A 1 265 ? -11.428 31.407 -11.171 1.00 92.44 265 GLU A N 1
ATOM 2108 C CA . GLU A 1 265 ? -12.259 31.424 -9.963 1.00 92.44 265 GLU A CA 1
ATOM 2109 C C . GLU A 1 265 ? -12.506 30.001 -9.444 1.00 92.44 265 GLU A C 1
ATOM 2111 O O . GLU A 1 265 ? -12.294 29.726 -8.257 1.00 92.44 265 GLU A O 1
ATOM 2116 N N . THR A 1 266 ? -12.852 29.067 -10.339 1.00 92.94 266 THR A N 1
ATOM 2117 C CA . THR A 1 266 ? -13.028 27.657 -9.962 1.00 92.94 266 THR A CA 1
ATOM 2118 C C . THR A 1 266 ? -11.737 27.024 -9.443 1.00 92.94 266 THR A C 1
ATOM 2120 O O . THR A 1 266 ? -11.767 26.358 -8.407 1.00 92.94 266 THR A O 1
ATOM 2123 N N . LEU A 1 267 ? -10.589 27.293 -10.079 1.00 94.25 267 LEU A N 1
ATOM 2124 C CA . LEU A 1 267 ? -9.292 26.787 -9.632 1.00 94.25 267 LEU A CA 1
ATOM 2125 C C . LEU A 1 267 ? -8.894 27.376 -8.272 1.00 94.25 267 LEU A C 1
ATOM 2127 O O . LEU A 1 267 ? -8.416 26.638 -7.420 1.00 94.25 267 LEU A O 1
ATOM 2131 N N . ARG A 1 268 ? -9.135 28.664 -8.004 1.00 95.44 268 ARG A N 1
ATOM 2132 C CA . ARG A 1 268 ? -8.873 29.270 -6.683 1.00 95.44 268 ARG A CA 1
ATOM 2133 C C . ARG A 1 268 ? -9.703 28.622 -5.581 1.00 95.44 268 ARG A C 1
ATOM 2135 O O . ARG A 1 268 ? -9.178 28.342 -4.502 1.00 95.44 268 ARG A O 1
ATOM 2142 N N . GLY A 1 269 ? -10.977 28.345 -5.853 1.00 94.25 269 GLY A N 1
ATOM 2143 C CA . GLY A 1 269 ? -11.822 27.616 -4.913 1.00 94.25 269 GLY A CA 1
ATOM 2144 C C . GLY A 1 269 ? -11.351 26.168 -4.709 1.00 94.25 269 GLY A C 1
ATOM 2145 O O . GLY A 1 269 ? -11.273 25.709 -3.569 1.00 94.25 269 GLY A O 1
ATOM 2146 N N . ALA A 1 270 ? -10.938 25.476 -5.776 1.00 94.75 270 ALA A N 1
ATOM 2147 C CA . ALA A 1 270 ? -10.337 24.145 -5.681 1.00 94.75 270 ALA A CA 1
ATOM 2148 C C . ALA A 1 270 ? -9.013 24.158 -4.892 1.00 94.75 270 ALA A C 1
ATOM 2150 O O . ALA A 1 270 ? -8.807 23.306 -4.033 1.00 94.75 270 ALA A O 1
ATOM 2151 N N . LEU A 1 271 ? -8.153 25.161 -5.091 1.00 95.06 271 LEU A N 1
ATOM 2152 C CA . LEU A 1 271 ? -6.889 25.332 -4.365 1.00 95.06 271 LEU A CA 1
ATOM 2153 C C . LEU A 1 271 ? -7.102 25.535 -2.865 1.00 95.06 271 LEU A C 1
ATOM 2155 O O . LEU A 1 271 ? -6.343 25.000 -2.054 1.00 95.06 271 LEU A O 1
ATOM 2159 N N . ALA A 1 272 ? -8.138 26.281 -2.475 1.00 95.62 272 ALA A N 1
ATOM 2160 C CA . ALA A 1 272 ? -8.502 26.431 -1.070 1.00 95.62 272 ALA A CA 1
ATOM 2161 C C . ALA A 1 272 ? -8.889 25.080 -0.440 1.00 95.62 272 ALA A C 1
ATOM 2163 O O . ALA A 1 272 ? -8.462 24.778 0.678 1.00 95.62 272 ALA A O 1
ATOM 2164 N N . ILE A 1 273 ? -9.635 24.248 -1.177 1.00 96.00 273 ILE A N 1
ATOM 2165 C CA . ILE A 1 273 ? -9.982 22.883 -0.763 1.00 96.00 273 ILE A CA 1
ATOM 2166 C C . ILE A 1 273 ? -8.727 22.011 -0.677 1.00 96.00 273 ILE A C 1
ATOM 2168 O O . ILE A 1 273 ? -8.500 21.382 0.353 1.00 96.00 273 ILE A O 1
ATOM 2172 N N . TRP A 1 274 ? -7.876 22.012 -1.706 1.00 95.19 274 TRP A N 1
ATOM 2173 C CA . TRP A 1 274 ? -6.652 21.208 -1.742 1.00 95.19 274 TRP A CA 1
ATOM 2174 C C . TRP A 1 274 ? -5.727 21.512 -0.561 1.00 95.19 274 TRP A C 1
ATOM 2176 O O . TRP A 1 274 ? -5.295 20.588 0.124 1.00 95.19 274 TRP A O 1
ATOM 2186 N N . ARG A 1 275 ? -5.508 22.796 -0.252 1.00 95.50 275 ARG A N 1
ATOM 2187 C CA . ARG A 1 275 ? -4.697 23.232 0.896 1.00 95.50 275 ARG A CA 1
ATOM 2188 C C . ARG A 1 275 ? -5.284 22.774 2.227 1.00 95.50 275 ARG A C 1
ATOM 2190 O O . ARG A 1 275 ? -4.541 22.362 3.118 1.00 95.50 275 ARG A O 1
ATOM 2197 N N . ARG A 1 276 ? -6.608 22.872 2.386 1.00 95.19 276 ARG A N 1
ATOM 2198 C CA . ARG A 1 276 ? -7.308 22.402 3.589 1.00 95.19 276 ARG A CA 1
ATOM 2199 C C . ARG A 1 276 ? -7.144 20.894 3.747 1.00 95.19 276 ARG A C 1
ATOM 2201 O O . ARG A 1 276 ? -6.750 20.445 4.820 1.00 95.19 276 ARG A O 1
ATOM 2208 N N . ASP A 1 277 ? -7.415 20.144 2.684 1.00 94.50 277 ASP A N 1
ATOM 2209 C CA . ASP A 1 277 ? -7.334 18.687 2.671 1.00 94.50 277 ASP A CA 1
ATOM 2210 C C . ASP A 1 277 ? -5.905 18.228 2.988 1.00 94.50 277 ASP A C 1
ATOM 2212 O O . ASP A 1 277 ? -5.708 17.433 3.903 1.00 94.50 277 ASP A O 1
ATOM 2216 N N . ARG A 1 278 ? -4.887 18.792 2.327 1.00 93.81 278 ARG A N 1
ATOM 2217 C CA . ARG A 1 278 ? -3.477 18.477 2.598 1.00 93.81 278 ARG A CA 1
ATOM 2218 C C . ARG A 1 278 ? -3.093 18.728 4.056 1.00 93.81 278 ARG A C 1
ATOM 2220 O O . ARG A 1 278 ? -2.464 17.872 4.670 1.00 93.81 278 ARG A O 1
ATOM 2227 N N . LYS A 1 279 ? -3.467 19.881 4.624 1.00 93.31 279 LYS A N 1
ATOM 2228 C CA . LYS A 1 279 ? -3.144 20.227 6.022 1.00 93.31 279 LYS A CA 1
ATOM 2229 C C . LYS A 1 279 ? -3.863 19.340 7.038 1.00 93.31 279 LYS A C 1
ATOM 2231 O O . LYS A 1 279 ? -3.329 19.112 8.118 1.00 93.31 279 LYS A O 1
ATOM 2236 N N . ALA A 1 280 ? -5.060 18.863 6.703 1.00 92.00 280 ALA A N 1
ATOM 2237 C CA . ALA A 1 280 ? -5.820 17.935 7.532 1.00 92.00 280 ALA A CA 1
ATOM 2238 C C . ALA A 1 280 ? -5.394 16.468 7.335 1.00 92.00 280 ALA A C 1
ATOM 2240 O O . ALA A 1 280 ? -5.696 15.634 8.186 1.00 92.00 280 ALA A O 1
ATOM 2241 N N . CYS A 1 281 ? -4.692 16.151 6.240 1.00 91.31 281 CYS A N 1
ATOM 2242 C CA . CYS A 1 281 ? -4.250 14.801 5.926 1.00 91.31 281 CYS A CA 1
ATOM 2243 C C . CYS A 1 281 ? -3.279 14.282 7.004 1.00 91.31 281 CYS A C 1
ATOM 2245 O O . CYS A 1 281 ? -2.211 14.863 7.214 1.00 91.31 281 CYS A O 1
ATOM 2247 N N . PRO A 1 282 ? -3.573 13.141 7.646 1.00 89.44 282 PRO A N 1
ATOM 2248 C CA . PRO A 1 282 ? -2.784 12.593 8.747 1.00 89.44 282 PRO A CA 1
ATOM 2249 C C . PRO A 1 282 ? -1.473 11.897 8.309 1.00 89.44 282 PRO A C 1
ATOM 2251 O O . PRO A 1 282 ? -0.845 11.190 9.099 1.00 89.44 282 PRO A O 1
ATOM 2254 N N . ARG A 1 283 ? -1.028 12.124 7.061 1.00 90.12 283 ARG A N 1
ATOM 2255 C CA . ARG A 1 283 ? 0.275 11.717 6.490 1.00 90.12 283 ARG A CA 1
ATOM 2256 C C . ARG A 1 283 ? 0.560 10.209 6.535 1.00 90.12 283 ARG A C 1
ATOM 2258 O O . ARG A 1 283 ? 1.635 9.775 6.976 1.00 90.12 283 ARG A O 1
ATOM 2265 N N . TRP A 1 284 ? -0.380 9.398 6.042 1.00 92.19 284 TRP A N 1
ATOM 2266 C CA . TRP A 1 284 ? -0.126 7.974 5.795 1.00 92.19 284 TRP A CA 1
ATOM 2267 C C . TRP A 1 284 ? 1.110 7.763 4.916 1.00 92.19 284 TRP A C 1
ATOM 2269 O O . TRP A 1 284 ? 1.371 8.538 3.997 1.00 92.19 284 TRP A O 1
ATOM 2279 N N . VAL A 1 285 ? 1.845 6.670 5.149 1.00 93.31 285 VAL A N 1
ATOM 2280 C CA . VAL A 1 285 ? 2.878 6.229 4.191 1.00 93.31 285 VAL A CA 1
ATOM 2281 C C . VAL A 1 285 ? 2.265 5.919 2.818 1.00 93.31 285 VAL A C 1
ATOM 2283 O O . VAL A 1 285 ? 2.812 6.328 1.794 1.00 93.31 285 VAL A O 1
ATOM 2286 N N . VAL A 1 286 ? 1.098 5.265 2.834 1.00 92.75 286 VAL A N 1
ATOM 2287 C CA . VAL A 1 286 ? 0.214 4.979 1.700 1.00 92.75 286 VAL A CA 1
ATOM 2288 C C . VAL A 1 286 ? -1.218 5.201 2.184 1.00 92.75 286 VAL A C 1
ATOM 2290 O O . VAL A 1 286 ? -1.677 4.492 3.082 1.00 92.75 286 VAL A O 1
ATOM 2293 N N . CYS A 1 287 ? -1.925 6.185 1.628 1.00 91.75 287 CYS A N 1
ATOM 2294 C CA . CYS A 1 287 ? -3.334 6.424 1.962 1.00 91.75 287 CYS A CA 1
ATOM 2295 C C . CYS A 1 287 ? -4.191 5.202 1.586 1.00 91.75 287 CYS A C 1
ATOM 2297 O O . CYS A 1 287 ? -3.845 4.542 0.611 1.00 91.75 287 CYS A O 1
ATOM 2299 N N . PRO A 1 288 ? -5.306 4.903 2.276 1.00 91.31 288 PRO A N 1
ATOM 2300 C CA . PRO A 1 288 ? -6.239 3.854 1.849 1.00 91.31 288 PRO A CA 1
ATOM 2301 C C . PRO A 1 288 ? -6.680 4.018 0.382 1.00 91.31 288 PRO A C 1
ATOM 2303 O O . PRO A 1 288 ? -6.814 5.145 -0.094 1.00 91.31 288 PRO A O 1
ATOM 2306 N N . GLY A 1 289 ? -6.949 2.919 -0.330 1.00 89.25 289 GLY A N 1
ATOM 2307 C CA . GLY A 1 289 ? -7.349 2.950 -1.748 1.00 89.25 289 GLY A CA 1
ATOM 2308 C C . GLY A 1 289 ? -8.536 3.876 -2.056 1.00 89.25 289 GLY A C 1
ATOM 2309 O O . GLY A 1 289 ? -8.480 4.645 -3.015 1.00 89.25 289 GLY A O 1
ATOM 2310 N N . GLU A 1 290 ? -9.563 3.882 -1.203 1.00 88.19 290 GLU A N 1
ATOM 2311 C CA . GLU A 1 290 ? -10.723 4.782 -1.325 1.00 88.19 290 GLU A CA 1
ATOM 2312 C C . GLU A 1 290 ? -10.336 6.261 -1.173 1.00 88.19 290 GLU A C 1
ATOM 2314 O O . GLU A 1 290 ? -10.763 7.107 -1.960 1.00 88.19 290 GLU A O 1
ATOM 2319 N N . VAL A 1 291 ? -9.442 6.569 -0.229 1.00 92.06 291 VAL A N 1
ATOM 2320 C CA . VAL A 1 291 ? -8.901 7.922 -0.030 1.00 92.06 291 VAL A CA 1
ATOM 2321 C C . VAL A 1 291 ? -8.086 8.360 -1.247 1.00 92.06 291 VAL A C 1
ATOM 2323 O O . VAL A 1 291 ? -8.269 9.477 -1.731 1.00 92.06 291 VAL A O 1
ATOM 2326 N N . ARG A 1 292 ? -7.221 7.484 -1.789 1.00 92.25 292 ARG A N 1
ATOM 2327 C CA . ARG A 1 292 ? -6.466 7.778 -3.022 1.00 92.25 292 ARG A CA 1
ATOM 2328 C C . ARG A 1 292 ? -7.423 8.083 -4.169 1.00 92.25 292 ARG A C 1
ATOM 2330 O O . ARG A 1 292 ? -7.269 9.110 -4.823 1.00 92.25 292 ARG A O 1
ATOM 2337 N N . ARG A 1 293 ? -8.456 7.255 -4.370 1.00 91.00 293 ARG A N 1
ATOM 2338 C CA . ARG A 1 293 ? -9.484 7.470 -5.401 1.00 91.00 293 ARG A CA 1
ATOM 2339 C C . ARG A 1 293 ? -10.194 8.814 -5.223 1.00 91.00 293 ARG A C 1
ATOM 2341 O O . ARG A 1 293 ? -10.316 9.560 -6.189 1.00 91.00 293 ARG A O 1
ATOM 2348 N N . ALA A 1 294 ? -10.596 9.167 -4.006 1.00 92.06 294 ALA A N 1
ATOM 2349 C CA . ALA A 1 294 ? -11.244 10.447 -3.725 1.00 92.06 294 ALA A CA 1
ATOM 2350 C C . ALA A 1 294 ? -10.320 11.656 -3.990 1.00 92.06 294 ALA A C 1
ATOM 2352 O O . ALA A 1 294 ? -10.764 12.650 -4.572 1.00 92.06 294 ALA A O 1
ATOM 2353 N N . ILE A 1 295 ? -9.019 11.552 -3.677 1.00 93.62 295 ILE A N 1
ATOM 2354 C CA . ILE A 1 295 ? -8.020 12.558 -4.082 1.00 93.62 295 ILE A CA 1
ATOM 2355 C C . ILE A 1 295 ? -8.007 12.697 -5.610 1.00 93.62 295 ILE A C 1
ATOM 2357 O O . ILE A 1 295 ? -8.088 13.817 -6.112 1.00 93.62 295 ILE A O 1
ATOM 2361 N N . ARG A 1 296 ? -7.983 11.587 -6.359 1.00 92.75 296 ARG A N 1
ATOM 2362 C CA . ARG A 1 296 ? -8.008 11.608 -7.832 1.00 92.75 296 ARG A CA 1
ATOM 2363 C C . ARG A 1 296 ? -9.243 12.304 -8.396 1.00 92.75 296 ARG A C 1
ATOM 2365 O O . ARG A 1 296 ? -9.100 13.175 -9.251 1.00 92.75 296 ARG A O 1
ATOM 2372 N N . HIS A 1 297 ? -10.432 11.977 -7.886 1.00 89.88 297 HIS A N 1
ATOM 2373 C CA . HIS A 1 297 ? -11.677 12.638 -8.289 1.00 89.88 297 HIS A CA 1
ATOM 2374 C C . HIS A 1 297 ? -11.604 14.156 -8.075 1.00 89.88 297 HIS A C 1
ATOM 2376 O O . HIS A 1 297 ? -11.898 14.918 -8.990 1.00 89.88 297 HIS A O 1
ATOM 2382 N N . GLY A 1 298 ? -11.157 14.599 -6.895 1.00 91.06 298 GLY A N 1
ATOM 2383 C CA . GLY A 1 298 ? -11.021 16.027 -6.589 1.00 91.06 298 GLY A CA 1
ATOM 2384 C C . GLY A 1 298 ? -9.893 16.742 -7.348 1.00 91.06 298 GLY A C 1
ATOM 2385 O O . GLY A 1 298 ? -9.883 17.965 -7.419 1.00 91.06 298 GLY A O 1
ATOM 2386 N N . THR A 1 299 ? -8.919 16.010 -7.900 1.00 91.88 299 THR A N 1
ATOM 2387 C CA . THR A 1 299 ? -7.907 16.579 -8.811 1.00 91.88 299 THR A CA 1
ATOM 2388 C C . THR A 1 299 ? -8.496 16.773 -10.207 1.00 91.88 299 THR A C 1
ATOM 2390 O O . THR A 1 299 ? -8.299 17.814 -10.828 1.00 91.88 299 THR A O 1
ATOM 2393 N N . ASN A 1 300 ? -9.245 15.778 -10.688 1.00 87.81 300 ASN A N 1
ATOM 2394 C CA . ASN A 1 300 ? -9.809 15.748 -12.036 1.00 87.81 300 ASN A CA 1
ATOM 2395 C C . ASN A 1 300 ? -11.097 16.578 -12.190 1.00 87.81 300 ASN A C 1
ATOM 2397 O O . ASN A 1 300 ? -11.556 16.769 -13.314 1.00 87.81 300 ASN A O 1
ATOM 2401 N N . SER A 1 301 ? -11.683 17.066 -11.092 1.00 85.50 301 SER A N 1
ATOM 2402 C CA . SER A 1 301 ? -12.899 17.890 -11.097 1.00 85.50 301 SER A CA 1
ATOM 2403 C C . SER A 1 301 ? -12.670 19.339 -11.541 1.00 85.50 301 SER A C 1
ATOM 2405 O O . SER A 1 301 ? -13.639 20.054 -11.777 1.00 85.50 301 SER A O 1
ATOM 2407 N N . VAL A 1 302 ? -11.414 19.785 -11.660 1.00 87.38 302 VAL A N 1
ATOM 2408 C CA . VAL A 1 302 ? -11.092 21.166 -12.040 1.00 87.38 302 VAL A CA 1
ATOM 2409 C C . VAL A 1 302 ? -11.345 21.409 -13.526 1.00 87.38 302 VAL A C 1
ATOM 2411 O O . VAL A 1 302 ? -10.764 20.764 -14.405 1.00 87.38 302 VAL A O 1
ATOM 2414 N N . ASP A 1 303 ? -12.172 22.410 -13.811 1.00 85.62 303 ASP A N 1
ATOM 2415 C CA . ASP A 1 303 ? -12.499 22.821 -15.169 1.00 85.62 303 ASP A CA 1
ATOM 2416 C C . ASP A 1 303 ? -11.312 23.475 -15.885 1.00 85.62 303 ASP A C 1
ATOM 2418 O O . ASP A 1 303 ? -10.762 24.473 -15.432 1.00 85.62 303 ASP A O 1
ATOM 2422 N N . ASN A 1 304 ? -10.956 22.918 -17.048 1.00 90.00 304 ASN A N 1
ATOM 2423 C CA . ASN A 1 304 ? -9.953 23.455 -17.978 1.00 90.00 304 ASN A CA 1
ATOM 2424 C C . ASN A 1 304 ? -8.677 23.959 -17.279 1.00 90.00 304 ASN A C 1
ATOM 2426 O O . ASN A 1 304 ? -8.263 25.112 -17.414 1.00 90.00 304 ASN A O 1
ATOM 2430 N N . ILE A 1 305 ? -8.054 23.051 -16.527 1.00 91.31 305 ILE A N 1
ATOM 2431 C CA . ILE A 1 305 ? -6.886 23.344 -15.698 1.00 91.31 305 ILE A CA 1
ATOM 2432 C C . ILE A 1 305 ? -5.722 23.973 -16.475 1.00 91.31 305 ILE A C 1
ATOM 2434 O O . ILE A 1 305 ? -5.003 24.798 -15.923 1.00 91.31 305 ILE A O 1
ATOM 2438 N N . LEU A 1 306 ? -5.562 23.631 -17.758 1.00 91.62 306 LEU A N 1
ATOM 2439 C CA . LEU A 1 306 ? -4.549 24.216 -18.638 1.00 91.62 306 LEU A CA 1
ATOM 2440 C C . LEU A 1 306 ? -4.726 25.733 -18.749 1.00 91.62 306 LEU A C 1
ATOM 2442 O O . LEU A 1 306 ? -3.834 26.482 -18.359 1.00 91.62 306 LEU A O 1
ATOM 2446 N N . LEU A 1 307 ? -5.914 26.171 -19.181 1.00 93.12 307 LEU A N 1
ATOM 2447 C CA . LEU A 1 307 ? -6.238 27.589 -19.324 1.00 93.12 307 LEU A CA 1
ATOM 2448 C C . LEU A 1 307 ? -6.148 28.328 -17.984 1.00 93.12 307 LEU A C 1
ATOM 2450 O O . LEU A 1 307 ? -5.653 29.453 -17.920 1.00 93.12 307 LEU A O 1
ATOM 2454 N N . ALA A 1 308 ? -6.610 27.696 -16.904 1.00 92.69 308 ALA A N 1
ATOM 2455 C CA . ALA A 1 308 ? -6.551 28.291 -15.576 1.00 92.69 308 ALA A CA 1
ATOM 2456 C C . ALA A 1 308 ? -5.096 28.527 -15.125 1.00 92.69 308 ALA A C 1
ATOM 2458 O O . ALA A 1 308 ? -4.769 29.622 -14.671 1.00 92.69 308 ALA A O 1
ATOM 2459 N N . LEU A 1 309 ? -4.204 27.548 -15.316 1.00 93.38 309 LEU A N 1
ATOM 2460 C CA . LEU A 1 309 ? -2.777 27.674 -14.995 1.00 93.38 309 LEU A CA 1
ATOM 2461 C C . LEU A 1 309 ? -2.034 28.661 -15.910 1.00 93.38 309 LEU A C 1
ATOM 2463 O O . LEU A 1 309 ? -1.064 29.269 -15.459 1.00 93.38 309 LEU A O 1
ATOM 2467 N N . ASP A 1 310 ? -2.462 28.817 -17.169 1.00 91.62 310 ASP A N 1
ATOM 2468 C CA . ASP A 1 310 ? -1.929 29.820 -18.111 1.00 91.62 310 ASP A CA 1
ATOM 2469 C C . ASP A 1 310 ? -2.283 31.251 -17.705 1.00 91.62 310 ASP A C 1
ATOM 2471 O O . ASP A 1 310 ? -1.547 32.183 -18.020 1.00 91.62 310 ASP A O 1
ATOM 2475 N N . THR A 1 311 ? -3.406 31.428 -17.012 1.00 92.75 311 THR A N 1
ATOM 2476 C CA . THR A 1 311 ? -3.937 32.759 -16.699 1.00 92.75 311 THR A CA 1
ATOM 2477 C C . THR A 1 311 ? -3.626 33.198 -15.261 1.00 92.75 311 THR A C 1
ATOM 2479 O O . THR A 1 311 ? -3.671 34.390 -14.955 1.00 92.75 311 THR A O 1
ATOM 2482 N N . LEU A 1 312 ? -3.312 32.264 -14.355 1.00 93.31 312 LEU A N 1
ATOM 2483 C CA . LEU A 1 312 ? -2.953 32.589 -12.973 1.00 93.31 312 LEU A CA 1
ATOM 2484 C C . LEU A 1 312 ? -1.665 33.435 -12.888 1.00 93.31 312 LEU A C 1
ATOM 2486 O O . LEU A 1 312 ? -0.709 33.167 -13.617 1.00 93.31 312 LEU A O 1
ATOM 2490 N N . PRO A 1 313 ? -1.582 34.392 -11.940 1.00 92.75 313 PRO A N 1
ATOM 2491 C CA . PRO A 1 313 ? -0.323 35.062 -11.615 1.00 92.75 313 PRO A CA 1
ATOM 2492 C C . PRO A 1 313 ? 0.767 34.060 -11.217 1.00 92.75 313 PRO A C 1
ATOM 2494 O O . PRO A 1 313 ? 0.465 33.043 -10.591 1.00 92.75 313 PRO A O 1
ATOM 2497 N N . GLU A 1 314 ? 2.036 34.373 -11.498 1.00 87.81 314 GLU A N 1
ATOM 2498 C CA . GLU A 1 314 ? 3.174 33.457 -11.293 1.00 87.81 314 GLU A CA 1
ATOM 2499 C C . GLU A 1 314 ? 3.215 32.836 -9.888 1.00 87.81 314 GLU A C 1
ATOM 2501 O O . GLU A 1 314 ? 3.326 31.618 -9.758 1.00 87.81 314 GLU A O 1
ATOM 2506 N N . CYS A 1 315 ? 3.040 33.638 -8.832 1.00 87.38 315 CYS A N 1
ATOM 2507 C CA . CYS A 1 315 ? 3.042 33.139 -7.453 1.00 87.38 315 CYS A CA 1
ATOM 2508 C C . CYS A 1 315 ? 1.882 32.170 -7.161 1.00 87.38 315 CYS A C 1
ATOM 2510 O O . CYS A 1 315 ? 2.077 31.162 -6.485 1.00 87.38 315 CYS A O 1
ATOM 2512 N N . GLU A 1 316 ? 0.676 32.451 -7.669 1.00 91.25 316 GLU A N 1
ATOM 2513 C CA . GLU A 1 316 ? -0.481 31.562 -7.490 1.00 91.25 316 GLU A CA 1
ATOM 2514 C C . GLU A 1 316 ? -0.326 30.282 -8.318 1.00 91.25 316 GLU A C 1
ATOM 2516 O O . GLU A 1 316 ? -0.660 29.196 -7.846 1.00 91.25 316 GLU A O 1
ATOM 2521 N N . SER A 1 317 ? 0.218 30.403 -9.532 1.00 92.19 317 SER A N 1
ATOM 2522 C CA . SER A 1 317 ? 0.503 29.276 -10.420 1.00 92.19 317 SER A CA 1
ATOM 2523 C C . SER A 1 317 ? 1.548 28.342 -9.804 1.00 92.19 317 SER A C 1
ATOM 2525 O O . SER A 1 317 ? 1.336 27.132 -9.754 1.00 92.19 317 SER A O 1
ATOM 2527 N N . ARG A 1 318 ? 2.618 28.896 -9.213 1.00 91.62 318 ARG A N 1
ATOM 2528 C CA . ARG A 1 318 ? 3.622 28.144 -8.443 1.00 91.62 318 ARG A CA 1
ATOM 2529 C C . ARG A 1 318 ? 2.968 27.304 -7.349 1.00 91.62 318 ARG A C 1
ATOM 2531 O O . ARG A 1 318 ? 3.178 26.093 -7.287 1.00 91.62 318 ARG A O 1
ATOM 2538 N N . ASP A 1 319 ? 2.163 27.935 -6.498 1.00 91.25 319 ASP A N 1
ATOM 2539 C CA . ASP A 1 319 ? 1.505 27.235 -5.397 1.00 91.25 319 ASP A CA 1
ATOM 2540 C C . ASP A 1 319 ? 0.522 26.167 -5.913 1.00 91.25 319 ASP A C 1
ATOM 2542 O O . ASP A 1 319 ? 0.408 25.093 -5.322 1.00 91.25 319 ASP A O 1
ATOM 2546 N N . ALA A 1 320 ? -0.170 26.439 -7.024 1.00 95.19 320 ALA A N 1
ATOM 2547 C CA . ALA A 1 320 ? -1.082 25.490 -7.650 1.00 95.19 320 ALA A CA 1
ATOM 2548 C C . ALA A 1 320 ? -0.363 24.253 -8.192 1.00 95.19 320 ALA A C 1
ATOM 2550 O O . ALA A 1 320 ? -0.834 23.134 -7.990 1.00 95.19 320 ALA A O 1
ATOM 2551 N N . LEU A 1 321 ? 0.790 24.437 -8.835 1.00 96.50 321 LEU A N 1
ATOM 2552 C CA . LEU A 1 321 ? 1.616 23.342 -9.335 1.00 96.50 321 LEU A CA 1
ATOM 2553 C C . LEU A 1 321 ? 2.168 22.483 -8.190 1.00 96.50 321 LEU A C 1
ATOM 2555 O O . LEU A 1 321 ? 2.143 21.259 -8.286 1.00 96.50 321 LEU A O 1
ATOM 2559 N N . LEU A 1 322 ? 2.602 23.092 -7.084 1.00 95.75 322 LEU A N 1
ATOM 2560 C CA . LEU A 1 322 ? 3.068 22.347 -5.909 1.00 95.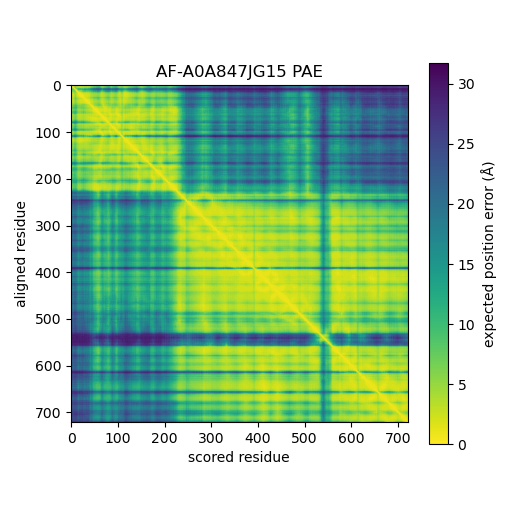75 322 LEU A CA 1
ATOM 2561 C C . LEU A 1 322 ? 1.951 21.499 -5.279 1.00 95.75 322 LEU A C 1
ATOM 2563 O O . LEU A 1 322 ? 2.161 20.319 -4.992 1.00 95.75 322 LEU A O 1
ATOM 2567 N N . GLU A 1 323 ? 0.753 22.064 -5.108 1.00 96.12 323 GLU A N 1
ATOM 2568 C CA . GLU A 1 323 ? -0.407 21.319 -4.598 1.00 96.12 323 GLU A CA 1
ATOM 2569 C C . GLU A 1 323 ? -0.837 20.210 -5.575 1.00 96.12 323 GLU A C 1
ATOM 2571 O O . GLU A 1 323 ? -1.127 19.091 -5.151 1.00 96.12 323 GLU A O 1
ATOM 2576 N N . LEU A 1 324 ? -0.806 20.464 -6.889 1.00 96.12 324 LEU A N 1
ATOM 2577 C CA . LEU A 1 324 ? -1.052 19.432 -7.899 1.00 96.12 324 LEU A CA 1
ATOM 2578 C C . LEU A 1 324 ? -0.052 18.287 -7.785 1.00 96.12 324 LEU A C 1
ATOM 2580 O O . LEU A 1 324 ? -0.468 17.133 -7.735 1.00 96.12 324 LEU A O 1
ATOM 2584 N N . ALA A 1 325 ? 1.245 18.579 -7.699 1.00 96.25 325 ALA A N 1
ATOM 2585 C CA . ALA A 1 325 ? 2.266 17.546 -7.578 1.00 96.25 325 ALA A CA 1
ATOM 2586 C C . ALA A 1 325 ? 2.043 16.663 -6.341 1.00 96.25 325 ALA A C 1
ATOM 2588 O O . ALA A 1 325 ? 2.105 15.436 -6.434 1.00 96.25 325 ALA A O 1
ATOM 2589 N N . TRP A 1 326 ? 1.687 17.274 -5.205 1.00 95.69 326 TRP A N 1
ATOM 2590 C CA . TRP A 1 326 ? 1.318 16.541 -3.996 1.00 95.69 326 TRP A CA 1
ATOM 2591 C C . TRP A 1 326 ? 0.116 15.618 -4.225 1.00 95.69 326 TRP A C 1
ATOM 2593 O O . TRP A 1 326 ? 0.138 14.468 -3.781 1.00 95.69 326 TRP A O 1
ATOM 2603 N N . ARG A 1 327 ? -0.917 16.085 -4.939 1.00 94.81 327 ARG A N 1
ATOM 2604 C CA . ARG A 1 327 ? -2.116 15.286 -5.242 1.00 94.81 327 ARG A CA 1
ATOM 2605 C C . ARG A 1 327 ? -1.845 14.149 -6.224 1.00 94.81 327 ARG A C 1
ATOM 2607 O O . ARG A 1 327 ? -2.378 13.065 -6.011 1.00 94.81 327 ARG A O 1
ATOM 2614 N N . TYR A 1 328 ? -1.023 14.365 -7.252 1.00 94.25 328 TYR A N 1
ATOM 2615 C CA . TYR A 1 328 ? -0.610 13.305 -8.180 1.00 94.25 328 TYR A CA 1
ATOM 2616 C C . TYR A 1 328 ? 0.188 12.217 -7.449 1.00 94.25 328 TYR A C 1
ATOM 2618 O O . TYR A 1 328 ? -0.114 11.035 -7.606 1.00 94.25 328 TYR A O 1
ATOM 2626 N N . ASP A 1 329 ? 1.122 12.607 -6.573 1.00 93.38 329 ASP A N 1
ATOM 2627 C CA . ASP A 1 329 ? 1.879 11.675 -5.728 1.00 93.38 329 ASP A CA 1
ATOM 2628 C C . ASP A 1 329 ? 0.949 10.884 -4.783 1.00 93.38 329 ASP A C 1
ATOM 2630 O O . ASP A 1 329 ? 0.895 9.658 -4.847 1.00 93.38 329 ASP A O 1
ATOM 2634 N N . HIS A 1 330 ? 0.145 11.552 -3.948 1.00 92.50 330 HIS A N 1
ATOM 2635 C CA . HIS A 1 330 ? -0.714 10.877 -2.956 1.00 92.50 330 HIS A CA 1
ATOM 2636 C C . HIS A 1 330 ? -1.916 10.142 -3.565 1.00 92.50 330 HIS A C 1
ATOM 2638 O O . HIS A 1 330 ? -2.445 9.210 -2.959 1.00 92.50 330 HIS A O 1
ATOM 2644 N N . GLY A 1 331 ? -2.349 10.549 -4.758 1.00 92.38 331 GLY A N 1
ATOM 2645 C CA . GLY A 1 331 ? -3.374 9.873 -5.545 1.00 92.38 331 GLY A CA 1
ATOM 2646 C C . GLY A 1 331 ? -2.845 8.693 -6.363 1.00 92.38 331 GLY A C 1
ATOM 2647 O O . GLY A 1 331 ? -3.651 8.059 -7.044 1.00 92.38 331 GLY A O 1
ATOM 2648 N N . ALA A 1 332 ? -1.538 8.399 -6.315 1.00 91.31 332 ALA A N 1
ATOM 2649 C CA . ALA A 1 332 ? -0.870 7.388 -7.138 1.00 91.31 332 ALA A CA 1
ATOM 2650 C C . ALA A 1 332 ? -1.079 7.589 -8.655 1.00 91.31 332 ALA A C 1
ATOM 2652 O O . ALA A 1 332 ? -1.127 6.623 -9.413 1.00 91.31 332 ALA A O 1
ATOM 2653 N N . GLN A 1 333 ? -1.248 8.833 -9.115 1.00 89.25 333 GLN A N 1
ATOM 2654 C CA . GLN A 1 333 ? -1.506 9.139 -10.523 1.00 89.25 333 GLN A CA 1
ATOM 2655 C C . GLN A 1 333 ? -0.198 9.358 -11.294 1.00 89.25 333 GLN A C 1
ATOM 2657 O O . GLN A 1 333 ? 0.678 10.075 -10.807 1.00 89.25 333 GLN A O 1
ATOM 2662 N N . PRO A 1 334 ? -0.069 8.823 -12.523 1.00 88.31 334 PRO A N 1
ATOM 2663 C CA . PRO A 1 334 ? 1.040 9.186 -13.393 1.00 88.31 334 PRO A CA 1
ATOM 2664 C C . PRO A 1 334 ? 0.929 10.665 -13.774 1.00 88.31 334 PRO A C 1
ATOM 2666 O O . PRO A 1 334 ? -0.143 11.134 -14.163 1.00 88.31 334 PRO A O 1
ATOM 2669 N N . LEU A 1 335 ? 2.036 11.400 -13.665 1.00 92.06 335 LEU A N 1
ATOM 2670 C CA . LEU A 1 335 ? 2.076 12.812 -14.030 1.00 92.06 335 LEU A CA 1
ATOM 2671 C C . LEU A 1 335 ? 2.071 12.955 -15.567 1.00 92.06 335 LEU A C 1
ATOM 2673 O O . LEU A 1 335 ? 2.940 12.378 -16.225 1.00 92.06 335 LEU A O 1
ATOM 2677 N N . PRO A 1 336 ? 1.134 13.715 -16.164 1.00 91.44 336 PRO A N 1
ATOM 2678 C CA . PRO A 1 336 ? 1.110 13.939 -17.605 1.00 91.44 336 PRO A CA 1
ATOM 2679 C C . PRO A 1 336 ? 2.361 14.694 -18.092 1.00 91.44 336 PRO A C 1
ATOM 2681 O O . PRO A 1 336 ? 2.778 15.635 -17.411 1.00 91.44 336 PRO A O 1
ATOM 2684 N N . PRO A 1 337 ? 2.907 14.384 -19.288 1.00 91.44 337 PRO A N 1
ATOM 2685 C CA . PRO A 1 337 ? 4.106 15.050 -19.811 1.00 91.44 337 PRO A CA 1
ATOM 2686 C C . PRO A 1 337 ? 3.991 16.577 -19.857 1.00 91.44 337 PRO A C 1
ATOM 2688 O O . PRO A 1 337 ? 4.854 17.272 -19.337 1.00 91.44 337 PRO A O 1
ATOM 2691 N N . TRP A 1 338 ? 2.861 17.103 -20.348 1.00 92.75 338 TRP A N 1
ATOM 2692 C CA . TRP A 1 338 ? 2.624 18.551 -20.408 1.00 92.75 338 TRP A CA 1
ATOM 2693 C C . TRP A 1 338 ? 2.715 19.228 -19.033 1.00 92.75 338 TRP A C 1
ATOM 2695 O O . TRP A 1 338 ? 3.136 20.379 -18.929 1.00 92.75 338 TRP A O 1
ATOM 2705 N N . LEU A 1 339 ? 2.294 18.530 -17.972 1.00 94.69 339 LEU A N 1
ATOM 2706 C CA . LEU A 1 339 ? 2.305 19.062 -16.615 1.00 94.69 339 LEU A CA 1
ATOM 2707 C C . LEU A 1 339 ? 3.710 18.965 -16.020 1.00 94.69 339 LEU A C 1
ATOM 2709 O O . LEU A 1 339 ? 4.124 19.886 -15.325 1.00 94.69 339 LEU A O 1
ATOM 2713 N N . ALA A 1 340 ? 4.451 17.899 -16.338 1.00 95.06 340 ALA A N 1
ATOM 2714 C CA . ALA A 1 340 ? 5.857 17.767 -15.974 1.00 95.06 340 ALA A CA 1
ATOM 2715 C C . ALA A 1 340 ? 6.705 18.895 -16.586 1.00 95.06 340 ALA A C 1
ATOM 2717 O O . ALA A 1 340 ? 7.431 19.572 -15.860 1.00 95.06 340 ALA A O 1
ATOM 2718 N N . ASP A 1 341 ? 6.540 19.160 -17.884 1.00 93.75 341 ASP A N 1
ATOM 2719 C CA . ASP A 1 341 ? 7.257 20.228 -18.594 1.00 93.75 341 ASP A CA 1
ATOM 2720 C C . ASP A 1 341 ? 6.914 21.607 -18.022 1.00 93.75 341 ASP A C 1
ATOM 2722 O O . ASP A 1 341 ? 7.785 22.452 -17.808 1.00 93.75 341 ASP A O 1
ATOM 2726 N N . ARG A 1 342 ? 5.634 21.827 -17.704 1.00 94.00 342 ARG A N 1
ATOM 2727 C CA . ARG A 1 342 ? 5.172 23.061 -17.067 1.00 94.00 342 ARG A CA 1
ATOM 2728 C C . ARG A 1 342 ? 5.760 23.249 -15.672 1.00 94.00 342 ARG A C 1
ATOM 2730 O O . ARG A 1 342 ? 6.192 24.348 -15.339 1.00 94.00 342 ARG A O 1
ATOM 2737 N N . MET A 1 343 ? 5.784 22.196 -14.858 1.00 95.56 343 MET A N 1
ATOM 2738 C CA . MET A 1 343 ? 6.414 22.228 -13.538 1.00 95.56 343 MET A CA 1
ATOM 2739 C C . MET A 1 343 ? 7.909 22.537 -13.650 1.00 95.56 343 MET A C 1
ATOM 2741 O O . MET A 1 343 ? 8.404 23.359 -12.887 1.00 95.56 343 MET A O 1
ATOM 2745 N N . ASP A 1 344 ? 8.614 21.951 -14.620 1.00 92.38 344 ASP A N 1
ATOM 2746 C CA . ASP A 1 344 ? 10.029 22.251 -14.847 1.00 92.38 344 ASP A CA 1
ATOM 2747 C C . ASP A 1 344 ? 10.274 23.704 -15.261 1.00 92.38 344 ASP A C 1
ATOM 2749 O O . ASP A 1 344 ? 11.234 24.311 -14.786 1.00 92.38 344 ASP A O 1
ATOM 2753 N N . ALA A 1 345 ? 9.404 24.266 -16.101 1.00 91.12 345 ALA A N 1
ATOM 2754 C CA . ALA A 1 345 ? 9.509 25.650 -16.552 1.00 91.12 345 ALA A CA 1
ATOM 2755 C C . ALA A 1 345 ? 9.152 26.670 -15.456 1.00 91.12 345 ALA A C 1
ATOM 2757 O O . ALA A 1 345 ? 9.751 27.742 -15.396 1.00 91.12 345 ALA A O 1
ATOM 2758 N N . SER A 1 346 ? 8.170 26.361 -14.604 1.00 90.62 346 SER A N 1
ATOM 2759 C CA . SER A 1 346 ? 7.601 27.313 -13.639 1.00 90.62 346 SER A CA 1
ATOM 2760 C C . SER A 1 346 ? 8.131 27.176 -12.207 1.00 90.62 346 SER A C 1
ATOM 2762 O O . SER A 1 346 ? 7.857 28.051 -11.388 1.00 90.62 346 SER A O 1
ATOM 2764 N N . LEU A 1 347 ? 8.868 26.108 -11.875 1.00 92.19 347 LEU A N 1
ATOM 2765 C CA . LEU A 1 347 ? 9.375 25.842 -10.520 1.00 92.19 347 LEU A CA 1
ATOM 2766 C C . LEU A 1 347 ? 10.915 25.734 -10.498 1.00 92.19 347 LEU A C 1
ATOM 2768 O O . LEU A 1 347 ? 11.459 24.632 -10.360 1.00 92.19 347 LEU A O 1
ATOM 2772 N N . PRO A 1 348 ? 11.644 26.860 -10.630 1.00 89.06 348 PRO A N 1
ATOM 2773 C CA . PRO A 1 348 ? 13.100 26.871 -10.504 1.00 89.06 348 PRO A CA 1
ATOM 2774 C C . PRO A 1 348 ? 13.542 26.621 -9.050 1.00 89.06 348 PRO A C 1
ATOM 2776 O O . PRO A 1 348 ? 12.730 26.667 -8.123 1.00 89.06 348 PRO A O 1
ATOM 2779 N N . LEU A 1 349 ? 14.837 26.362 -8.832 1.00 87.38 349 LEU A N 1
ATOM 2780 C CA . LEU A 1 349 ? 15.378 26.009 -7.510 1.00 87.38 349 LEU A CA 1
ATOM 2781 C C . LEU A 1 349 ? 15.045 27.047 -6.438 1.00 87.38 349 LEU A C 1
ATOM 2783 O O . LEU A 1 349 ? 14.645 26.687 -5.335 1.00 87.38 349 LEU A O 1
ATOM 2787 N N . GLU A 1 350 ? 15.149 28.325 -6.783 1.00 87.06 350 GLU A N 1
ATOM 2788 C CA . GLU A 1 350 ? 14.890 29.454 -5.894 1.00 87.06 350 GLU A CA 1
ATOM 2789 C C . GLU A 1 350 ? 13.444 29.437 -5.382 1.00 87.06 350 GLU A C 1
ATOM 2791 O O . GLU A 1 350 ? 13.192 29.715 -4.212 1.00 87.06 350 GLU A O 1
ATOM 2796 N N . ALA A 1 351 ? 12.496 29.027 -6.232 1.00 85.19 351 ALA A N 1
ATOM 2797 C CA . ALA A 1 351 ? 11.086 28.919 -5.872 1.00 85.19 351 ALA A CA 1
ATOM 2798 C C . ALA A 1 351 ? 10.797 27.740 -4.925 1.00 85.19 351 ALA A C 1
ATOM 2800 O O . ALA A 1 351 ? 9.788 27.760 -4.219 1.00 85.19 351 ALA A O 1
ATOM 2801 N N . LEU A 1 352 ? 11.661 26.720 -4.908 1.00 88.31 352 LEU A N 1
ATOM 2802 C CA . LEU A 1 352 ? 11.511 25.523 -4.076 1.00 88.31 352 LEU A CA 1
ATOM 2803 C C . LEU A 1 352 ? 12.133 25.681 -2.686 1.00 88.31 352 LEU A C 1
ATOM 2805 O O . LEU A 1 352 ? 11.674 25.031 -1.750 1.00 88.31 352 LEU A O 1
ATOM 2809 N N . VAL A 1 353 ? 13.139 26.547 -2.532 1.00 84.88 353 VAL A N 1
ATOM 2810 C CA . VAL A 1 353 ? 13.798 26.803 -1.237 1.00 84.88 353 VAL A CA 1
ATOM 2811 C C . VAL A 1 353 ? 12.815 27.358 -0.200 1.00 84.88 353 VAL A C 1
ATOM 2813 O O . VAL A 1 353 ? 12.910 27.027 0.979 1.00 84.88 353 VAL A O 1
ATOM 2816 N N . GLU A 1 354 ? 11.850 28.169 -0.634 1.00 81.75 354 GLU A N 1
ATOM 2817 C CA . GLU A 1 354 ? 10.829 28.764 0.241 1.00 81.75 354 GLU A CA 1
ATOM 2818 C C . GLU A 1 354 ? 9.581 27.880 0.425 1.00 81.75 354 GLU A C 1
ATOM 2820 O O . GLU A 1 354 ? 8.689 28.218 1.206 1.00 81.75 354 GLU A O 1
ATOM 2825 N N . ALA A 1 355 ? 9.481 26.762 -0.300 1.00 87.69 355 ALA A N 1
ATOM 2826 C CA . ALA A 1 355 ? 8.301 25.906 -0.294 1.00 87.69 355 ALA A CA 1
ATOM 2827 C C . ALA A 1 355 ? 8.277 24.942 0.906 1.00 87.69 355 ALA A C 1
ATOM 2829 O O . ALA A 1 355 ? 9.305 24.561 1.466 1.00 87.69 355 ALA A O 1
ATOM 2830 N N . GLU A 1 356 ? 7.077 24.494 1.294 1.00 89.38 356 GLU A N 1
ATOM 2831 C CA . GLU A 1 356 ? 6.934 23.487 2.350 1.00 89.38 356 GLU A CA 1
ATOM 2832 C C . GLU A 1 356 ? 7.637 22.169 1.943 1.00 89.38 356 GLU A C 1
ATOM 2834 O O . GLU A 1 356 ? 7.354 21.648 0.858 1.00 89.38 356 GLU A O 1
ATOM 2839 N N . PRO A 1 357 ? 8.478 21.556 2.804 1.00 88.50 357 PRO A N 1
ATOM 2840 C CA . PRO A 1 357 ? 9.244 20.356 2.446 1.00 88.50 357 PRO A CA 1
ATOM 2841 C C . PRO A 1 357 ? 8.400 19.176 1.943 1.00 88.50 357 PRO A C 1
ATOM 2843 O O . PRO A 1 357 ? 8.853 18.407 1.099 1.00 88.50 357 PRO A O 1
ATOM 2846 N N . ASP A 1 358 ? 7.166 19.027 2.436 1.00 88.81 358 ASP A N 1
ATOM 2847 C CA . ASP A 1 358 ? 6.249 17.956 2.017 1.00 88.81 358 ASP A CA 1
ATOM 2848 C C . ASP A 1 358 ? 5.779 18.133 0.562 1.00 88.81 358 ASP A C 1
ATOM 2850 O O . ASP A 1 358 ? 5.719 17.161 -0.192 1.00 88.81 358 ASP A O 1
ATOM 2854 N N . LEU A 1 359 ? 5.523 19.379 0.144 1.00 93.25 359 LEU A N 1
ATOM 2855 C CA . LEU A 1 359 ? 5.187 19.718 -1.242 1.00 93.25 359 LEU A CA 1
ATOM 2856 C C . LEU A 1 359 ? 6.387 19.491 -2.165 1.00 93.25 359 LEU A C 1
ATOM 2858 O O . LEU A 1 359 ? 6.228 18.919 -3.241 1.00 93.25 359 LEU A O 1
ATOM 2862 N N . VAL A 1 360 ? 7.592 19.867 -1.719 1.00 93.38 360 VAL A N 1
ATOM 2863 C CA . VAL A 1 360 ? 8.834 19.615 -2.468 1.00 93.38 360 VAL A CA 1
ATOM 2864 C C . VAL A 1 360 ? 9.062 18.111 -2.639 1.00 93.38 360 VAL A C 1
ATOM 2866 O O . VAL A 1 360 ? 9.328 17.658 -3.748 1.00 93.38 360 VAL A O 1
ATOM 2869 N N . CYS A 1 361 ? 8.882 17.307 -1.587 1.00 92.25 361 CYS A N 1
ATOM 2870 C CA . CYS A 1 361 ? 8.978 15.847 -1.690 1.00 92.25 361 CYS A CA 1
ATOM 2871 C C . CYS A 1 361 ? 7.951 15.262 -2.674 1.00 92.25 361 CYS A C 1
ATOM 2873 O O . CYS A 1 361 ? 8.289 14.357 -3.439 1.00 92.25 361 CYS A O 1
ATOM 2875 N N . GLY A 1 362 ? 6.714 15.771 -2.661 1.00 93.50 362 GLY A N 1
ATOM 2876 C CA . GLY A 1 362 ? 5.675 15.378 -3.618 1.00 93.50 362 GLY A CA 1
ATOM 2877 C C . GLY A 1 362 ? 6.058 15.714 -5.061 1.00 93.50 362 GLY A C 1
ATOM 2878 O O . GLY A 1 362 ? 5.946 14.864 -5.942 1.00 93.50 362 GLY A O 1
ATOM 2879 N N . LEU A 1 363 ? 6.601 16.913 -5.288 1.00 95.94 363 LEU A N 1
ATOM 2880 C CA . LEU A 1 363 ? 7.121 17.350 -6.585 1.00 95.94 363 LEU A CA 1
ATOM 2881 C C . LEU A 1 363 ? 8.260 16.464 -7.090 1.00 95.94 363 LEU A C 1
ATOM 2883 O O . LEU A 1 363 ? 8.227 16.031 -8.242 1.00 95.94 363 LEU A O 1
ATOM 2887 N N . VAL A 1 364 ? 9.242 16.164 -6.237 1.00 95.44 364 VAL A N 1
ATOM 2888 C CA . VAL A 1 364 ? 10.379 15.310 -6.605 1.00 95.44 364 VAL A CA 1
ATOM 2889 C C . VAL A 1 364 ? 9.903 13.917 -7.012 1.00 95.44 364 VAL A C 1
ATOM 2891 O O . VAL A 1 364 ? 10.297 13.444 -8.078 1.00 95.44 364 VAL A O 1
ATOM 2894 N N . ARG A 1 365 ? 9.009 13.286 -6.234 1.00 95.06 365 ARG A N 1
ATOM 2895 C CA . ARG A 1 365 ? 8.426 11.981 -6.603 1.00 95.06 365 ARG A CA 1
ATOM 2896 C C . ARG A 1 365 ? 7.677 12.042 -7.925 1.00 95.06 365 ARG A C 1
ATOM 2898 O O . ARG A 1 365 ? 7.881 11.182 -8.774 1.00 95.06 365 ARG A O 1
ATOM 2905 N N . ALA A 1 366 ? 6.836 13.058 -8.115 1.00 95.69 366 ALA A N 1
ATOM 2906 C CA . ALA A 1 366 ? 6.032 13.185 -9.324 1.00 95.69 366 ALA A CA 1
ATOM 2907 C C . ALA A 1 366 ? 6.907 13.364 -10.579 1.00 95.69 366 ALA A C 1
ATOM 2909 O O . ALA A 1 366 ? 6.711 12.659 -11.567 1.00 95.69 366 ALA A O 1
ATOM 2910 N N . LEU A 1 367 ? 7.907 14.254 -10.541 1.00 96.94 367 LEU A N 1
ATOM 2911 C CA . LEU A 1 367 ? 8.758 14.559 -11.698 1.00 96.94 367 LEU A CA 1
ATOM 2912 C C . LEU A 1 367 ? 9.789 13.467 -12.014 1.00 96.94 367 LEU A C 1
ATOM 2914 O O . LEU A 1 367 ? 10.010 13.160 -13.191 1.00 96.94 367 LEU A O 1
ATOM 2918 N N . LEU A 1 368 ? 10.420 12.876 -10.992 1.00 96.75 368 LEU A N 1
ATOM 2919 C CA . LEU A 1 368 ? 11.354 11.763 -11.190 1.00 96.75 368 LEU A CA 1
ATOM 2920 C C . LEU A 1 368 ? 10.612 10.481 -11.580 1.00 96.75 368 LEU A C 1
ATOM 2922 O O . LEU A 1 368 ? 11.046 9.784 -12.496 1.00 96.75 368 LEU A O 1
ATOM 2926 N N . GLY A 1 369 ? 9.452 10.216 -10.972 1.00 94.38 369 GLY A N 1
ATOM 2927 C CA . GLY A 1 369 ? 8.572 9.108 -11.345 1.00 94.38 369 GLY A CA 1
ATOM 2928 C C . GLY A 1 369 ? 8.040 9.220 -12.779 1.00 94.38 369 GLY A C 1
ATOM 2929 O O . GLY A 1 369 ? 7.954 8.212 -13.484 1.00 94.38 369 GLY A O 1
ATOM 2930 N N . ALA A 1 370 ? 7.746 10.438 -13.249 1.00 94.06 370 ALA A N 1
ATOM 2931 C CA . ALA A 1 370 ? 7.358 10.688 -14.638 1.00 94.06 370 ALA A CA 1
ATOM 2932 C C . ALA A 1 370 ? 8.490 10.363 -15.622 1.00 94.06 370 ALA A C 1
ATOM 2934 O O . ALA A 1 370 ? 8.267 9.631 -16.583 1.00 94.06 370 ALA A O 1
ATOM 2935 N N . ALA A 1 371 ? 9.712 10.843 -15.354 1.00 95.12 371 ALA A N 1
ATOM 2936 C CA . ALA A 1 371 ? 10.874 10.537 -16.192 1.00 95.12 371 ALA A CA 1
ATOM 2937 C C . ALA A 1 371 ? 11.206 9.034 -16.187 1.00 95.12 371 ALA A C 1
ATOM 2939 O O . ALA A 1 371 ? 11.452 8.458 -17.242 1.00 95.12 371 ALA A O 1
ATOM 2940 N N . ARG A 1 372 ? 11.106 8.374 -15.021 1.00 93.25 372 ARG A N 1
ATOM 2941 C CA . ARG A 1 372 ? 11.223 6.910 -14.885 1.00 93.25 372 ARG A CA 1
ATOM 2942 C C . ARG A 1 372 ? 10.222 6.173 -15.768 1.00 93.25 372 ARG A C 1
ATOM 2944 O O . ARG A 1 372 ? 10.595 5.253 -16.485 1.00 93.25 372 ARG A O 1
ATOM 2951 N N . SER A 1 373 ? 8.956 6.579 -15.717 1.00 88.88 373 SER A N 1
ATOM 2952 C CA . SER A 1 373 ? 7.880 5.930 -16.473 1.00 88.88 373 SER A CA 1
ATOM 2953 C C . SER A 1 373 ? 8.023 6.118 -17.985 1.00 88.88 373 SER A C 1
ATOM 2955 O O . SER A 1 373 ? 7.601 5.247 -18.738 1.00 88.88 373 SER A O 1
ATOM 2957 N N . ALA A 1 374 ? 8.627 7.228 -18.416 1.00 89.75 374 ALA A N 1
ATOM 2958 C CA . ALA A 1 374 ? 8.925 7.524 -19.816 1.00 89.75 374 ALA A CA 1
ATOM 2959 C C . ALA A 1 374 ? 10.263 6.931 -20.311 1.00 89.75 374 ALA A C 1
ATOM 2961 O O . ALA A 1 374 ? 10.584 7.081 -21.484 1.00 89.75 374 ALA A O 1
ATOM 2962 N N . ASP A 1 375 ? 11.040 6.287 -19.432 1.00 90.44 375 ASP A N 1
ATOM 2963 C CA . ASP A 1 375 ? 12.435 5.876 -19.667 1.00 90.44 375 ASP A CA 1
ATOM 2964 C C . ASP A 1 375 ? 13.371 7.020 -20.125 1.00 90.44 375 ASP A C 1
ATOM 2966 O O . ASP A 1 375 ? 14.386 6.776 -20.776 1.00 90.44 375 ASP A O 1
ATOM 2970 N N . ASP A 1 376 ? 13.064 8.271 -19.762 1.00 93.31 376 ASP A N 1
ATOM 2971 C CA . ASP A 1 376 ? 13.816 9.463 -20.180 1.00 93.31 376 ASP A CA 1
ATOM 2972 C C . ASP A 1 376 ? 15.007 9.722 -19.244 1.00 93.31 376 ASP A C 1
ATOM 2974 O O . ASP A 1 376 ? 14.893 10.363 -18.192 1.00 93.31 376 ASP A O 1
ATOM 2978 N N . GLU A 1 377 ? 16.169 9.188 -19.624 1.00 93.88 377 GLU A N 1
ATOM 2979 C CA . GLU A 1 377 ? 17.401 9.298 -18.841 1.00 93.88 377 GLU A CA 1
ATOM 2980 C C . GLU A 1 377 ? 17.894 10.742 -18.710 1.00 93.88 377 GLU A C 1
ATOM 2982 O O . GLU A 1 377 ? 18.338 11.147 -17.632 1.00 93.88 377 GLU A O 1
ATOM 2987 N N . ALA A 1 378 ? 17.783 11.530 -19.780 1.00 95.88 378 ALA A N 1
ATOM 2988 C CA . ALA A 1 378 ? 18.263 12.903 -19.803 1.00 95.88 378 ALA A CA 1
ATOM 2989 C C . ALA A 1 378 ? 17.433 13.779 -18.859 1.00 95.88 378 ALA A C 1
ATOM 2991 O O . ALA A 1 378 ? 17.994 14.432 -17.973 1.00 95.88 378 ALA A O 1
ATOM 2992 N N . ALA A 1 379 ? 16.100 13.734 -18.979 1.00 95.50 379 ALA A N 1
ATOM 2993 C CA . ALA A 1 379 ? 15.213 14.477 -18.092 1.00 95.50 379 ALA A CA 1
ATOM 2994 C C . ALA A 1 379 ? 15.378 14.027 -16.636 1.00 95.50 379 ALA A C 1
ATOM 2996 O O . ALA A 1 379 ? 15.445 14.868 -15.735 1.00 95.50 379 ALA A O 1
ATOM 2997 N N . PHE A 1 380 ? 15.496 12.718 -16.389 1.00 97.25 380 PHE A N 1
ATOM 2998 C CA . PHE A 1 380 ? 15.720 12.197 -15.043 1.00 97.25 380 PHE A CA 1
ATOM 2999 C C . PHE A 1 380 ? 17.030 12.719 -14.442 1.00 97.25 380 PHE A C 1
ATOM 3001 O O . PHE A 1 380 ? 17.025 13.226 -13.319 1.00 97.25 380 PHE A O 1
ATOM 3008 N N . ALA A 1 381 ? 18.144 12.633 -15.175 1.00 96.69 381 ALA A N 1
ATOM 3009 C CA . ALA A 1 381 ? 19.453 13.070 -14.700 1.00 96.69 381 ALA A CA 1
ATOM 3010 C C . ALA A 1 381 ? 19.469 14.574 -14.401 1.00 96.69 381 ALA A C 1
ATOM 3012 O O . ALA A 1 381 ? 19.891 14.977 -13.315 1.00 96.69 381 ALA A O 1
ATOM 3013 N N . THR A 1 382 ? 18.943 15.399 -15.314 1.00 95.88 382 THR A N 1
ATOM 3014 C CA . THR A 1 382 ? 18.833 16.850 -15.118 1.00 95.88 382 THR A CA 1
ATOM 3015 C C . THR A 1 382 ? 17.988 17.189 -13.891 1.00 95.88 382 THR A C 1
ATOM 3017 O O . THR A 1 382 ? 18.416 17.983 -13.051 1.00 95.88 382 THR A O 1
ATOM 3020 N N . ARG A 1 383 ? 16.812 16.564 -13.738 1.00 95.56 383 ARG A N 1
ATOM 3021 C CA . ARG A 1 383 ? 15.917 16.793 -12.592 1.00 95.56 383 ARG A CA 1
ATOM 3022 C C . ARG A 1 383 ? 16.548 16.338 -11.277 1.00 95.56 383 ARG A C 1
ATOM 3024 O O . ARG A 1 383 ? 16.512 17.089 -10.306 1.00 95.56 383 ARG A O 1
ATOM 3031 N N . ALA A 1 384 ? 17.143 15.147 -11.234 1.00 95.69 384 ALA A N 1
ATOM 3032 C CA . ALA A 1 384 ? 17.760 14.602 -10.026 1.00 95.69 384 ALA A CA 1
ATOM 3033 C C . ALA A 1 384 ? 18.931 15.475 -9.557 1.00 95.69 384 ALA A C 1
ATOM 3035 O O . ALA A 1 384 ? 18.974 15.861 -8.392 1.00 95.69 384 ALA A O 1
ATOM 3036 N N . THR A 1 385 ? 19.819 15.869 -10.475 1.00 94.50 385 THR A N 1
ATOM 3037 C CA . THR A 1 385 ? 20.938 16.768 -10.162 1.00 94.50 385 THR A CA 1
ATOM 3038 C C . THR A 1 385 ? 20.464 18.150 -9.731 1.00 94.50 385 THR A C 1
ATOM 3040 O O . THR A 1 385 ? 21.041 18.718 -8.808 1.00 94.50 385 THR A O 1
ATOM 3043 N N . ARG A 1 386 ? 19.381 18.676 -10.321 1.00 92.44 386 ARG A N 1
ATOM 3044 C CA . ARG A 1 386 ? 18.736 19.898 -9.826 1.00 92.44 386 ARG A CA 1
ATOM 3045 C C . ARG A 1 386 ? 18.316 19.722 -8.363 1.00 92.44 386 ARG A C 1
ATOM 3047 O O . ARG A 1 386 ? 18.715 20.514 -7.521 1.00 92.44 386 ARG A O 1
ATOM 3054 N N . PHE A 1 387 ? 17.557 18.679 -8.032 1.00 92.94 387 PHE A N 1
ATOM 3055 C CA . PHE A 1 387 ? 17.047 18.488 -6.669 1.00 92.94 387 PHE A CA 1
ATOM 3056 C C . PHE A 1 387 ? 18.136 18.204 -5.624 1.00 92.94 387 PHE A C 1
ATOM 3058 O O . PHE A 1 387 ? 17.973 18.599 -4.474 1.00 92.94 387 PHE A O 1
ATOM 3065 N N . GLU A 1 388 ? 19.259 17.599 -6.013 1.00 91.00 388 GLU A N 1
ATOM 3066 C CA . GLU A 1 388 ? 20.433 17.404 -5.145 1.00 91.00 388 GLU A CA 1
ATOM 3067 C C . GLU A 1 388 ? 21.097 18.719 -4.713 1.00 91.00 388 GLU A C 1
ATOM 3069 O O . GLU A 1 388 ? 21.761 18.755 -3.679 1.00 91.00 388 GLU A O 1
ATOM 3074 N N . MET A 1 389 ? 20.915 19.806 -5.471 1.00 88.81 389 MET A N 1
ATOM 3075 C CA . MET A 1 389 ? 21.443 21.127 -5.111 1.00 88.81 389 MET A CA 1
ATOM 3076 C C . MET A 1 389 ? 20.630 21.820 -4.013 1.00 88.81 389 MET A C 1
ATOM 3078 O O . MET A 1 389 ? 21.085 22.825 -3.465 1.00 88.81 389 MET A O 1
ATOM 3082 N N . LEU A 1 390 ? 19.433 21.326 -3.687 1.00 86.00 390 LEU A N 1
ATOM 3083 C CA . LEU A 1 390 ? 18.619 21.920 -2.636 1.00 86.00 390 LEU A CA 1
ATOM 3084 C C . LEU A 1 390 ? 19.187 21.552 -1.249 1.00 86.00 390 LEU A C 1
ATOM 3086 O O . LEU A 1 390 ? 19.328 20.380 -0.902 1.00 86.00 390 LEU A O 1
ATOM 3090 N N . THR A 1 391 ? 19.446 22.553 -0.405 1.00 67.38 391 THR A N 1
ATOM 3091 C CA . THR A 1 391 ? 19.770 22.372 1.022 1.00 67.38 391 THR A CA 1
ATOM 3092 C C . THR A 1 391 ? 18.492 22.115 1.832 1.00 67.38 391 THR A C 1
ATOM 3094 O O . THR A 1 391 ? 17.878 23.046 2.349 1.00 67.38 391 THR A O 1
ATOM 3097 N N . VAL A 1 392 ? 18.053 20.856 1.920 1.00 66.19 392 VAL A N 1
ATOM 3098 C CA . VAL A 1 392 ? 16.751 20.437 2.512 1.00 66.19 392 VAL A CA 1
ATOM 3099 C C . VAL A 1 392 ? 16.994 19.284 3.514 1.00 66.19 392 VAL A C 1
ATOM 3101 O O . VAL A 1 392 ? 18.116 18.771 3.565 1.00 66.19 392 VAL A O 1
ATOM 3104 N N . PRO A 1 393 ? 16.014 18.875 4.355 1.00 73.06 393 PRO A N 1
ATOM 3105 C CA . PRO A 1 393 ? 16.184 17.794 5.328 1.00 73.06 393 PRO A CA 1
ATOM 3106 C C . PRO A 1 393 ? 16.704 16.487 4.723 1.00 73.06 393 PRO A C 1
ATOM 3108 O O . PRO A 1 393 ? 16.510 16.218 3.536 1.00 73.06 393 PRO A O 1
ATOM 3111 N N . SER A 1 394 ? 17.300 15.652 5.578 1.00 78.38 394 SER A N 1
ATOM 3112 C CA . SER A 1 394 ? 17.879 14.342 5.234 1.00 78.38 394 SER A CA 1
ATOM 3113 C C . SER A 1 394 ? 16.966 13.487 4.336 1.00 78.38 394 SER A C 1
ATOM 3115 O O . SER A 1 394 ? 17.427 12.884 3.369 1.00 78.38 394 SER A O 1
ATOM 3117 N N . ASP A 1 395 ? 15.654 13.520 4.586 1.00 89.31 395 ASP A N 1
ATOM 3118 C CA . ASP A 1 395 ? 14.642 12.769 3.844 1.00 89.31 395 ASP A CA 1
ATOM 3119 C C . ASP A 1 395 ? 14.561 13.125 2.349 1.00 89.31 395 ASP A C 1
ATOM 3121 O O . ASP A 1 395 ? 14.209 12.260 1.546 1.00 89.31 395 ASP A O 1
ATOM 3125 N N . LEU A 1 396 ? 14.882 14.362 1.940 1.00 91.06 396 LEU A N 1
ATOM 3126 C CA . LEU A 1 396 ? 14.887 14.723 0.516 1.00 91.06 396 LEU A CA 1
ATOM 3127 C C . LEU A 1 396 ? 16.085 14.103 -0.209 1.00 91.06 396 LEU A C 1
ATOM 3129 O O . LEU A 1 396 ? 15.939 13.590 -1.316 1.00 91.06 396 LEU A O 1
ATOM 3133 N N . SER A 1 397 ? 17.257 14.112 0.429 1.00 91.81 397 SER A N 1
ATOM 3134 C CA . SER A 1 397 ? 18.456 13.464 -0.112 1.00 91.81 397 SER A CA 1
ATOM 3135 C C . SER A 1 397 ? 18.233 11.956 -0.264 1.00 91.81 397 SER A C 1
ATOM 3137 O O . SER A 1 397 ? 18.445 11.395 -1.342 1.00 91.81 397 SER A O 1
ATOM 3139 N N . ALA A 1 398 ? 17.678 11.319 0.775 1.00 95.25 398 ALA A N 1
ATOM 3140 C CA . ALA A 1 398 ? 17.290 9.913 0.733 1.00 95.25 398 ALA A CA 1
ATOM 3141 C C . ALA A 1 398 ? 16.264 9.625 -0.376 1.00 95.25 398 ALA A C 1
ATOM 3143 O O . ALA A 1 398 ? 16.346 8.587 -1.034 1.00 95.25 398 ALA A O 1
ATOM 3144 N N . LEU A 1 399 ? 15.328 10.551 -0.625 1.00 95.88 399 LEU A N 1
ATOM 3145 C CA . LEU A 1 399 ? 14.355 10.440 -1.710 1.00 95.88 399 LEU A CA 1
ATOM 3146 C C . LEU A 1 399 ? 15.014 10.435 -3.086 1.00 95.88 399 LEU A C 1
ATOM 3148 O O . LEU A 1 399 ? 14.733 9.532 -3.871 1.00 95.88 399 LEU A O 1
ATOM 3152 N N . VAL A 1 400 ? 15.892 11.394 -3.384 1.00 96.31 400 VAL A N 1
ATOM 3153 C CA . VAL A 1 400 ? 16.558 11.436 -4.695 1.00 96.31 400 VAL A CA 1
ATOM 3154 C C . VAL A 1 400 ? 17.450 10.207 -4.891 1.00 96.31 400 VAL A C 1
ATOM 3156 O O . VAL A 1 400 ? 17.410 9.586 -5.954 1.00 96.31 400 VAL A O 1
ATOM 3159 N N . ALA A 1 401 ? 18.187 9.787 -3.856 1.00 96.81 401 ALA A N 1
ATOM 3160 C CA . ALA A 1 401 ? 18.990 8.564 -3.895 1.00 96.81 401 ALA A CA 1
ATOM 3161 C C . ALA A 1 401 ? 18.133 7.312 -4.157 1.00 96.81 401 ALA A C 1
ATOM 3163 O O . ALA A 1 401 ? 18.504 6.459 -4.968 1.00 96.81 401 ALA A O 1
ATOM 3164 N N . HIS A 1 402 ? 16.968 7.218 -3.513 1.00 97.94 402 HIS A N 1
ATOM 3165 C CA . HIS A 1 402 ? 16.021 6.129 -3.723 1.00 97.94 402 HIS A CA 1
ATOM 3166 C C . HIS A 1 402 ? 15.478 6.117 -5.156 1.00 97.94 402 HIS A C 1
ATOM 3168 O O . HIS A 1 402 ? 15.550 5.080 -5.808 1.00 97.94 402 HIS A O 1
ATOM 3174 N N . GLU A 1 403 ? 15.018 7.255 -5.685 1.00 97.75 403 GLU A N 1
ATOM 3175 C CA . GLU A 1 403 ? 14.531 7.354 -7.070 1.00 97.75 403 GLU A CA 1
ATOM 3176 C C . GLU A 1 403 ? 15.616 6.978 -8.090 1.00 97.75 403 GLU A C 1
ATOM 3178 O O . GLU A 1 403 ? 15.336 6.263 -9.056 1.00 97.75 403 GLU A O 1
ATOM 3183 N N . ARG A 1 404 ? 16.876 7.386 -7.861 1.00 97.88 404 ARG A N 1
ATOM 3184 C CA . ARG A 1 404 ? 18.021 6.972 -8.694 1.00 97.88 404 ARG A CA 1
ATOM 3185 C C . ARG A 1 404 ? 18.200 5.456 -8.686 1.00 97.88 404 ARG A C 1
ATOM 3187 O O . ARG A 1 404 ? 18.346 4.853 -9.747 1.00 97.88 404 ARG A O 1
ATOM 3194 N N . CYS A 1 405 ? 18.152 4.833 -7.509 1.00 98.31 405 CYS A N 1
ATOM 3195 C CA . CYS A 1 405 ? 18.269 3.381 -7.392 1.00 98.31 405 CYS A CA 1
ATOM 3196 C C . CYS A 1 405 ? 17.083 2.655 -8.038 1.00 98.31 405 CYS A C 1
ATOM 3198 O O . CYS A 1 405 ? 17.279 1.633 -8.688 1.00 98.31 405 CYS A O 1
ATOM 3200 N N . LEU A 1 406 ? 15.860 3.177 -7.919 1.00 97.31 406 LEU A N 1
ATOM 3201 C CA . LEU A 1 406 ? 14.704 2.607 -8.608 1.00 97.31 406 LEU A CA 1
ATOM 3202 C C . LEU A 1 406 ? 14.863 2.694 -10.134 1.00 97.31 406 LEU A C 1
ATOM 3204 O O . LEU A 1 406 ? 14.498 1.760 -10.847 1.00 97.31 406 LEU A O 1
ATOM 3208 N N . PHE A 1 407 ? 15.401 3.798 -10.659 1.00 96.94 407 PHE A N 1
ATOM 3209 C CA . PHE A 1 407 ? 15.614 3.959 -12.100 1.00 96.94 407 PHE A CA 1
ATOM 3210 C C . PHE A 1 407 ? 16.694 3.014 -12.632 1.00 96.94 407 PHE A C 1
ATOM 3212 O O . PHE A 1 407 ? 16.499 2.368 -13.659 1.00 96.94 407 PHE A O 1
ATOM 3219 N N . ALA A 1 408 ? 17.785 2.860 -11.881 1.00 97.25 408 ALA A N 1
ATOM 3220 C CA . ALA A 1 408 ? 18.812 1.857 -12.138 1.00 97.25 408 ALA A CA 1
ATOM 3221 C C . ALA A 1 408 ? 18.240 0.428 -12.090 1.00 97.25 408 ALA A C 1
ATOM 3223 O O . ALA A 1 408 ? 18.477 -0.362 -13.003 1.00 97.25 408 ALA A O 1
ATOM 3224 N N . ARG A 1 409 ? 17.400 0.115 -11.090 1.00 96.75 409 ARG A N 1
ATOM 3225 C CA . ARG A 1 409 ? 16.689 -1.170 -10.969 1.00 96.75 409 ARG A CA 1
ATOM 3226 C C . ARG A 1 409 ? 15.875 -1.489 -12.218 1.00 96.75 409 ARG A C 1
ATOM 3228 O O . ARG A 1 409 ? 15.957 -2.597 -12.746 1.00 96.75 409 ARG A O 1
ATOM 3235 N N . ASP A 1 410 ? 15.096 -0.521 -12.693 1.00 93.81 410 ASP A N 1
ATOM 3236 C CA . ASP A 1 410 ? 14.225 -0.696 -13.858 1.00 93.81 410 ASP A CA 1
ATOM 3237 C C . ASP A 1 410 ? 15.023 -0.866 -15.168 1.00 93.81 410 ASP A C 1
ATOM 3239 O O . ASP A 1 410 ? 14.496 -1.420 -16.130 1.00 93.81 410 ASP A O 1
ATOM 3243 N N . ARG A 1 411 ? 16.317 -0.503 -15.175 1.00 94.38 411 ARG A N 1
ATOM 3244 C CA . ARG A 1 411 ? 17.287 -0.770 -16.253 1.00 94.38 411 ARG A CA 1
ATOM 3245 C C . ARG A 1 411 ? 18.238 -1.945 -16.000 1.00 94.38 411 ARG A C 1
ATOM 3247 O O . ARG A 1 411 ? 19.162 -2.143 -16.784 1.00 94.38 411 ARG A O 1
ATOM 3254 N N . LEU A 1 412 ? 18.009 -2.741 -14.953 1.00 97.19 412 LEU A N 1
ATOM 3255 C CA . LEU A 1 412 ? 18.864 -3.873 -14.559 1.00 97.19 412 LEU A CA 1
ATOM 3256 C C . LEU A 1 412 ? 20.310 -3.479 -14.195 1.00 97.19 412 LEU A C 1
ATOM 3258 O O . LEU A 1 412 ? 21.228 -4.292 -14.293 1.00 97.19 412 LEU A O 1
ATOM 3262 N N . ASP A 1 413 ? 20.519 -2.245 -13.741 1.00 97.31 413 ASP A N 1
ATOM 3263 C CA . ASP A 1 413 ? 21.823 -1.746 -13.307 1.00 97.31 413 ASP A CA 1
ATOM 3264 C C . ASP A 1 413 ? 22.074 -2.084 -11.828 1.00 97.31 413 ASP A C 1
ATOM 3266 O O . ASP A 1 413 ? 21.904 -1.267 -10.920 1.00 97.31 413 ASP A O 1
ATOM 3270 N N . PHE A 1 414 ? 22.425 -3.349 -11.586 1.00 97.69 414 PHE A N 1
ATOM 3271 C CA . PHE A 1 414 ? 22.687 -3.883 -10.247 1.00 97.69 414 PHE A CA 1
ATOM 3272 C C . PHE A 1 414 ? 23.881 -3.227 -9.554 1.00 97.69 414 PHE A C 1
ATOM 3274 O O . PHE A 1 414 ? 23.840 -3.019 -8.342 1.00 97.69 414 PHE A O 1
ATOM 3281 N N . GLU A 1 415 ? 24.920 -2.900 -10.321 1.00 97.81 415 GLU A N 1
ATOM 3282 C CA . GLU A 1 415 ? 26.140 -2.268 -9.822 1.00 97.81 415 GLU A CA 1
ATOM 3283 C C . GLU A 1 415 ? 25.828 -0.885 -9.254 1.00 97.81 415 GLU A C 1
ATOM 3285 O O . GLU A 1 415 ? 26.106 -0.629 -8.081 1.00 97.81 415 GLU A O 1
ATOM 3290 N N . PHE A 1 416 ? 25.126 -0.043 -10.024 1.00 98.06 416 PHE A N 1
ATOM 3291 C CA . PHE A 1 416 ? 24.730 1.277 -9.546 1.00 98.06 416 PHE A CA 1
ATOM 3292 C C . PHE A 1 416 ? 23.879 1.190 -8.277 1.00 98.06 416 PHE A C 1
ATOM 3294 O O . PHE A 1 416 ? 24.101 1.956 -7.337 1.00 98.06 416 PHE A O 1
ATOM 3301 N N . VAL A 1 417 ? 22.907 0.270 -8.222 1.00 98.38 417 VAL A N 1
ATOM 3302 C CA . VAL A 1 417 ? 22.087 0.103 -7.014 1.00 98.38 417 VAL A CA 1
ATOM 3303 C C . VAL A 1 417 ? 22.977 -0.272 -5.832 1.00 98.38 417 VAL A C 1
ATOM 3305 O O . VAL A 1 417 ? 22.962 0.445 -4.835 1.00 98.38 417 VAL A O 1
ATOM 3308 N N . ALA A 1 418 ? 23.795 -1.321 -5.949 1.00 97.81 418 ALA A N 1
ATOM 3309 C CA . ALA A 1 418 ? 24.648 -1.803 -4.863 1.00 97.81 418 ALA A CA 1
ATOM 3310 C C . ALA A 1 418 ? 25.570 -0.708 -4.291 1.00 97.81 418 ALA A C 1
ATOM 3312 O O . ALA A 1 418 ? 25.690 -0.575 -3.074 1.00 97.81 418 ALA A O 1
ATOM 3313 N N . GLU A 1 419 ? 26.158 0.130 -5.147 1.00 97.94 419 GLU A N 1
ATOM 3314 C CA . GLU A 1 419 ? 27.058 1.216 -4.735 1.00 97.94 419 GLU A CA 1
ATOM 3315 C C . GLU A 1 419 ? 26.348 2.394 -4.047 1.00 97.94 419 GLU A C 1
ATOM 3317 O O . GLU A 1 419 ? 26.968 3.141 -3.284 1.00 97.94 419 GLU A O 1
ATOM 3322 N N . ASN A 1 420 ? 25.050 2.588 -4.305 1.00 97.75 420 ASN A N 1
ATOM 3323 C CA . ASN A 1 420 ? 24.308 3.774 -3.868 1.00 97.75 420 ASN A CA 1
ATOM 3324 C C . ASN A 1 420 ? 23.301 3.508 -2.736 1.00 97.75 420 ASN A C 1
ATOM 3326 O O . ASN A 1 420 ? 22.730 4.461 -2.206 1.00 97.75 420 ASN A O 1
ATOM 3330 N N . LEU A 1 421 ? 23.120 2.257 -2.297 1.00 97.44 421 LEU A N 1
ATOM 3331 C CA . LEU A 1 421 ? 22.188 1.897 -1.215 1.00 97.44 421 LEU A CA 1
ATOM 3332 C C . LEU A 1 421 ? 22.453 2.634 0.100 1.00 97.44 421 LEU A C 1
ATOM 3334 O O . LEU A 1 421 ? 21.510 3.025 0.788 1.00 97.44 421 LEU A O 1
ATOM 3338 N N . SER A 1 422 ? 23.722 2.863 0.440 1.00 96.12 422 SER A N 1
ATOM 3339 C CA . SER A 1 422 ? 24.120 3.579 1.660 1.00 96.12 422 SER A CA 1
ATOM 3340 C C . SER A 1 422 ? 23.663 5.041 1.679 1.00 96.12 422 SER A C 1
ATOM 3342 O O . SER A 1 422 ? 23.512 5.611 2.756 1.00 96.12 422 SER A O 1
ATOM 3344 N N . LYS A 1 423 ? 23.389 5.633 0.506 1.00 95.50 423 LYS A N 1
ATOM 3345 C CA . LYS A 1 423 ? 22.877 7.005 0.364 1.00 95.50 423 LYS A CA 1
ATOM 3346 C C . LYS A 1 423 ? 21.381 7.113 0.666 1.00 95.50 423 LYS A C 1
ATOM 3348 O O . LYS A 1 423 ? 20.877 8.218 0.850 1.00 95.50 423 LYS A O 1
ATOM 3353 N N . ILE A 1 424 ? 20.662 5.989 0.727 1.00 96.56 424 ILE A N 1
ATOM 3354 C CA . ILE A 1 424 ? 19.261 5.941 1.158 1.00 96.56 424 ILE A CA 1
ATOM 3355 C C . ILE A 1 424 ? 19.242 5.932 2.691 1.00 96.56 424 ILE A C 1
ATOM 3357 O O . ILE A 1 424 ? 19.057 4.894 3.332 1.00 96.56 424 ILE A O 1
ATOM 3361 N N . ASP A 1 425 ? 19.485 7.103 3.273 1.00 92.44 425 ASP A N 1
ATOM 3362 C CA . ASP A 1 425 ? 19.521 7.318 4.718 1.00 92.44 425 ASP A CA 1
ATOM 3363 C C . ASP A 1 425 ? 18.791 8.616 5.072 1.00 92.44 425 ASP A C 1
ATOM 3365 O O . ASP A 1 425 ? 19.232 9.711 4.726 1.00 92.44 425 ASP A O 1
ATOM 3369 N N . GLY A 1 426 ? 17.635 8.481 5.719 1.00 92.69 426 GLY A N 1
ATOM 3370 C CA . GLY A 1 426 ? 16.788 9.602 6.117 1.00 92.69 426 GLY A CA 1
ATOM 3371 C C . GLY A 1 426 ? 16.253 9.438 7.538 1.00 92.69 426 GLY A C 1
ATOM 3372 O O . GLY A 1 426 ? 16.320 8.358 8.136 1.00 92.69 426 GLY A O 1
ATOM 3373 N N . ASP A 1 427 ? 15.702 10.520 8.084 1.00 92.44 427 ASP A N 1
ATOM 3374 C CA . ASP A 1 427 ? 15.212 10.591 9.464 1.00 92.44 427 ASP A CA 1
ATOM 3375 C C . ASP A 1 427 ? 13.976 9.712 9.708 1.00 92.44 427 ASP A C 1
ATOM 3377 O O . ASP A 1 427 ? 13.742 9.242 10.838 1.00 92.44 427 ASP A O 1
ATOM 3381 N N . ASP A 1 428 ? 13.166 9.489 8.670 1.00 93.62 428 ASP A N 1
ATOM 3382 C CA . ASP A 1 428 ? 12.024 8.576 8.697 1.00 93.62 428 ASP A CA 1
ATOM 3383 C C . ASP A 1 428 ? 12.482 7.102 8.594 1.00 93.62 428 ASP A C 1
ATOM 3385 O O . ASP A 1 428 ? 13.073 6.703 7.589 1.00 93.62 428 ASP A O 1
ATOM 3389 N N . PRO A 1 429 ? 12.180 6.230 9.580 1.00 95.69 429 PRO A N 1
ATOM 3390 C CA . PRO A 1 429 ? 12.582 4.826 9.543 1.00 95.69 429 PRO A CA 1
ATOM 3391 C C . PRO A 1 429 ? 12.085 4.045 8.320 1.00 95.69 429 PRO A C 1
ATOM 3393 O O . PRO A 1 429 ? 12.645 2.991 8.023 1.00 95.69 429 PRO A O 1
ATOM 3396 N N . VAL A 1 430 ? 11.060 4.536 7.608 1.00 96.44 430 VAL A N 1
ATOM 3397 C CA . VAL A 1 430 ? 10.592 3.926 6.352 1.00 96.44 430 VAL A CA 1
ATOM 3398 C C . VAL A 1 430 ? 11.699 3.850 5.291 1.00 96.44 430 VAL A C 1
ATOM 3400 O O . VAL A 1 430 ? 11.693 2.934 4.472 1.00 96.44 430 VAL A O 1
ATOM 3403 N N . TRP A 1 431 ? 12.693 4.746 5.325 1.00 97.19 431 TRP A N 1
ATOM 3404 C CA . TRP A 1 431 ? 13.848 4.677 4.425 1.00 97.19 431 TRP A CA 1
ATOM 3405 C C . TRP A 1 431 ? 14.659 3.398 4.607 1.00 97.19 431 TRP A C 1
ATOM 3407 O O . TRP A 1 431 ? 15.137 2.842 3.623 1.00 97.19 431 TRP A O 1
ATOM 3417 N N . GLY A 1 432 ? 14.732 2.871 5.834 1.00 97.25 432 GLY A N 1
ATOM 3418 C CA . GLY A 1 432 ? 15.334 1.564 6.087 1.00 97.25 432 GLY A CA 1
ATOM 3419 C C . GLY A 1 432 ? 14.584 0.439 5.370 1.00 97.25 432 GLY A C 1
ATOM 3420 O O . GLY A 1 432 ? 15.213 -0.423 4.766 1.00 97.25 432 GLY A O 1
ATOM 3421 N N . LEU A 1 433 ? 13.248 0.478 5.349 1.00 97.56 433 LEU A N 1
ATOM 3422 C CA . LEU A 1 433 ? 12.439 -0.513 4.626 1.00 97.56 433 LEU A CA 1
ATOM 3423 C C . LEU A 1 433 ? 12.663 -0.414 3.107 1.00 97.56 433 LEU A C 1
ATOM 3425 O O . LEU A 1 433 ? 12.922 -1.420 2.451 1.00 97.56 433 LEU A O 1
ATOM 3429 N N . ARG A 1 434 ? 12.668 0.808 2.558 1.00 98.12 434 ARG A N 1
ATOM 3430 C CA . ARG A 1 434 ? 12.970 1.075 1.137 1.00 98.12 434 ARG A CA 1
ATOM 3431 C C . ARG A 1 434 ? 14.359 0.591 0.734 1.00 98.12 434 ARG A C 1
ATOM 3433 O O . ARG A 1 434 ? 14.511 -0.066 -0.294 1.00 98.12 434 ARG A O 1
ATOM 3440 N N . ARG A 1 435 ? 15.365 0.852 1.571 1.00 98.31 435 ARG A N 1
ATOM 3441 C CA . ARG A 1 435 ? 16.727 0.352 1.367 1.00 98.31 435 ARG A CA 1
ATOM 3442 C C . ARG A 1 435 ? 16.778 -1.174 1.418 1.00 98.31 435 ARG A C 1
ATOM 3444 O O . ARG A 1 435 ? 17.398 -1.781 0.553 1.00 98.31 435 ARG A O 1
ATOM 3451 N N . ALA A 1 436 ? 16.096 -1.798 2.378 1.00 97.38 436 ALA A N 1
ATOM 3452 C CA . ALA A 1 436 ? 16.037 -3.254 2.492 1.00 97.38 436 ALA A CA 1
ATOM 3453 C C . ALA A 1 436 ? 15.413 -3.923 1.257 1.00 97.38 436 ALA A C 1
ATOM 3455 O O . ALA A 1 436 ? 15.923 -4.942 0.797 1.00 97.38 436 ALA A O 1
ATOM 3456 N N . ALA A 1 437 ? 14.364 -3.337 0.670 1.00 97.44 437 ALA A N 1
ATOM 3457 C CA . ALA A 1 437 ? 13.773 -3.843 -0.570 1.00 97.44 437 ALA A CA 1
ATOM 3458 C C . ALA A 1 437 ? 14.776 -3.911 -1.729 1.00 97.44 437 ALA A C 1
ATOM 3460 O O . ALA A 1 437 ? 14.792 -4.886 -2.482 1.00 97.44 437 ALA A O 1
ATOM 3461 N N . LEU A 1 438 ? 15.633 -2.898 -1.852 1.00 98.12 438 LEU A N 1
ATOM 3462 C CA . LEU A 1 438 ? 16.676 -2.862 -2.872 1.00 98.12 438 LEU A CA 1
ATOM 3463 C C . LEU A 1 438 ? 17.883 -3.748 -2.510 1.00 98.12 438 LEU A C 1
ATOM 3465 O O . LEU A 1 438 ? 18.444 -4.363 -3.412 1.00 98.12 438 LEU A O 1
ATOM 3469 N N . LEU A 1 439 ? 18.228 -3.899 -1.223 1.00 97.31 439 LEU A N 1
ATOM 3470 C CA . LEU A 1 439 ? 19.229 -4.872 -0.748 1.00 97.31 439 LEU A CA 1
ATOM 3471 C C . LEU A 1 439 ? 18.834 -6.309 -1.130 1.00 97.31 439 LEU A C 1
ATOM 3473 O O . LEU A 1 439 ? 19.629 -7.024 -1.739 1.00 97.31 439 LEU A O 1
ATOM 3477 N N . TYR A 1 440 ? 17.578 -6.706 -0.891 1.00 95.56 440 TYR A N 1
ATOM 3478 C CA . TYR A 1 440 ? 17.048 -7.987 -1.382 1.00 95.56 440 TYR A CA 1
ATOM 3479 C C . TYR A 1 440 ? 17.133 -8.098 -2.910 1.00 95.56 440 TYR A C 1
ATOM 3481 O O . TYR A 1 440 ? 17.441 -9.162 -3.455 1.00 95.56 440 TYR A O 1
ATOM 3489 N N . TRP A 1 441 ? 16.885 -7.001 -3.630 1.00 96.25 441 TRP A N 1
ATOM 3490 C CA . TRP A 1 441 ? 16.954 -7.006 -5.086 1.00 96.25 441 TRP A CA 1
ATOM 3491 C C . TRP A 1 441 ? 18.380 -7.230 -5.617 1.00 96.25 441 TRP A C 1
ATOM 3493 O O . TRP A 1 441 ? 18.537 -8.006 -6.563 1.00 96.25 441 TRP A O 1
ATOM 3503 N N . VAL A 1 442 ? 19.415 -6.660 -4.991 1.00 96.00 442 VAL A N 1
ATOM 3504 C CA . VAL A 1 442 ? 20.827 -6.923 -5.352 1.00 96.00 442 VAL A CA 1
ATOM 3505 C C . VAL A 1 442 ? 21.390 -8.219 -4.750 1.00 96.00 442 VAL A C 1
ATOM 3507 O O . VAL A 1 442 ? 22.450 -8.676 -5.167 1.00 96.00 442 VAL A O 1
ATOM 3510 N N . GLY A 1 443 ? 20.657 -8.860 -3.834 1.00 92.44 443 GLY A N 1
ATOM 3511 C CA . GLY A 1 443 ? 21.005 -10.155 -3.238 1.00 92.44 443 GLY A CA 1
ATOM 3512 C C . GLY A 1 443 ? 21.693 -10.087 -1.867 1.00 92.44 443 GLY A C 1
ATOM 3513 O O . GLY A 1 443 ? 22.095 -11.126 -1.343 1.00 92.44 443 GLY A O 1
ATOM 3514 N N . GLU A 1 444 ? 21.784 -8.906 -1.253 1.00 93.19 444 GLU A N 1
ATOM 3515 C CA . GLU A 1 444 ? 22.368 -8.683 0.081 1.00 93.19 444 GLU A CA 1
ATOM 3516 C C . GLU A 1 444 ? 21.348 -8.989 1.194 1.00 93.19 444 GLU A C 1
ATOM 3518 O O . GLU A 1 444 ? 20.865 -8.115 1.916 1.00 93.19 444 GLU A O 1
ATOM 3523 N N . THR A 1 445 ? 20.981 -10.267 1.300 1.00 90.81 445 THR A N 1
ATOM 3524 C CA . THR A 1 445 ? 19.871 -10.769 2.137 1.00 90.81 445 THR A CA 1
ATOM 3525 C C . THR A 1 445 ? 20.076 -10.480 3.629 1.00 90.81 445 THR A C 1
ATOM 3527 O O . THR A 1 445 ? 19.179 -9.969 4.295 1.00 90.81 445 THR A O 1
ATOM 3530 N N . GLU A 1 446 ? 21.270 -10.757 4.161 1.00 90.75 446 GLU A N 1
ATOM 3531 C CA . GLU A 1 446 ? 21.561 -10.588 5.594 1.00 90.75 446 GLU A CA 1
ATOM 3532 C C . GLU A 1 446 ? 21.541 -9.105 6.009 1.00 90.75 446 GLU A C 1
ATOM 3534 O O . GLU A 1 446 ? 21.008 -8.738 7.061 1.00 90.75 446 GLU A O 1
ATOM 3539 N N . GLU A 1 447 ? 22.065 -8.220 5.154 1.00 94.19 447 GLU A N 1
ATOM 3540 C CA . GLU A 1 447 ? 22.012 -6.775 5.384 1.00 94.19 447 GLU A CA 1
ATOM 3541 C C . GLU A 1 447 ? 20.579 -6.237 5.261 1.00 94.19 447 GLU A C 1
ATOM 3543 O O . GLU A 1 447 ? 20.172 -5.370 6.046 1.00 94.19 447 GLU A O 1
ATOM 3548 N N . ALA A 1 448 ? 19.788 -6.768 4.320 1.00 95.00 448 ALA A N 1
ATOM 3549 C CA . ALA A 1 448 ? 18.379 -6.422 4.173 1.00 95.00 448 ALA A CA 1
ATOM 3550 C C . ALA A 1 448 ? 17.588 -6.764 5.443 1.00 95.00 448 ALA A C 1
ATOM 3552 O O . ALA A 1 448 ? 16.908 -5.894 5.996 1.00 95.00 448 ALA A O 1
ATOM 3553 N N . HIS A 1 449 ? 17.743 -7.989 5.953 1.00 93.88 449 HIS A N 1
ATOM 3554 C CA . HIS A 1 449 ? 17.109 -8.442 7.189 1.00 93.88 449 HIS A CA 1
ATOM 3555 C C . HIS A 1 449 ? 17.516 -7.557 8.380 1.00 93.88 449 HIS A C 1
ATOM 3557 O O . HIS A 1 449 ? 16.655 -7.005 9.075 1.00 93.88 449 HIS A O 1
ATOM 3563 N N . SER A 1 450 ? 18.818 -7.326 8.574 1.00 94.56 450 SER A N 1
ATOM 3564 C CA . SER A 1 450 ? 19.318 -6.433 9.629 1.00 94.56 450 SER A CA 1
ATOM 3565 C C . SER A 1 450 ? 18.710 -5.026 9.532 1.00 94.56 450 SER A C 1
ATOM 3567 O O . SER A 1 450 ? 18.238 -4.461 10.527 1.00 94.56 450 SER A O 1
ATOM 3569 N N . THR A 1 451 ? 18.628 -4.479 8.315 1.00 96.44 451 THR A N 1
ATOM 3570 C CA . THR A 1 451 ? 18.048 -3.157 8.055 1.00 96.44 451 THR A CA 1
ATOM 3571 C C . THR A 1 451 ? 16.553 -3.105 8.401 1.00 96.44 451 THR A C 1
ATOM 3573 O O . THR A 1 451 ? 16.120 -2.140 9.043 1.00 96.44 451 THR A O 1
ATOM 3576 N N . ILE A 1 452 ? 15.767 -4.138 8.061 1.00 95.75 452 ILE A N 1
ATOM 3577 C CA . ILE A 1 452 ? 14.349 -4.236 8.460 1.00 95.75 452 ILE A CA 1
ATOM 3578 C C . ILE A 1 452 ? 14.231 -4.253 9.984 1.00 95.75 452 ILE A C 1
ATOM 3580 O O . ILE A 1 452 ? 13.467 -3.465 10.544 1.00 95.75 452 ILE A O 1
ATOM 3584 N N . GLY A 1 453 ? 15.027 -5.077 10.671 1.00 94.94 453 GLY A N 1
ATOM 3585 C CA . GLY A 1 453 ? 15.016 -5.160 12.132 1.00 94.94 453 GLY A CA 1
ATOM 3586 C C . GLY A 1 453 ? 15.302 -3.815 12.811 1.00 94.94 453 GLY A C 1
ATOM 3587 O O . GLY A 1 453 ? 14.630 -3.440 13.776 1.00 94.94 453 GLY A O 1
ATOM 3588 N N . ILE A 1 454 ? 16.258 -3.037 12.293 1.00 95.94 454 ILE A N 1
ATOM 3589 C CA . ILE A 1 454 ? 16.561 -1.687 12.796 1.00 95.94 454 ILE A CA 1
ATOM 3590 C C . ILE A 1 454 ? 15.375 -0.736 12.573 1.00 95.94 454 ILE A C 1
ATOM 3592 O O . ILE A 1 454 ? 14.978 -0.020 13.500 1.00 95.94 454 ILE A O 1
ATOM 3596 N N . ALA A 1 455 ? 14.797 -0.721 11.369 1.00 96.69 455 ALA A N 1
ATOM 3597 C CA . ALA A 1 455 ? 13.668 0.145 11.029 1.00 96.69 455 ALA A CA 1
ATOM 3598 C C . ALA A 1 455 ? 12.428 -0.168 11.885 1.00 96.69 455 ALA A C 1
ATOM 3600 O O . ALA A 1 455 ? 11.833 0.739 12.472 1.00 96.69 455 ALA A O 1
ATOM 3601 N N . VAL A 1 456 ? 12.095 -1.453 12.035 1.00 95.69 456 VAL A N 1
ATOM 3602 C CA . VAL A 1 456 ? 10.981 -1.953 12.853 1.00 95.69 456 VAL A CA 1
ATOM 3603 C C . VAL A 1 456 ? 11.135 -1.528 14.315 1.00 95.69 456 VAL A C 1
ATOM 3605 O O . VAL A 1 456 ? 10.206 -0.962 14.892 1.00 95.69 456 VAL A O 1
ATOM 3608 N N . ARG A 1 457 ? 12.316 -1.713 14.920 1.00 94.75 457 ARG A N 1
ATOM 3609 C CA . ARG A 1 457 ? 12.563 -1.323 16.323 1.00 94.75 457 ARG A CA 1
ATOM 3610 C C . ARG A 1 457 ? 12.517 0.194 16.531 1.00 94.75 457 ARG A C 1
ATOM 3612 O O . ARG A 1 457 ? 11.987 0.663 17.547 1.00 94.75 457 ARG A O 1
ATOM 3619 N N . LYS A 1 458 ? 13.008 0.982 15.563 1.00 96.00 458 LYS A N 1
ATOM 3620 C CA . LYS A 1 458 ? 12.865 2.450 15.565 1.00 96.00 458 LYS A CA 1
ATOM 3621 C C . LYS A 1 458 ? 11.388 2.861 15.492 1.00 96.00 458 LYS A C 1
ATOM 3623 O O . LYS A 1 458 ? 10.963 3.691 16.296 1.00 96.00 458 LYS A O 1
ATOM 3628 N N . LEU A 1 459 ? 10.597 2.263 14.594 1.00 94.94 459 LEU A N 1
ATOM 3629 C CA . LEU A 1 459 ? 9.158 2.543 14.463 1.00 94.94 459 LEU A CA 1
ATOM 3630 C C . LEU A 1 459 ? 8.382 2.147 15.714 1.00 94.94 459 LEU A C 1
ATOM 3632 O O . LEU A 1 459 ? 7.616 2.963 16.216 1.00 94.94 459 LEU A O 1
ATOM 3636 N N . ARG A 1 460 ? 8.647 0.960 16.271 1.00 93.25 460 ARG A N 1
ATOM 3637 C CA . ARG A 1 460 ? 8.089 0.505 17.553 1.00 93.25 460 ARG A CA 1
ATOM 3638 C C . ARG A 1 460 ? 8.320 1.534 18.657 1.00 93.25 460 ARG A C 1
ATOM 3640 O O . ARG A 1 460 ? 7.399 1.890 19.382 1.00 93.25 460 ARG A O 1
ATOM 3647 N N . THR A 1 461 ? 9.542 2.049 18.769 1.00 93.19 461 THR A N 1
ATOM 3648 C CA . THR A 1 461 ? 9.873 3.052 19.792 1.00 93.19 461 THR A CA 1
ATOM 3649 C C . THR A 1 461 ? 9.123 4.366 19.568 1.00 93.19 461 THR A C 1
ATOM 3651 O O . THR A 1 461 ? 8.656 4.969 20.531 1.00 93.19 461 THR A O 1
ATOM 3654 N N . ARG A 1 462 ? 8.993 4.823 18.315 1.00 94.38 462 ARG A N 1
ATOM 3655 C CA . ARG A 1 462 ? 8.293 6.077 17.988 1.00 94.38 462 ARG A CA 1
ATOM 3656 C C . ARG A 1 462 ? 6.778 5.957 18.174 1.00 94.38 462 ARG A C 1
ATOM 3658 O O . ARG A 1 462 ? 6.200 6.829 18.810 1.00 94.38 462 ARG A O 1
ATOM 3665 N N . VAL A 1 463 ? 6.153 4.874 17.705 1.00 90.69 463 VAL A N 1
ATOM 3666 C CA . VAL A 1 463 ? 4.697 4.668 17.834 1.00 90.69 463 VAL A CA 1
ATOM 3667 C C . VAL A 1 463 ? 4.267 4.482 19.291 1.00 90.69 463 VAL A C 1
ATOM 3669 O O . VAL A 1 463 ? 3.188 4.908 19.669 1.00 90.69 463 VAL A O 1
ATOM 3672 N N . LEU A 1 464 ? 5.121 3.913 20.149 1.00 86.44 464 LEU A N 1
ATOM 3673 C CA . LEU A 1 464 ? 4.838 3.825 21.586 1.00 86.44 464 LEU A CA 1
ATOM 3674 C C . LEU A 1 464 ? 4.920 5.180 22.306 1.00 86.44 464 LEU A C 1
ATOM 3676 O O . LEU A 1 464 ? 4.307 5.339 23.357 1.00 86.44 464 LEU A O 1
ATOM 3680 N N . ARG A 1 465 ? 5.687 6.140 21.772 1.00 89.50 465 ARG A N 1
ATOM 3681 C CA . ARG A 1 465 ? 5.779 7.507 22.316 1.00 89.50 465 ARG A CA 1
ATOM 3682 C C . ARG A 1 465 ? 4.626 8.394 21.858 1.00 89.50 465 ARG A C 1
ATOM 3684 O O . ARG A 1 465 ? 4.246 9.294 22.595 1.00 89.50 465 ARG A O 1
ATOM 3691 N N . ASP A 1 466 ? 4.114 8.141 20.661 1.00 87.12 466 ASP A N 1
ATOM 3692 C CA . ASP A 1 466 ? 3.013 8.882 20.050 1.00 87.12 466 ASP A CA 1
ATOM 3693 C C . ASP A 1 466 ? 2.030 7.898 19.383 1.00 87.12 466 ASP A C 1
ATOM 3695 O O . ASP A 1 466 ? 2.073 7.688 18.164 1.00 87.12 466 ASP A O 1
ATOM 3699 N N . PRO A 1 467 ? 1.189 7.225 20.194 1.00 82.19 467 PRO A N 1
ATOM 3700 C CA . PRO A 1 467 ? 0.274 6.190 19.720 1.00 82.19 467 PRO A CA 1
ATOM 3701 C C . PRO A 1 467 ? -0.917 6.743 18.936 1.00 82.19 467 PRO A C 1
ATOM 3703 O O . PRO A 1 467 ? -1.601 5.959 18.288 1.00 82.19 467 PRO A O 1
ATOM 3706 N N . ASP A 1 468 ? -1.160 8.055 18.955 1.00 83.06 468 ASP A N 1
ATOM 3707 C CA . ASP A 1 468 ? -2.267 8.688 18.228 1.00 83.06 468 ASP A CA 1
ATOM 3708 C C . ASP A 1 468 ? -1.860 9.120 16.807 1.00 83.06 468 ASP A C 1
ATOM 3710 O O . ASP A 1 468 ? -2.712 9.351 15.943 1.00 83.06 468 ASP A O 1
ATOM 3714 N N . SER A 1 469 ? -0.556 9.161 16.513 1.00 89.94 469 SER A N 1
ATOM 3715 C CA . SER A 1 469 ? -0.032 9.511 15.193 1.00 89.94 469 SER A CA 1
ATOM 3716 C C . SER A 1 469 ? -0.309 8.437 14.142 1.00 89.94 469 SER A C 1
ATOM 3718 O O . SER A 1 469 ? 0.367 7.410 14.039 1.00 89.94 469 SER A O 1
ATOM 3720 N N . VAL A 1 470 ? -1.274 8.719 13.271 1.00 91.88 470 VAL A N 1
ATOM 3721 C CA . VAL A 1 470 ? -1.602 7.903 12.089 1.00 91.88 470 VAL A CA 1
ATOM 3722 C C . VAL A 1 470 ? -0.403 7.748 11.150 1.00 91.88 470 VAL A C 1
ATOM 3724 O O . VAL A 1 470 ? -0.196 6.676 10.580 1.00 91.88 470 VAL A O 1
ATOM 3727 N N . ALA A 1 471 ? 0.435 8.779 11.020 1.00 92.69 471 ALA A N 1
ATOM 3728 C CA . ALA A 1 471 ? 1.657 8.714 10.228 1.00 92.69 471 ALA A CA 1
ATOM 3729 C C . ALA A 1 471 ? 2.598 7.611 10.742 1.00 92.69 471 ALA A C 1
ATOM 3731 O O . ALA A 1 471 ? 3.099 6.808 9.948 1.00 92.69 471 ALA A O 1
ATOM 3732 N N . LEU A 1 472 ? 2.802 7.524 12.061 1.00 93.88 472 LEU A N 1
ATOM 3733 C CA . LEU A 1 472 ? 3.632 6.485 12.675 1.00 93.88 472 LEU A CA 1
ATOM 3734 C C . LEU A 1 472 ? 2.951 5.116 12.645 1.00 93.88 472 LEU A C 1
ATOM 3736 O O . LEU A 1 472 ? 3.595 4.135 12.272 1.00 93.88 472 LEU A O 1
ATOM 3740 N N . ARG A 1 473 ? 1.654 5.044 12.966 1.00 92.50 473 ARG A N 1
ATOM 3741 C CA . ARG A 1 473 ? 0.885 3.790 12.929 1.00 92.50 473 ARG A CA 1
ATOM 3742 C C . ARG A 1 473 ? 0.850 3.194 11.524 1.00 92.50 473 ARG A C 1
ATOM 3744 O O . ARG A 1 473 ? 1.104 2.006 11.382 1.00 92.50 473 ARG A O 1
ATOM 3751 N N . SER A 1 474 ? 0.629 3.997 10.479 1.00 93.75 474 SER A N 1
ATOM 3752 C CA . SER A 1 474 ? 0.620 3.507 9.089 1.00 93.75 474 SER A CA 1
ATOM 3753 C C . SER A 1 474 ? 1.947 2.857 8.699 1.00 93.75 474 SER A C 1
ATOM 3755 O O . SER A 1 474 ? 1.953 1.744 8.184 1.00 93.75 474 SER A O 1
ATOM 3757 N N . ARG A 1 475 ? 3.082 3.493 9.018 1.00 94.38 475 ARG A N 1
ATOM 3758 C CA . ARG A 1 475 ? 4.422 2.917 8.810 1.00 94.38 475 ARG A CA 1
ATOM 3759 C C . ARG A 1 475 ? 4.628 1.652 9.633 1.00 94.38 475 ARG A C 1
ATOM 3761 O O . ARG A 1 475 ? 5.190 0.684 9.135 1.00 94.38 475 ARG A O 1
ATOM 3768 N N . PHE A 1 476 ? 4.178 1.662 10.887 1.00 93.06 476 PHE A N 1
ATOM 3769 C CA . PHE A 1 476 ? 4.309 0.528 11.793 1.00 93.06 476 PHE A CA 1
ATOM 3770 C C . PHE A 1 476 ? 3.535 -0.701 11.305 1.00 93.06 476 PHE A C 1
ATOM 3772 O O . PHE A 1 476 ? 4.078 -1.800 11.364 1.00 93.06 476 PHE A O 1
ATOM 3779 N N . VAL A 1 477 ? 2.322 -0.530 10.769 1.00 92.12 477 VAL A N 1
ATOM 3780 C CA . VAL A 1 477 ? 1.538 -1.643 10.211 1.00 92.12 477 VAL A CA 1
ATOM 3781 C C . VAL A 1 477 ? 2.295 -2.309 9.053 1.00 92.12 477 VAL A C 1
ATOM 3783 O O . VAL A 1 477 ? 2.455 -3.528 9.054 1.00 92.12 477 VAL A O 1
ATOM 3786 N N . TRP A 1 478 ? 2.847 -1.532 8.117 1.00 93.56 478 TRP A N 1
ATOM 3787 C CA . TRP A 1 478 ? 3.663 -2.078 7.024 1.00 93.56 478 TRP A CA 1
ATOM 3788 C C . TRP A 1 478 ? 4.977 -2.711 7.504 1.00 93.56 478 TRP A C 1
ATOM 3790 O O . TRP A 1 478 ? 5.385 -3.758 7.007 1.00 93.56 478 TRP A O 1
ATOM 3800 N N . ALA A 1 479 ? 5.629 -2.117 8.502 1.00 93.88 479 ALA A N 1
ATOM 3801 C CA . ALA A 1 479 ? 6.845 -2.672 9.089 1.00 93.88 479 ALA A CA 1
ATOM 3802 C C . ALA A 1 479 ? 6.579 -4.010 9.802 1.00 93.88 479 ALA A C 1
ATOM 3804 O O . ALA A 1 479 ? 7.366 -4.944 9.673 1.00 93.88 479 ALA A O 1
ATOM 3805 N N . ARG A 1 480 ? 5.449 -4.127 10.515 1.00 91.31 480 ARG A N 1
ATOM 3806 C CA . ARG A 1 480 ? 4.986 -5.380 11.131 1.00 91.31 480 ARG A CA 1
ATOM 3807 C C . ARG A 1 480 ? 4.656 -6.427 10.072 1.00 91.31 480 ARG A C 1
ATOM 3809 O O . ARG A 1 480 ? 5.013 -7.585 10.256 1.00 91.31 480 ARG A O 1
ATOM 3816 N N . TRP A 1 481 ? 4.022 -6.025 8.971 1.00 91.00 481 TRP A N 1
ATOM 3817 C CA . TRP A 1 481 ? 3.755 -6.913 7.840 1.00 91.00 481 TRP A CA 1
ATOM 3818 C C . TRP A 1 481 ? 5.058 -7.507 7.282 1.00 91.00 481 TRP A C 1
ATOM 3820 O O . TRP A 1 481 ? 5.179 -8.726 7.173 1.00 91.00 481 TRP A O 1
ATOM 3830 N N . LEU A 1 482 ? 6.074 -6.667 7.042 1.00 90.25 482 LEU A N 1
ATOM 3831 C CA . LEU A 1 482 ? 7.394 -7.120 6.585 1.00 90.25 482 LEU A CA 1
ATOM 3832 C C . LEU A 1 482 ? 8.103 -8.000 7.623 1.00 90.25 482 LEU A C 1
ATOM 3834 O O . LEU A 1 482 ? 8.692 -9.009 7.254 1.00 90.25 482 LEU A O 1
ATOM 3838 N N . ALA A 1 483 ? 8.008 -7.677 8.916 1.00 90.44 483 ALA A N 1
ATOM 3839 C CA . ALA A 1 483 ? 8.525 -8.544 9.977 1.00 90.44 483 ALA A CA 1
ATOM 3840 C C . ALA A 1 483 ? 7.841 -9.924 9.984 1.00 90.44 483 ALA A C 1
ATOM 3842 O O . ALA A 1 483 ? 8.486 -10.931 10.254 1.00 90.44 483 ALA A O 1
ATOM 3843 N N . GLY A 1 484 ? 6.550 -9.991 9.647 1.00 88.00 484 GLY A N 1
ATOM 3844 C CA . GLY A 1 484 ? 5.839 -11.255 9.462 1.00 88.00 484 GLY A CA 1
ATOM 3845 C C . GLY A 1 484 ? 6.337 -12.057 8.259 1.00 88.00 484 GLY A C 1
ATOM 3846 O O . GLY A 1 484 ? 6.434 -13.281 8.344 1.00 88.00 484 GLY A O 1
ATOM 3847 N N . ALA A 1 485 ? 6.707 -11.383 7.167 1.00 86.12 485 ALA A N 1
ATOM 3848 C CA . ALA A 1 485 ? 7.293 -12.024 5.989 1.00 86.12 485 ALA A CA 1
ATOM 3849 C C . ALA A 1 485 ? 8.667 -12.663 6.281 1.00 86.12 485 ALA A C 1
ATOM 3851 O O . ALA A 1 485 ? 8.995 -13.699 5.702 1.00 86.12 485 ALA A O 1
ATOM 3852 N N . LEU A 1 486 ? 9.416 -12.111 7.243 1.00 86.75 486 LEU A N 1
ATOM 3853 C CA . LEU A 1 486 ? 10.713 -12.629 7.696 1.00 86.75 486 LEU A CA 1
ATOM 3854 C C . LEU A 1 486 ? 10.634 -13.874 8.584 1.00 86.75 486 LEU A C 1
ATOM 3856 O O . LEU A 1 486 ? 11.672 -14.458 8.873 1.00 86.75 486 LEU A O 1
ATOM 3860 N N . ARG A 1 487 ? 9.437 -14.331 8.975 1.00 83.81 487 ARG A N 1
ATOM 3861 C CA . ARG A 1 487 ? 9.261 -15.443 9.927 1.00 83.81 487 ARG A CA 1
ATOM 3862 C C . ARG A 1 487 ? 10.058 -16.706 9.574 1.00 83.81 487 ARG A C 1
ATOM 3864 O O . ARG A 1 487 ? 10.445 -17.447 10.470 1.00 83.81 487 ARG A O 1
ATOM 3871 N N . TRP A 1 488 ? 10.258 -16.977 8.285 1.00 79.31 488 TRP A N 1
ATOM 3872 C CA . TRP A 1 488 ? 11.011 -18.141 7.801 1.00 79.31 488 TRP A CA 1
ATOM 3873 C C . TRP A 1 488 ? 12.533 -17.933 7.784 1.00 79.31 488 TRP A C 1
ATOM 3875 O O . TRP A 1 488 ? 13.274 -18.900 7.647 1.00 79.31 488 TRP A O 1
ATOM 3885 N N . GLU A 1 489 ? 12.999 -16.688 7.884 1.00 81.12 489 GLU A N 1
ATOM 3886 C CA . GLU A 1 489 ? 14.418 -16.322 7.938 1.00 81.12 489 GLU A CA 1
ATOM 3887 C C . GLU A 1 489 ? 14.921 -16.185 9.387 1.00 81.12 489 GLU A C 1
ATOM 3889 O O . GLU A 1 489 ? 16.093 -16.451 9.642 1.00 81.12 489 GLU A O 1
ATOM 3894 N N . ASP A 1 490 ? 14.055 -15.797 10.332 1.00 84.06 490 ASP A N 1
ATOM 3895 C CA . ASP A 1 490 ? 14.430 -15.463 11.715 1.00 84.06 490 ASP A CA 1
ATOM 3896 C C . ASP A 1 490 ? 13.700 -16.274 12.800 1.00 84.06 490 ASP A C 1
ATOM 3898 O O . ASP A 1 490 ? 13.730 -15.901 13.973 1.00 84.06 490 ASP A O 1
ATOM 3902 N N . ASP A 1 491 ? 12.996 -17.340 12.415 1.00 81.12 491 ASP A N 1
ATOM 3903 C CA . ASP A 1 491 ? 12.127 -18.145 13.286 1.00 81.12 491 ASP A CA 1
ATOM 3904 C C . ASP A 1 491 ? 11.042 -17.329 14.029 1.00 81.12 491 ASP A C 1
ATOM 3906 O O . ASP A 1 491 ? 10.527 -17.728 15.077 1.00 81.12 491 ASP A O 1
ATOM 3910 N N . GLY A 1 492 ? 10.646 -16.178 13.477 1.00 83.50 492 GLY A N 1
ATOM 3911 C CA . GLY A 1 492 ? 9.619 -15.295 14.026 1.00 83.50 492 GLY A CA 1
ATOM 3912 C C . GLY A 1 492 ? 10.084 -14.426 15.195 1.00 83.50 492 GLY A C 1
ATOM 3913 O O . GLY A 1 492 ? 9.236 -13.854 15.886 1.00 83.50 492 GLY A O 1
ATOM 3914 N N . VAL A 1 493 ? 11.394 -14.308 15.432 1.00 89.19 493 VAL A N 1
ATOM 3915 C CA . VAL A 1 493 ? 11.963 -13.521 16.537 1.00 89.19 493 VAL A CA 1
ATOM 3916 C C . VAL A 1 493 ? 11.546 -12.052 16.455 1.00 89.19 493 VAL A C 1
ATOM 3918 O O . VAL A 1 493 ? 11.027 -11.504 17.431 1.00 89.19 493 VAL A O 1
ATOM 3921 N N . LEU A 1 494 ? 11.706 -11.410 15.296 1.00 88.69 494 LEU A N 1
ATOM 3922 C CA . LEU A 1 494 ? 11.367 -10.002 15.112 1.00 88.69 494 LEU A CA 1
ATOM 3923 C C . LEU A 1 494 ? 9.862 -9.765 15.249 1.00 88.69 494 LEU A C 1
ATOM 3925 O O . LEU A 1 494 ? 9.450 -8.774 15.849 1.00 88.69 494 LEU A O 1
ATOM 3929 N N . LEU A 1 495 ? 9.033 -10.678 14.735 1.00 87.25 495 LEU A N 1
ATOM 3930 C CA . LEU A 1 495 ? 7.580 -10.592 14.888 1.00 87.25 495 LEU A CA 1
ATOM 3931 C C . LEU A 1 495 ? 7.166 -10.722 16.363 1.00 87.25 495 LEU A C 1
ATOM 3933 O O . LEU A 1 495 ? 6.291 -9.981 16.817 1.00 87.25 495 LEU A O 1
ATOM 3937 N N . ALA A 1 496 ? 7.824 -11.600 17.125 1.00 86.69 496 ALA A N 1
ATOM 3938 C CA . ALA A 1 496 ? 7.563 -11.783 18.550 1.00 86.69 496 ALA A CA 1
ATOM 3939 C C . ALA A 1 496 ? 7.877 -10.525 19.382 1.00 86.69 496 ALA A C 1
ATOM 3941 O O . ALA A 1 496 ? 7.144 -10.221 20.326 1.00 86.69 496 ALA A O 1
ATOM 3942 N N . GLU A 1 497 ? 8.891 -9.730 19.005 1.00 87.44 497 GLU A N 1
ATOM 3943 C CA . GLU A 1 497 ? 9.177 -8.421 19.631 1.00 87.44 497 GLU A CA 1
ATOM 3944 C C . GLU A 1 497 ? 8.012 -7.414 19.498 1.00 87.44 497 GLU A C 1
ATOM 3946 O O . GLU A 1 497 ? 7.947 -6.413 20.229 1.00 87.44 497 GLU A O 1
ATOM 3951 N N . LEU A 1 498 ? 7.093 -7.659 18.557 1.00 86.00 498 LEU A N 1
ATOM 3952 C CA . LEU A 1 498 ? 5.939 -6.812 18.257 1.00 86.00 498 LEU A CA 1
ATOM 3953 C C . LEU A 1 498 ? 4.628 -7.316 18.881 1.00 86.00 498 LEU A C 1
ATOM 3955 O O . LEU A 1 498 ? 3.584 -6.702 18.655 1.00 86.00 498 LEU A O 1
ATOM 3959 N N . ASN A 1 499 ? 4.648 -8.413 19.641 1.00 80.00 499 ASN A N 1
ATOM 3960 C CA . ASN A 1 499 ? 3.449 -8.959 20.280 1.00 80.00 499 ASN A CA 1
ATOM 3961 C C . ASN A 1 499 ? 2.789 -7.944 21.231 1.00 80.00 499 ASN A C 1
ATOM 3963 O O . ASN A 1 499 ? 3.462 -7.191 21.936 1.00 80.00 499 ASN A O 1
ATOM 3967 N N . GLY A 1 500 ? 1.452 -7.911 21.236 1.00 70.06 500 GLY A N 1
ATOM 3968 C CA . GLY A 1 500 ? 0.663 -6.979 22.054 1.00 70.06 500 GLY A CA 1
ATOM 3969 C C . GLY A 1 500 ? 0.591 -5.546 21.505 1.00 70.06 500 GLY A C 1
ATOM 3970 O O . GLY A 1 500 ? -0.007 -4.668 22.134 1.00 70.06 500 GLY A O 1
ATOM 3971 N N . LEU A 1 501 ? 1.176 -5.288 20.330 1.00 78.12 501 LEU A N 1
ATOM 3972 C CA . LEU A 1 501 ? 1.077 -4.002 19.633 1.00 78.12 501 LEU A CA 1
ATOM 3973 C C . LEU A 1 501 ? -0.041 -3.969 18.581 1.00 78.12 501 LEU A C 1
ATOM 3975 O O . LEU A 1 501 ? -0.227 -2.937 17.944 1.00 78.12 501 LEU A O 1
ATOM 3979 N N . ASP A 1 502 ? -0.829 -5.039 18.443 1.00 73.38 502 ASP A N 1
ATOM 3980 C CA . ASP A 1 502 ? -1.991 -5.103 17.540 1.00 73.38 502 ASP A CA 1
ATOM 3981 C C . ASP A 1 502 ? -3.036 -4.025 17.852 1.00 73.38 502 ASP A C 1
ATOM 3983 O O . ASP A 1 502 ? -3.644 -3.452 16.954 1.00 73.38 502 ASP A O 1
ATOM 3987 N N . ARG A 1 503 ? -3.146 -3.631 19.125 1.00 70.06 503 ARG A N 1
ATOM 3988 C CA . ARG A 1 503 ? -3.969 -2.493 19.565 1.00 70.06 503 ARG A CA 1
ATOM 3989 C C . ARG A 1 503 ? -3.585 -1.146 18.934 1.00 70.06 503 ARG A C 1
ATOM 3991 O O . ARG A 1 503 ? -4.377 -0.213 19.000 1.00 70.06 503 ARG A O 1
ATOM 3998 N N . LEU A 1 504 ? -2.376 -1.024 18.374 1.00 77.38 504 LEU A N 1
ATOM 3999 C CA . LEU A 1 504 ? -1.888 0.182 17.692 1.00 77.38 504 LEU A CA 1
ATOM 4000 C C . LEU A 1 504 ? -2.148 0.152 16.179 1.00 77.38 504 LEU A C 1
ATOM 4002 O O . LEU A 1 504 ? -1.875 1.149 15.502 1.00 77.38 504 LEU A O 1
ATOM 4006 N N . ALA A 1 505 ? -2.660 -0.958 15.635 1.00 76.12 505 ALA A N 1
ATOM 4007 C CA . ALA A 1 505 ? -2.999 -1.063 14.221 1.00 76.12 505 ALA A CA 1
ATOM 4008 C C . ALA A 1 505 ? -3.983 0.039 13.820 1.00 76.12 505 ALA A C 1
ATOM 4010 O O . ALA A 1 505 ? -4.846 0.440 14.607 1.00 76.12 505 ALA A O 1
ATOM 4011 N N . LEU A 1 506 ? -3.827 0.572 12.608 1.00 81.50 506 LEU A N 1
ATOM 4012 C CA . LEU A 1 506 ? -4.808 1.502 12.069 1.00 81.50 506 LEU A CA 1
ATOM 4013 C C . LEU A 1 506 ? -6.114 0.761 11.833 1.00 81.50 506 LEU A C 1
ATOM 4015 O O . LEU A 1 506 ? -6.149 -0.323 11.256 1.00 81.50 506 LEU A O 1
ATOM 4019 N N . ARG A 1 507 ? -7.185 1.379 12.305 1.00 73.38 507 ARG A N 1
ATOM 4020 C CA . ARG A 1 507 ? -8.530 0.891 12.098 1.00 73.38 507 ARG A CA 1
ATOM 4021 C C . ARG A 1 507 ? -8.851 0.825 10.604 1.00 73.38 507 ARG A C 1
ATOM 4023 O O . ARG A 1 507 ? -8.510 1.753 9.879 1.00 73.38 507 ARG A O 1
ATOM 4030 N N . ASP A 1 508 ? -9.512 -0.256 10.186 1.00 74.00 508 ASP A N 1
ATOM 4031 C CA . ASP A 1 508 ? -9.988 -0.485 8.813 1.00 74.00 508 ASP A CA 1
ATOM 4032 C C . ASP A 1 508 ? -8.889 -0.295 7.744 1.00 74.00 508 ASP A C 1
ATOM 4034 O O . ASP A 1 508 ? -9.156 0.009 6.582 1.00 74.00 508 ASP A O 1
ATOM 4038 N N . TYR A 1 509 ? -7.626 -0.480 8.146 1.00 84.69 509 TYR A N 1
ATOM 4039 C CA . TYR A 1 509 ? -6.455 -0.344 7.293 1.00 84.69 509 TYR A CA 1
ATOM 4040 C C . TYR A 1 509 ? -5.651 -1.639 7.307 1.00 84.69 509 TYR A C 1
ATOM 4042 O O . TYR A 1 509 ? -4.815 -1.874 8.182 1.00 84.69 509 TYR A O 1
ATOM 4050 N N . ASP A 1 510 ? -5.897 -2.463 6.296 1.00 82.81 510 ASP A N 1
ATOM 4051 C CA . ASP A 1 510 ? -5.149 -3.688 6.055 1.00 82.81 510 ASP A CA 1
ATOM 4052 C C . ASP A 1 510 ? -4.175 -3.490 4.875 1.00 82.81 510 ASP A C 1
ATOM 4054 O O . ASP A 1 510 ? -4.616 -3.151 3.768 1.00 82.81 510 ASP A O 1
ATOM 4058 N N . PRO A 1 511 ? -2.858 -3.699 5.075 1.00 87.38 511 PRO A N 1
ATOM 4059 C CA . PRO A 1 511 ? -1.883 -3.771 3.991 1.00 87.38 511 PRO A CA 1
ATOM 4060 C C . PRO A 1 511 ? -2.272 -4.736 2.870 1.00 87.38 511 PRO A C 1
ATOM 4062 O O . PRO A 1 511 ? -2.054 -4.421 1.701 1.00 87.38 511 PRO A O 1
ATOM 4065 N N . TRP A 1 512 ? -2.875 -5.885 3.197 1.00 84.62 512 TRP A N 1
ATOM 4066 C CA . TRP A 1 512 ? -3.257 -6.883 2.198 1.00 84.62 512 TRP A CA 1
ATOM 4067 C C . TRP A 1 512 ? -4.342 -6.376 1.254 1.00 84.62 512 TRP A C 1
ATOM 4069 O O . TRP A 1 512 ? -4.273 -6.641 0.055 1.00 84.62 512 TRP A O 1
ATOM 4079 N N . GLU A 1 513 ? -5.307 -5.601 1.752 1.00 85.25 513 GLU A N 1
ATOM 4080 C CA . GLU A 1 513 ? -6.336 -4.985 0.905 1.00 85.25 513 GLU A CA 1
ATOM 4081 C C . GLU A 1 513 ? -5.733 -3.984 -0.093 1.00 85.25 513 GLU A C 1
ATOM 4083 O O . GLU A 1 513 ? -6.235 -3.842 -1.208 1.00 85.25 513 GLU A O 1
ATOM 4088 N N . GLN A 1 514 ? -4.609 -3.335 0.252 1.00 87.75 514 GLN A N 1
ATOM 4089 C CA . GLN A 1 514 ? -3.919 -2.427 -0.675 1.00 87.75 514 GLN A CA 1
ATOM 4090 C C . GLN A 1 514 ? -3.277 -3.157 -1.866 1.00 87.75 514 GLN A C 1
ATOM 4092 O O . GLN A 1 514 ? -3.033 -2.520 -2.889 1.00 87.75 514 GLN A O 1
ATOM 4097 N N . LEU A 1 515 ? -3.022 -4.465 -1.746 1.00 86.69 515 LEU A N 1
ATOM 4098 C CA . LEU A 1 515 ? -2.470 -5.319 -2.807 1.00 86.69 515 LEU A CA 1
ATOM 4099 C C . LEU A 1 515 ? -3.571 -6.088 -3.551 1.00 86.69 515 LEU A C 1
ATOM 4101 O O . LEU A 1 515 ? -3.557 -6.170 -4.778 1.00 86.69 515 LEU A O 1
ATOM 4105 N N . ARG A 1 516 ? -4.575 -6.583 -2.814 1.00 86.94 516 ARG A N 1
ATOM 4106 C CA . ARG A 1 516 ? -5.662 -7.413 -3.349 1.00 86.94 516 ARG A CA 1
ATOM 4107 C C . ARG A 1 516 ? -6.498 -6.691 -4.404 1.00 86.94 516 ARG A C 1
ATOM 4109 O O . ARG A 1 516 ? -6.889 -7.311 -5.390 1.00 86.94 516 ARG A O 1
ATOM 4116 N N . ALA A 1 517 ? -6.796 -5.407 -4.202 1.00 83.81 517 ALA A N 1
ATOM 4117 C CA . ALA A 1 517 ? -7.605 -4.648 -5.154 1.00 83.81 517 ALA A CA 1
ATOM 4118 C C . ALA A 1 517 ? -6.922 -4.544 -6.540 1.00 83.81 517 ALA A C 1
ATOM 4120 O O . ALA A 1 517 ? -7.526 -4.996 -7.515 1.00 83.81 517 ALA A O 1
ATOM 4121 N N . PRO A 1 518 ? -5.659 -4.077 -6.651 1.00 86.06 518 PRO A N 1
ATOM 4122 C CA . PRO A 1 518 ? -4.917 -4.142 -7.909 1.00 86.06 518 PRO A CA 1
ATOM 4123 C C . PRO A 1 518 ? -4.817 -5.552 -8.506 1.00 86.06 518 PRO A C 1
ATOM 4125 O O . PRO A 1 518 ? -4.970 -5.699 -9.715 1.00 86.06 518 PRO A O 1
ATOM 4128 N N . ASP A 1 519 ? -4.603 -6.592 -7.696 1.00 86.69 519 ASP A N 1
ATOM 4129 C CA . ASP A 1 519 ? -4.524 -7.973 -8.197 1.00 86.69 519 ASP A CA 1
ATOM 4130 C C . ASP A 1 519 ? -5.829 -8.446 -8.836 1.00 86.69 519 ASP A C 1
ATOM 4132 O O . ASP A 1 519 ? -5.816 -9.094 -9.885 1.00 86.69 519 ASP A O 1
ATOM 4136 N N . SER A 1 520 ? -6.964 -8.102 -8.223 1.00 88.31 520 SER A N 1
ATOM 4137 C CA . SER A 1 520 ? -8.284 -8.391 -8.778 1.00 88.31 520 SER A CA 1
ATOM 4138 C C . SER A 1 520 ? -8.462 -7.710 -10.137 1.00 88.31 520 SER A C 1
ATOM 4140 O O . SER A 1 520 ? -8.897 -8.355 -11.095 1.00 88.31 520 SER A O 1
ATOM 4142 N N . ASP A 1 521 ? -8.055 -6.443 -10.253 1.00 87.12 521 ASP A N 1
ATOM 4143 C CA . ASP A 1 521 ? -8.109 -5.691 -11.510 1.00 87.12 521 ASP A CA 1
ATOM 4144 C C . ASP A 1 521 ? -7.176 -6.291 -12.580 1.00 87.12 521 ASP A C 1
ATOM 4146 O O . ASP A 1 521 ? -7.534 -6.358 -13.762 1.00 87.12 521 ASP A O 1
ATOM 4150 N N . VAL A 1 522 ? -5.983 -6.759 -12.187 1.00 87.81 522 VAL A N 1
ATOM 4151 C CA . VAL A 1 522 ? -5.045 -7.458 -13.082 1.00 87.81 522 VAL A CA 1
ATOM 4152 C C . VAL A 1 522 ? -5.652 -8.765 -13.579 1.00 87.81 522 VAL A C 1
ATOM 4154 O O . VAL A 1 522 ? -5.662 -9.009 -14.787 1.00 87.81 522 VAL A O 1
ATOM 4157 N N . ALA A 1 523 ? -6.183 -9.589 -12.676 1.00 86.50 523 ALA A N 1
ATOM 4158 C CA . ALA A 1 523 ? -6.788 -10.871 -13.012 1.00 86.50 523 ALA A CA 1
ATOM 4159 C C . ALA A 1 523 ? -7.984 -10.693 -13.960 1.00 86.50 523 ALA A C 1
ATOM 4161 O O . ALA A 1 523 ? -8.080 -11.387 -14.976 1.00 86.50 523 ALA A O 1
ATOM 4162 N N . GLU A 1 524 ? -8.859 -9.722 -13.684 1.00 87.25 524 GLU A N 1
ATOM 4163 C CA . GLU A 1 524 ? -9.979 -9.383 -14.563 1.00 87.25 524 GLU A CA 1
ATOM 4164 C C . GLU A 1 524 ? -9.491 -8.864 -15.925 1.00 87.25 524 GLU A C 1
ATOM 4166 O O . GLU A 1 524 ? -9.991 -9.287 -16.970 1.00 87.25 524 GLU A O 1
ATOM 4171 N N . GLY A 1 525 ? -8.487 -7.983 -15.943 1.00 85.12 525 GLY A N 1
ATOM 4172 C CA . GLY A 1 525 ? -7.914 -7.430 -17.169 1.00 85.12 525 GLY A CA 1
ATOM 4173 C C . GLY A 1 525 ? -7.254 -8.486 -18.061 1.00 85.12 525 GLY A C 1
ATOM 4174 O O . GLY A 1 525 ? -7.472 -8.499 -19.276 1.00 85.12 525 GLY A O 1
ATOM 4175 N N . LEU A 1 526 ? -6.481 -9.401 -17.472 1.00 82.62 526 LEU A N 1
ATOM 4176 C CA . LEU A 1 526 ? -5.864 -10.523 -18.181 1.00 82.62 526 LEU A CA 1
ATOM 4177 C C . LEU A 1 526 ? -6.921 -11.501 -18.702 1.00 82.62 526 LEU A C 1
ATOM 4179 O O . LEU A 1 526 ? -6.832 -11.931 -19.853 1.00 82.62 526 LEU A O 1
ATOM 4183 N N . ARG A 1 527 ? -7.954 -11.797 -17.902 1.00 83.81 527 ARG A N 1
ATOM 4184 C CA . ARG A 1 527 ? -9.088 -12.629 -18.324 1.00 83.81 527 ARG A CA 1
ATOM 4185 C C . ARG A 1 527 ? -9.817 -12.019 -19.520 1.00 83.81 527 ARG A C 1
ATOM 4187 O O . ARG A 1 527 ? -10.018 -12.710 -20.514 1.00 83.81 527 ARG A O 1
ATOM 4194 N N . LYS A 1 528 ? -10.130 -10.719 -19.474 1.00 83.06 528 LYS A N 1
ATOM 4195 C CA . LYS A 1 528 ? -10.742 -9.993 -20.601 1.00 83.06 528 LYS A CA 1
ATOM 4196 C C . LYS A 1 528 ? -9.875 -10.051 -21.857 1.00 83.06 528 LYS A C 1
ATOM 4198 O O . LYS A 1 528 ? -10.410 -10.255 -22.939 1.00 83.06 528 LYS A O 1
ATOM 4203 N N . ARG A 1 529 ? -8.547 -9.915 -21.736 1.00 77.38 529 ARG A N 1
ATOM 4204 C CA . ARG A 1 529 ? -7.623 -10.059 -22.878 1.00 77.38 529 ARG A CA 1
ATOM 4205 C C . ARG A 1 529 ? -7.608 -11.470 -23.463 1.00 77.38 529 ARG A C 1
ATOM 4207 O O . ARG A 1 529 ? -7.498 -11.603 -24.675 1.00 77.38 529 ARG A O 1
ATOM 4214 N N . TRP A 1 530 ? -7.706 -12.499 -22.625 1.00 70.56 530 TRP A N 1
ATOM 4215 C CA . TRP A 1 530 ? -7.774 -13.889 -23.079 1.00 70.56 530 TRP A CA 1
ATOM 4216 C C . TRP A 1 530 ? -9.103 -14.200 -23.779 1.00 70.56 530 TRP A C 1
ATOM 4218 O O . TRP A 1 530 ? -9.129 -14.877 -24.804 1.00 70.56 530 TRP A O 1
ATOM 4228 N N . GLU A 1 531 ? -10.215 -13.726 -23.216 1.00 77.25 531 GLU A N 1
ATOM 4229 C CA . GLU A 1 531 ? -11.564 -13.950 -23.748 1.00 77.25 531 GLU A CA 1
ATOM 4230 C C . GLU A 1 531 ? -11.868 -13.083 -24.979 1.00 77.25 531 GLU A C 1
ATOM 4232 O O . GLU A 1 531 ? -12.743 -13.442 -25.771 1.00 77.25 531 GLU A 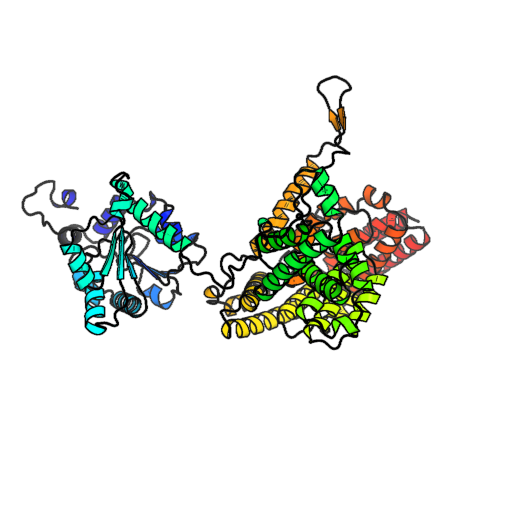O 1
ATOM 4237 N N . ALA A 1 532 ? -11.146 -11.972 -25.167 1.00 68.88 532 ALA A N 1
ATOM 4238 C CA . ALA A 1 532 ? -11.308 -11.082 -26.308 1.00 68.88 532 ALA A CA 1
ATOM 4239 C C . ALA A 1 532 ? -11.098 -11.843 -27.623 1.00 68.88 532 ALA A C 1
ATOM 4241 O O . ALA A 1 532 ? -9.982 -12.196 -28.006 1.00 68.88 532 ALA A O 1
ATOM 4242 N N . ARG A 1 533 ? -12.199 -12.062 -28.347 1.00 59.53 533 ARG A N 1
ATOM 4243 C CA . ARG A 1 533 ? -12.172 -12.513 -29.735 1.00 59.53 533 ARG A CA 1
ATOM 4244 C C . ARG A 1 533 ? -12.091 -11.269 -30.617 1.00 59.53 533 ARG A C 1
ATOM 4246 O O . ARG A 1 533 ? -13.082 -10.546 -30.699 1.00 59.53 533 ARG A O 1
ATOM 4253 N N . PRO A 1 534 ? -10.948 -10.995 -31.275 1.00 63.03 534 PRO A N 1
ATOM 4254 C CA . PRO A 1 534 ? -10.836 -9.834 -32.157 1.00 63.03 534 PRO A CA 1
ATOM 4255 C C . PRO A 1 534 ? -11.840 -9.903 -33.316 1.00 63.03 534 PRO A C 1
ATOM 4257 O O . PRO A 1 534 ? -12.295 -8.870 -33.789 1.00 63.03 534 PRO A O 1
ATOM 4260 N N . ILE A 1 535 ? -12.241 -11.113 -33.719 1.00 65.12 535 ILE A N 1
ATOM 4261 C CA . ILE A 1 535 ? -13.252 -11.355 -34.749 1.00 65.12 535 ILE A CA 1
ATOM 4262 C C . ILE A 1 535 ? -14.367 -12.214 -34.144 1.00 65.12 535 ILE A C 1
ATOM 4264 O O . ILE A 1 535 ? -14.152 -13.382 -33.809 1.00 65.12 535 ILE A O 1
ATOM 4268 N N . GLU A 1 536 ? -15.564 -11.645 -34.016 1.00 70.12 536 GLU A N 1
ATOM 4269 C CA . GLU A 1 536 ? -16.779 -12.364 -33.631 1.00 70.12 536 GLU A CA 1
ATOM 4270 C C . GLU A 1 536 ? -17.577 -12.752 -34.886 1.00 70.12 536 GLU A C 1
ATOM 4272 O O . GLU A 1 536 ? -18.086 -11.867 -35.577 1.00 70.12 536 GLU A O 1
ATOM 4277 N N . PRO A 1 537 ? -17.706 -14.049 -35.220 1.00 59.75 537 PRO A N 1
ATOM 4278 C CA . PRO A 1 537 ? -18.513 -14.473 -36.360 1.00 59.75 537 PRO A CA 1
ATOM 4279 C C . PRO A 1 537 ? -19.998 -14.174 -36.112 1.00 59.75 537 PRO A C 1
ATOM 4281 O O . PRO A 1 537 ? -20.545 -14.513 -35.061 1.00 59.75 537 PRO A O 1
ATOM 4284 N N . GLY A 1 538 ? -20.644 -13.526 -37.080 1.00 69.00 538 GLY A N 1
ATOM 4285 C CA . GLY A 1 538 ? -22.079 -13.264 -37.068 1.00 69.00 538 GLY A CA 1
ATOM 4286 C C . GLY A 1 538 ? -22.892 -14.484 -37.507 1.00 69.00 538 GLY A C 1
ATOM 4287 O O . GLY A 1 538 ? -22.358 -15.465 -38.021 1.00 69.00 538 GLY A O 1
ATOM 4288 N N . PHE A 1 539 ? -24.206 -14.431 -37.278 1.00 62.84 539 PHE A N 1
ATOM 4289 C CA . PHE A 1 539 ? -25.120 -15.535 -37.594 1.00 62.84 539 PHE A CA 1
ATOM 4290 C C . PHE A 1 539 ? -25.259 -15.781 -39.107 1.00 62.84 539 PHE A C 1
ATOM 4292 O O . PHE A 1 539 ? -25.456 -16.919 -39.529 1.00 62.84 539 PHE A O 1
ATOM 4299 N N . GLU A 1 540 ? -25.133 -14.738 -39.934 1.00 71.38 540 GLU A N 1
ATOM 4300 C CA . GLU A 1 540 ? -25.171 -14.879 -41.391 1.00 71.38 540 GLU A CA 1
ATOM 4301 C C . GLU A 1 540 ? -23.801 -15.264 -41.955 1.00 71.38 540 GLU A C 1
ATOM 4303 O O . GLU A 1 540 ? -22.765 -14.727 -41.547 1.00 71.38 540 GLU A O 1
ATOM 4308 N N . ALA A 1 541 ? -23.796 -16.176 -42.929 1.00 49.16 541 ALA A N 1
ATOM 4309 C CA . ALA A 1 541 ? -22.582 -16.629 -43.594 1.00 49.16 541 ALA A CA 1
ATOM 4310 C C . ALA A 1 541 ? -21.819 -15.444 -44.218 1.00 49.16 541 ALA A C 1
ATOM 4312 O O . ALA A 1 541 ? -22.350 -14.727 -45.061 1.00 49.16 541 ALA A O 1
ATOM 4313 N N . GLY A 1 542 ? -20.564 -15.250 -43.800 1.00 64.94 542 GLY A N 1
ATOM 4314 C CA . GLY A 1 542 ? -19.706 -14.149 -44.254 1.00 64.94 542 GLY A CA 1
ATOM 4315 C C . GLY A 1 542 ? -19.792 -12.864 -43.420 1.00 64.94 542 GLY A C 1
ATOM 4316 O O . GLY A 1 542 ? -19.027 -11.939 -43.678 1.00 64.94 542 GLY A O 1
ATOM 4317 N N . SER A 1 543 ? -20.658 -12.799 -42.403 1.00 51.94 543 SER A N 1
ATOM 4318 C CA . SER A 1 543 ? -20.718 -11.665 -41.472 1.00 51.94 543 SER A CA 1
ATOM 4319 C C . SER A 1 543 ? -19.781 -11.871 -40.276 1.00 51.94 543 SER A C 1
ATOM 4321 O O . SER A 1 543 ? -19.729 -12.951 -39.690 1.00 51.94 543 SER A O 1
ATOM 4323 N N . TYR A 1 544 ? -19.033 -10.838 -39.892 1.00 68.62 544 TYR A N 1
ATOM 4324 C CA . TYR A 1 544 ? -18.249 -10.814 -38.657 1.00 68.62 544 TYR A CA 1
ATOM 4325 C C . TYR A 1 544 ? -18.248 -9.407 -38.056 1.00 68.62 544 TYR A C 1
ATOM 4327 O O . TYR A 1 544 ? -18.345 -8.413 -38.776 1.00 68.62 544 TYR A O 1
ATOM 4335 N N . ARG A 1 545 ? -18.153 -9.322 -36.728 1.00 66.50 545 ARG A N 1
ATOM 4336 C CA . ARG A 1 545 ? -17.864 -8.086 -36.000 1.00 66.50 545 ARG A CA 1
ATOM 4337 C C . ARG A 1 545 ? -16.387 -8.067 -35.660 1.00 66.50 545 ARG A C 1
ATOM 4339 O O . ARG A 1 545 ? -15.888 -8.956 -34.974 1.00 66.50 545 ARG A O 1
ATOM 4346 N N . ASP A 1 546 ? -15.701 -7.065 -36.186 1.00 67.69 546 ASP A N 1
ATOM 4347 C CA . ASP A 1 546 ? -14.322 -6.784 -35.830 1.00 67.69 546 ASP A CA 1
ATOM 4348 C C . ASP A 1 546 ? -14.309 -5.909 -34.574 1.00 67.69 546 ASP A C 1
ATOM 4350 O O . ASP A 1 546 ? -14.630 -4.720 -34.616 1.00 67.69 546 ASP A O 1
ATOM 4354 N N . ASN A 1 547 ? -13.974 -6.530 -33.448 1.00 65.38 547 ASN A N 1
ATOM 4355 C CA . ASN A 1 547 ? -13.880 -5.871 -32.152 1.00 65.38 547 ASN A CA 1
ATOM 4356 C C . ASN A 1 547 ? -12.454 -5.352 -31.878 1.00 65.38 547 ASN A C 1
ATOM 4358 O O . ASN A 1 547 ? -12.186 -4.877 -30.773 1.00 65.38 547 ASN A O 1
ATOM 4362 N N . SER A 1 548 ? -11.531 -5.429 -32.850 1.00 59.28 548 SER A N 1
ATOM 4363 C CA . SER A 1 548 ? -10.137 -4.982 -32.684 1.00 59.28 548 SER A CA 1
ATOM 4364 C C . SER A 1 548 ? -10.000 -3.477 -32.425 1.00 59.28 548 SER A C 1
ATOM 4366 O O . SER A 1 548 ? -9.054 -3.064 -31.759 1.00 59.28 548 SER A O 1
ATOM 4368 N N . ASN A 1 549 ? -10.973 -2.675 -32.876 1.00 52.38 549 ASN A N 1
ATOM 4369 C CA . ASN A 1 549 ? -10.996 -1.213 -32.734 1.00 52.38 549 ASN A CA 1
ATOM 4370 C C . ASN A 1 549 ? -12.033 -0.703 -31.717 1.00 52.38 549 ASN A C 1
ATOM 4372 O O . ASN A 1 549 ? -12.368 0.484 -31.713 1.00 52.38 549 ASN A O 1
ATOM 4376 N N . THR A 1 550 ? -12.579 -1.571 -30.861 1.00 47.59 550 THR A N 1
ATOM 4377 C CA . THR A 1 550 ? -13.578 -1.155 -29.868 1.00 47.59 550 THR A CA 1
ATOM 4378 C C . THR A 1 550 ? -12.941 -0.246 -28.815 1.00 47.59 550 THR A C 1
ATOM 4380 O O . THR A 1 550 ? -12.124 -0.679 -28.003 1.00 47.59 550 THR A O 1
ATOM 4383 N N . VAL A 1 551 ? -13.337 1.028 -28.807 1.00 43.69 551 VAL A N 1
ATOM 4384 C CA . VAL A 1 551 ? -12.870 2.021 -27.832 1.00 43.69 551 VAL A CA 1
ATOM 4385 C C . VAL A 1 551 ? -13.608 1.812 -26.509 1.00 43.69 551 VAL A C 1
ATOM 4387 O O . VAL A 1 551 ? -14.801 2.091 -26.400 1.00 43.69 551 VAL A O 1
ATOM 4390 N N . SER A 1 552 ? -12.907 1.326 -25.484 1.00 47.81 552 SER A N 1
ATOM 4391 C CA . SER A 1 552 ? -13.429 1.305 -24.116 1.00 47.81 552 SER A CA 1
ATOM 4392 C C . SER A 1 552 ? -13.155 2.646 -23.436 1.00 47.81 552 SER A C 1
ATOM 4394 O O . SER A 1 552 ? -11.993 3.004 -23.232 1.00 47.81 552 SER A O 1
ATOM 4396 N N . PHE A 1 553 ? -14.201 3.365 -23.039 1.00 35.72 553 PHE A N 1
ATOM 4397 C CA . PHE A 1 553 ? -14.057 4.549 -22.196 1.00 35.72 553 PHE A CA 1
ATOM 4398 C C . PHE A 1 553 ? -13.695 4.106 -20.775 1.00 35.72 553 PHE A C 1
ATOM 4400 O O . PHE A 1 553 ? -14.488 3.441 -20.109 1.00 35.72 553 PHE A O 1
ATOM 4407 N N . ARG A 1 554 ? -12.487 4.444 -20.314 1.00 51.53 554 ARG A N 1
ATOM 4408 C CA . ARG A 1 554 ? -12.108 4.321 -18.900 1.00 51.53 554 ARG A CA 1
ATOM 4409 C C . ARG A 1 554 ? -12.276 5.675 -18.226 1.00 51.53 554 ARG A C 1
ATOM 4411 O O . ARG A 1 554 ? -12.019 6.704 -18.849 1.00 51.53 554 ARG A O 1
ATOM 4418 N N . SER A 1 555 ? -12.708 5.669 -16.967 1.00 48.69 555 SER A N 1
ATOM 4419 C CA . SER A 1 555 ? -12.747 6.897 -16.170 1.00 48.69 555 SER A CA 1
ATOM 4420 C C . SER A 1 555 ? -11.337 7.492 -16.066 1.00 48.69 555 SER A C 1
ATOM 4422 O O . SER A 1 555 ? -10.370 6.752 -15.878 1.00 48.69 555 SER A O 1
ATOM 4424 N N . ALA A 1 556 ? -11.224 8.823 -16.113 1.00 46.44 556 ALA A N 1
ATOM 4425 C CA . ALA A 1 556 ? -9.976 9.555 -15.870 1.00 46.44 556 ALA A CA 1
ATOM 4426 C C . ALA A 1 556 ? -9.386 9.308 -14.459 1.00 46.44 556 ALA A C 1
ATOM 4428 O O . ALA A 1 556 ? -8.275 9.736 -14.152 1.00 46.44 556 ALA A O 1
ATOM 4429 N N . GLU A 1 557 ? -10.131 8.630 -13.582 1.00 54.28 557 GLU A N 1
ATOM 4430 C CA . GLU A 1 557 ? -9.760 8.310 -12.199 1.00 54.28 557 GLU A CA 1
ATOM 4431 C C . GLU A 1 557 ? -9.081 6.942 -12.043 1.00 54.28 557 GLU A C 1
ATOM 4433 O O . GLU A 1 557 ? -8.557 6.640 -10.965 1.00 54.28 557 GLU A O 1
ATOM 4438 N N . GLN A 1 558 ? -9.117 6.092 -13.074 1.00 63.84 558 GLN A N 1
ATOM 4439 C CA . GLN A 1 558 ? -8.529 4.756 -13.019 1.00 63.84 558 GLN A CA 1
ATOM 4440 C C . GLN A 1 558 ? -7.037 4.819 -13.352 1.00 63.84 558 GLN A C 1
ATOM 4442 O O . GLN A 1 558 ? -6.638 4.970 -14.505 1.00 63.84 558 GLN A O 1
ATOM 4447 N N . VAL A 1 559 ? -6.212 4.676 -12.316 1.00 79.69 559 VAL A N 1
ATOM 4448 C CA . VAL A 1 559 ? -4.781 4.392 -12.454 1.00 79.69 559 VAL A CA 1
ATOM 4449 C C . VAL A 1 559 ? -4.625 2.946 -12.923 1.00 79.69 559 VAL A C 1
ATOM 4451 O O . VAL A 1 559 ? -5.461 2.090 -12.628 1.00 79.69 559 VAL A O 1
ATOM 4454 N N . THR A 1 560 ? -3.571 2.655 -13.682 1.00 87.00 560 THR A N 1
ATOM 4455 C CA . THR A 1 560 ? -3.277 1.270 -14.056 1.00 87.00 560 THR A CA 1
ATOM 4456 C C . THR A 1 560 ? -2.971 0.442 -12.800 1.00 87.00 560 THR A C 1
ATOM 4458 O O . THR A 1 560 ? -2.304 0.942 -11.892 1.00 87.00 560 THR A O 1
ATOM 4461 N N . PRO A 1 561 ? -3.376 -0.838 -12.736 1.00 89.50 561 PRO A N 1
ATOM 4462 C CA . PRO A 1 561 ? -3.033 -1.690 -11.595 1.00 89.50 561 PRO A CA 1
ATOM 4463 C C . PRO A 1 561 ? -1.520 -1.766 -11.336 1.00 89.50 561 PRO A C 1
ATOM 4465 O O . PRO A 1 561 ? -1.080 -1.787 -10.191 1.00 89.50 561 PRO A O 1
ATOM 4468 N N . LEU A 1 562 ? -0.711 -1.705 -12.402 1.00 90.38 562 LEU A N 1
ATOM 4469 C CA . LEU A 1 562 ? 0.746 -1.592 -12.313 1.00 90.38 562 LEU A CA 1
ATOM 4470 C C . LEU A 1 562 ? 1.196 -0.322 -11.572 1.00 90.38 562 LEU A C 1
ATOM 4472 O O . LEU A 1 562 ? 2.107 -0.394 -10.751 1.00 90.38 562 LEU A O 1
ATOM 4476 N N . GLY A 1 563 ? 0.578 0.827 -11.859 1.00 90.19 563 GLY A N 1
ATOM 4477 C CA . GLY A 1 563 ? 0.881 2.094 -11.194 1.00 90.19 563 GLY A CA 1
ATOM 4478 C C . GLY A 1 563 ? 0.539 2.067 -9.705 1.00 90.19 563 GLY A C 1
ATOM 4479 O O . GLY A 1 563 ? 1.354 2.487 -8.890 1.00 90.19 563 GLY A O 1
ATOM 4480 N N . GLU A 1 564 ? -0.614 1.500 -9.339 1.00 91.12 564 GLU A N 1
ATOM 4481 C CA . GLU A 1 564 ? -1.015 1.328 -7.933 1.00 91.12 564 GLU A CA 1
ATOM 4482 C C . GLU A 1 564 ? -0.054 0.391 -7.182 1.00 91.12 564 GLU A C 1
ATOM 4484 O O . GLU A 1 564 ? 0.441 0.751 -6.114 1.00 91.12 564 GLU A O 1
ATOM 4489 N N . LEU A 1 565 ? 0.285 -0.771 -7.757 1.00 92.44 565 LEU A N 1
ATOM 4490 C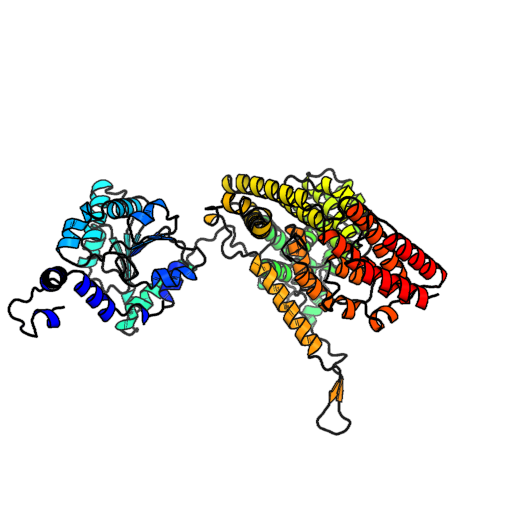 CA . LEU A 1 565 ? 1.234 -1.711 -7.147 1.00 92.44 565 LEU A CA 1
ATOM 4491 C C . LEU A 1 565 ? 2.625 -1.092 -6.974 1.00 92.44 565 LEU A C 1
ATOM 4493 O O . LEU A 1 565 ? 3.212 -1.203 -5.897 1.00 92.44 565 LEU A O 1
ATOM 4497 N N . ARG A 1 566 ? 3.146 -0.405 -8.001 1.00 92.12 566 ARG A N 1
ATOM 4498 C CA . ARG A 1 566 ? 4.431 0.309 -7.909 1.00 92.12 566 ARG A CA 1
ATOM 4499 C C . ARG A 1 566 ? 4.391 1.391 -6.839 1.00 92.12 566 ARG A C 1
ATOM 4501 O O . ARG A 1 566 ? 5.306 1.453 -6.025 1.00 92.12 566 ARG A O 1
ATOM 4508 N N . HIS A 1 567 ? 3.320 2.183 -6.784 1.00 93.62 567 HIS A N 1
ATOM 4509 C CA . HIS A 1 567 ? 3.162 3.222 -5.772 1.00 93.62 567 HIS A CA 1
ATOM 4510 C C . HIS A 1 567 ? 3.236 2.644 -4.354 1.00 93.62 567 HIS A C 1
ATOM 4512 O O . HIS A 1 567 ? 4.017 3.132 -3.538 1.00 93.62 567 HIS A O 1
ATOM 4518 N N . VAL A 1 568 ? 2.483 1.578 -4.057 1.00 93.69 568 VAL A N 1
ATOM 4519 C CA . VAL A 1 568 ? 2.526 0.919 -2.740 1.00 93.69 568 VAL A CA 1
ATOM 4520 C C . VAL A 1 568 ? 3.929 0.377 -2.452 1.00 93.69 568 VAL A C 1
ATOM 4522 O O . VAL A 1 568 ? 4.497 0.662 -1.393 1.00 93.69 568 VAL A O 1
ATOM 4525 N N . ALA A 1 569 ? 4.514 -0.344 -3.413 1.00 93.75 569 ALA A N 1
ATOM 4526 C CA . ALA A 1 569 ? 5.822 -0.971 -3.272 1.00 93.75 569 ALA A CA 1
ATOM 4527 C C . ALA A 1 569 ? 6.930 0.042 -2.959 1.00 93.75 569 ALA A C 1
ATOM 4529 O O . ALA A 1 569 ? 7.717 -0.155 -2.033 1.00 93.75 569 ALA A O 1
ATOM 4530 N N . GLU A 1 570 ? 6.966 1.145 -3.703 1.00 94.12 570 GLU A N 1
ATOM 4531 C CA . GLU A 1 570 ? 8.012 2.167 -3.635 1.00 94.12 570 GLU A CA 1
ATOM 4532 C C . GLU A 1 570 ? 7.809 3.106 -2.434 1.00 94.12 570 GLU A C 1
ATOM 4534 O O . GLU A 1 570 ? 8.776 3.499 -1.775 1.00 94.12 570 GLU A O 1
ATOM 4539 N N . ARG A 1 571 ? 6.557 3.423 -2.068 1.00 94.31 571 ARG A N 1
ATOM 4540 C CA . ARG A 1 571 ? 6.265 4.234 -0.874 1.00 94.31 571 ARG A CA 1
ATOM 4541 C C . ARG A 1 571 ? 6.606 3.499 0.415 1.00 94.31 571 ARG A C 1
ATOM 4543 O O . ARG A 1 571 ? 7.124 4.134 1.334 1.00 94.31 571 ARG A O 1
ATOM 4550 N N . VAL A 1 572 ? 6.332 2.203 0.503 1.00 95.19 572 VAL A N 1
ATOM 4551 C CA . VAL A 1 572 ? 6.587 1.415 1.718 1.00 95.19 572 VAL A CA 1
ATOM 4552 C C . VAL A 1 572 ? 8.019 0.890 1.764 1.00 95.19 572 VAL A C 1
ATOM 4554 O O . VAL A 1 572 ? 8.620 0.862 2.835 1.00 95.19 572 VAL A O 1
ATOM 4557 N N . GLY A 1 573 ? 8.571 0.500 0.615 1.00 95.12 573 GLY A N 1
ATOM 4558 C CA . GLY A 1 573 ? 9.782 -0.311 0.554 1.00 95.12 573 GLY A CA 1
ATOM 4559 C C . GLY A 1 573 ? 9.471 -1.799 0.651 1.00 95.12 573 GLY A C 1
ATOM 4560 O O . GLY A 1 573 ? 10.039 -2.500 1.482 1.00 95.12 573 GLY A O 1
ATOM 4561 N N . MET A 1 574 ? 8.531 -2.279 -0.163 1.00 93.81 574 MET A N 1
ATOM 4562 C CA . MET A 1 574 ? 8.240 -3.707 -0.253 1.00 93.81 574 MET A CA 1
ATOM 4563 C C . MET A 1 574 ? 9.250 -4.395 -1.179 1.00 93.81 574 MET A C 1
ATOM 4565 O O . MET A 1 574 ? 9.393 -3.977 -2.333 1.00 93.81 574 MET A O 1
ATOM 4569 N N . PRO A 1 575 ? 9.940 -5.456 -0.724 1.00 94.25 575 PRO A N 1
ATOM 4570 C CA . PRO A 1 575 ? 10.810 -6.233 -1.596 1.00 94.25 575 PRO A CA 1
ATOM 4571 C C . PRO A 1 575 ? 10.018 -6.878 -2.733 1.00 94.25 575 PRO A C 1
ATOM 4573 O O . PRO A 1 575 ? 8.869 -7.268 -2.560 1.00 94.25 575 PRO A O 1
ATOM 4576 N N . ILE A 1 576 ? 10.649 -7.049 -3.894 1.00 93.12 576 ILE A N 1
ATOM 4577 C CA . ILE A 1 576 ? 10.059 -7.853 -4.974 1.00 93.12 576 ILE A CA 1
ATOM 4578 C C . ILE A 1 576 ? 10.002 -9.320 -4.532 1.00 93.12 576 ILE A C 1
ATOM 4580 O O . ILE A 1 576 ? 8.967 -9.974 -4.646 1.00 93.12 576 ILE A O 1
ATOM 4584 N N . ARG A 1 577 ? 11.111 -9.819 -3.982 1.00 90.12 577 ARG A N 1
ATOM 4585 C CA . ARG A 1 577 ? 11.231 -11.153 -3.393 1.00 90.12 577 ARG A CA 1
ATOM 4586 C C . ARG A 1 577 ? 12.123 -11.110 -2.165 1.00 90.12 577 ARG A C 1
ATOM 4588 O O . ARG A 1 577 ? 13.066 -10.324 -2.126 1.00 90.12 577 ARG A O 1
ATOM 4595 N N . MET A 1 578 ? 11.819 -11.978 -1.213 1.00 89.38 578 MET A N 1
ATOM 4596 C CA . MET A 1 578 ? 12.682 -12.359 -0.095 1.00 89.38 578 MET A CA 1
ATOM 4597 C C . MET A 1 578 ? 13.173 -13.797 -0.320 1.00 89.38 578 MET A C 1
ATOM 4599 O O . MET A 1 578 ? 12.755 -14.438 -1.287 1.00 89.38 578 MET A O 1
ATOM 4603 N N . ARG A 1 579 ? 14.034 -14.329 0.557 1.00 81.31 579 ARG A N 1
ATOM 4604 C CA . ARG A 1 579 ? 14.685 -15.635 0.346 1.00 81.31 579 ARG A CA 1
ATOM 4605 C C . ARG A 1 579 ? 13.683 -16.776 0.148 1.00 81.31 579 ARG A C 1
ATOM 4607 O O . ARG A 1 579 ? 13.853 -17.618 -0.725 1.00 81.31 579 ARG A O 1
ATOM 4614 N N . TYR A 1 580 ? 12.604 -16.770 0.926 1.00 82.56 580 TYR A N 1
ATOM 4615 C CA . TYR A 1 580 ? 11.599 -17.841 0.925 1.00 82.56 580 TYR A CA 1
ATOM 4616 C C . TYR A 1 580 ? 10.199 -17.385 0.504 1.00 82.56 580 TYR A C 1
ATOM 4618 O O . TYR A 1 580 ? 9.255 -18.172 0.548 1.00 82.56 580 TYR A O 1
ATOM 4626 N N . MET A 1 581 ? 10.040 -16.117 0.117 1.00 85.56 581 MET A N 1
ATOM 4627 C CA . MET A 1 581 ? 8.731 -15.528 -0.151 1.00 85.56 581 MET A CA 1
ATOM 4628 C C . MET A 1 581 ? 8.757 -14.671 -1.414 1.00 85.56 581 MET A C 1
ATOM 4630 O O . MET A 1 581 ? 9.553 -13.739 -1.541 1.00 85.56 581 MET A O 1
ATOM 4634 N N . ASP A 1 582 ? 7.836 -14.962 -2.331 1.00 88.31 582 ASP A N 1
ATOM 4635 C CA . ASP A 1 582 ? 7.480 -14.024 -3.389 1.00 88.31 582 ASP A CA 1
ATOM 4636 C C . ASP A 1 582 ? 6.538 -12.968 -2.803 1.00 88.31 582 ASP A C 1
ATOM 4638 O O . ASP A 1 582 ? 5.426 -13.294 -2.395 1.00 88.31 582 ASP A O 1
ATOM 4642 N N . VAL A 1 583 ? 7.022 -11.730 -2.693 1.00 90.25 583 VAL A N 1
ATOM 4643 C CA . VAL A 1 583 ? 6.299 -10.637 -2.028 1.00 90.25 583 VAL A CA 1
ATOM 4644 C C . VAL A 1 583 ? 5.515 -9.818 -3.049 1.00 90.25 583 VAL A C 1
ATOM 4646 O O . VAL A 1 583 ? 4.323 -9.595 -2.878 1.00 90.25 583 VAL A O 1
ATOM 4649 N N . LEU A 1 584 ? 6.170 -9.390 -4.130 1.00 91.31 584 LEU A N 1
ATOM 4650 C CA . LEU A 1 584 ? 5.562 -8.609 -5.212 1.00 91.31 584 LEU A CA 1
ATOM 4651 C C . LEU A 1 584 ? 5.950 -9.100 -6.611 1.00 91.31 584 LEU A C 1
ATOM 4653 O O . LEU A 1 584 ? 5.448 -8.561 -7.594 1.00 91.31 584 LEU A O 1
ATOM 4657 N N . GLY A 1 585 ? 6.835 -10.089 -6.741 1.00 90.56 585 GLY A N 1
ATOM 4658 C CA . GLY A 1 585 ? 7.364 -10.542 -8.026 1.00 90.56 585 GLY A CA 1
ATOM 4659 C C . GLY A 1 585 ? 6.266 -10.990 -8.982 1.00 90.56 585 GLY A C 1
ATOM 4660 O O . GLY A 1 585 ? 6.169 -10.448 -10.082 1.00 90.56 585 GLY A O 1
ATOM 4661 N N . THR A 1 586 ? 5.408 -11.923 -8.563 1.00 89.06 586 THR A N 1
ATOM 4662 C CA . THR A 1 586 ? 4.271 -12.373 -9.390 1.00 89.06 586 THR A CA 1
ATOM 4663 C C . THR A 1 586 ? 3.264 -11.245 -9.651 1.00 89.06 586 THR A C 1
ATOM 4665 O O . THR A 1 586 ? 2.878 -11.034 -10.799 1.00 89.06 586 THR A O 1
ATOM 4668 N N . HIS A 1 587 ? 2.917 -10.463 -8.624 1.00 90.31 587 HIS A N 1
ATOM 4669 C CA . HIS A 1 587 ? 1.979 -9.336 -8.718 1.00 90.31 587 HIS A CA 1
ATOM 4670 C C . HIS A 1 587 ? 2.408 -8.305 -9.777 1.00 90.31 587 HIS A C 1
ATOM 4672 O O . HIS A 1 587 ? 1.650 -7.949 -10.682 1.00 90.31 587 HIS A O 1
ATOM 4678 N N . LEU A 1 588 ? 3.667 -7.861 -9.712 1.00 92.50 588 LEU A N 1
ATOM 4679 C CA . LEU A 1 588 ? 4.238 -6.903 -10.657 1.00 92.50 588 LEU A CA 1
ATOM 4680 C C . LEU A 1 588 ? 4.415 -7.510 -12.051 1.00 92.50 588 LEU A C 1
ATOM 4682 O O . LEU A 1 588 ? 4.161 -6.822 -13.040 1.00 92.50 588 LEU A O 1
ATOM 4686 N N . ALA A 1 589 ? 4.824 -8.779 -12.149 1.00 91.25 589 ALA A N 1
ATOM 4687 C CA . ALA A 1 589 ? 4.968 -9.460 -13.432 1.00 91.25 589 ALA A CA 1
ATOM 4688 C C . ALA A 1 589 ? 3.624 -9.539 -14.171 1.00 91.25 589 ALA A C 1
ATOM 4690 O O . ALA A 1 589 ? 3.554 -9.182 -15.346 1.00 91.25 589 ALA A O 1
ATOM 4691 N N . ASP A 1 590 ? 2.543 -9.935 -13.498 1.00 89.38 590 ASP A N 1
ATOM 4692 C CA . ASP A 1 590 ? 1.214 -10.022 -14.109 1.00 89.38 590 ASP A CA 1
ATOM 4693 C C . ASP A 1 590 ? 0.638 -8.645 -14.463 1.00 89.38 590 ASP A C 1
ATOM 4695 O O . ASP A 1 590 ? 0.080 -8.466 -15.553 1.00 89.38 590 ASP A O 1
ATOM 4699 N N . ALA A 1 591 ? 0.864 -7.635 -13.620 1.00 91.62 591 ALA A N 1
ATOM 4700 C CA . ALA A 1 591 ? 0.500 -6.257 -13.936 1.00 91.62 591 ALA A CA 1
ATOM 4701 C C . ALA A 1 591 ? 1.258 -5.719 -15.167 1.00 91.62 591 ALA A C 1
ATOM 4703 O O . ALA A 1 591 ? 0.659 -5.072 -16.032 1.00 91.62 591 ALA A O 1
ATOM 4704 N N . LEU A 1 592 ? 2.552 -6.035 -15.304 1.00 91.31 592 LEU A N 1
ATOM 4705 C CA . LEU A 1 592 ? 3.347 -5.704 -16.490 1.00 91.31 592 LEU A CA 1
ATOM 4706 C C . LEU A 1 592 ? 2.830 -6.420 -17.738 1.00 91.31 592 LEU A C 1
ATOM 4708 O O . LEU A 1 592 ? 2.752 -5.802 -18.795 1.00 91.31 592 LEU A O 1
ATOM 4712 N N . ARG A 1 593 ? 2.408 -7.685 -17.640 1.00 88.25 593 ARG A N 1
ATOM 4713 C CA . ARG A 1 593 ? 1.803 -8.423 -18.768 1.00 88.25 593 ARG A CA 1
ATOM 4714 C C . ARG A 1 593 ? 0.515 -7.760 -19.257 1.00 88.25 593 ARG A C 1
ATOM 4716 O O . ARG A 1 593 ? 0.270 -7.685 -20.465 1.00 88.25 593 ARG A O 1
ATOM 4723 N N . LEU A 1 594 ? -0.298 -7.231 -18.341 1.00 87.06 594 LEU A N 1
ATOM 4724 C CA . LEU A 1 594 ? -1.477 -6.438 -18.692 1.00 87.06 594 LEU A CA 1
ATOM 4725 C C . LEU A 1 594 ? -1.104 -5.094 -19.344 1.00 87.06 594 LEU A C 1
ATOM 4727 O O . LEU A 1 594 ? -1.839 -4.610 -20.200 1.00 87.06 594 LEU A O 1
ATOM 4731 N N . ALA A 1 595 ? 0.049 -4.521 -19.008 1.00 86.88 595 ALA A N 1
ATOM 4732 C CA . ALA A 1 595 ? 0.590 -3.294 -19.596 1.00 86.88 595 ALA A CA 1
ATOM 4733 C C . ALA A 1 595 ? 1.692 -3.554 -20.648 1.00 86.88 595 ALA A C 1
ATOM 4735 O O . ALA A 1 595 ? 2.606 -2.750 -20.785 1.00 86.88 595 ALA A O 1
ATOM 4736 N N . PHE A 1 596 ? 1.646 -4.696 -21.351 1.00 87.94 596 PHE A N 1
ATOM 4737 C CA . PHE A 1 596 ? 2.699 -5.089 -22.296 1.00 87.94 596 PHE A CA 1
ATOM 4738 C C . PHE A 1 596 ? 2.946 -4.059 -23.402 1.00 87.94 596 PHE A C 1
ATOM 4740 O O . PHE A 1 596 ? 2.040 -3.758 -24.182 1.00 87.94 596 PHE A O 1
ATOM 4747 N N . GLU A 1 597 ? 4.205 -3.638 -23.521 1.00 87.38 597 GLU A N 1
ATOM 4748 C CA . GLU A 1 597 ? 4.739 -2.850 -24.628 1.00 87.38 597 GLU A CA 1
ATOM 4749 C C . GLU A 1 597 ? 6.050 -3.487 -25.122 1.00 87.38 597 GLU A C 1
ATOM 4751 O O . GLU A 1 597 ? 6.895 -3.857 -24.308 1.00 87.38 597 GLU A O 1
ATOM 4756 N N . PRO A 1 598 ? 6.265 -3.652 -26.438 1.00 89.31 598 PRO A N 1
ATOM 4757 C CA . PRO A 1 598 ? 7.441 -4.344 -26.962 1.00 89.31 598 PRO A CA 1
ATOM 4758 C C . PRO A 1 598 ? 8.683 -3.430 -27.048 1.00 89.31 598 PRO A C 1
ATOM 4760 O O . PRO A 1 598 ? 9.294 -3.336 -28.105 1.00 89.31 598 PRO A O 1
ATOM 4763 N N . ASN A 1 599 ? 9.057 -2.762 -25.951 1.00 91.12 599 ASN A N 1
ATOM 4764 C CA . ASN A 1 599 ? 10.220 -1.860 -25.866 1.00 91.12 599 ASN A CA 1
ATOM 4765 C C . ASN A 1 599 ? 11.225 -2.307 -24.785 1.00 91.12 599 ASN A C 1
ATOM 4767 O O . ASN A 1 599 ? 10.921 -3.172 -23.956 1.00 91.12 599 ASN A O 1
ATOM 4771 N N . ALA A 1 600 ? 12.439 -1.750 -24.793 1.00 91.12 600 ALA A N 1
ATOM 4772 C CA . ALA A 1 600 ? 13.494 -2.146 -23.856 1.00 91.12 600 ALA A CA 1
ATOM 4773 C C . ALA A 1 600 ? 13.113 -1.872 -22.389 1.00 91.12 600 ALA A C 1
ATOM 4775 O O . ALA A 1 600 ? 13.399 -2.704 -21.519 1.00 91.12 600 ALA A O 1
ATOM 4776 N N . MET A 1 601 ? 12.414 -0.760 -22.119 1.00 91.00 601 MET A N 1
ATOM 4777 C CA . MET A 1 601 ? 11.920 -0.396 -20.787 1.00 91.00 601 MET A CA 1
ATOM 4778 C C . MET A 1 601 ? 11.042 -1.496 -20.196 1.00 91.00 601 MET A C 1
ATOM 4780 O O . MET A 1 601 ? 11.328 -1.999 -19.108 1.00 91.00 601 MET A O 1
ATOM 4784 N N . TRP A 1 602 ? 10.017 -1.926 -20.933 1.00 93.19 602 TRP A N 1
ATOM 4785 C CA . TRP A 1 602 ? 9.079 -2.933 -20.462 1.00 93.19 602 TRP A CA 1
ATOM 4786 C C . TRP A 1 602 ? 9.778 -4.267 -20.191 1.00 93.19 602 TRP A C 1
ATOM 4788 O O . TRP A 1 602 ? 9.574 -4.860 -19.133 1.00 93.19 602 TRP A O 1
ATOM 4798 N N . HIS A 1 603 ? 10.644 -4.727 -21.104 1.00 94.88 603 HIS A N 1
ATOM 4799 C CA . HIS A 1 603 ? 11.379 -5.984 -20.921 1.00 94.88 603 HIS A CA 1
ATOM 4800 C C . HIS A 1 603 ? 12.319 -5.922 -19.714 1.00 94.88 603 HIS A C 1
ATOM 4802 O O . HIS A 1 603 ? 12.388 -6.880 -18.944 1.00 94.88 603 HIS A O 1
ATOM 4808 N N . SER A 1 604 ? 13.002 -4.794 -19.512 1.00 94.94 604 SER A N 1
ATOM 4809 C CA . SER A 1 604 ? 13.889 -4.598 -18.359 1.00 94.94 604 SER A CA 1
ATOM 4810 C C . SER A 1 604 ? 13.100 -4.588 -17.052 1.00 94.94 604 SER A C 1
ATOM 4812 O O . SER A 1 604 ? 13.442 -5.316 -16.122 1.00 94.94 604 SER A O 1
ATOM 4814 N N . ALA A 1 605 ? 11.983 -3.859 -17.009 1.00 93.31 605 ALA A N 1
ATOM 4815 C CA . ALA A 1 605 ? 11.083 -3.834 -15.864 1.00 93.31 605 ALA A CA 1
ATOM 4816 C C . ALA A 1 605 ? 10.457 -5.207 -15.578 1.00 93.31 605 ALA A C 1
ATOM 4818 O O . ALA A 1 605 ? 10.289 -5.586 -14.424 1.00 93.31 605 ALA A O 1
ATOM 4819 N N . PHE A 1 606 ? 10.132 -5.982 -16.612 1.00 94.19 606 PHE A N 1
ATOM 4820 C CA . PHE A 1 606 ? 9.638 -7.346 -16.459 1.00 94.19 606 PHE A CA 1
ATOM 4821 C C . PHE A 1 606 ? 10.713 -8.256 -15.864 1.00 94.19 606 PHE A C 1
ATOM 4823 O O . PHE A 1 606 ? 10.464 -8.951 -14.882 1.00 94.19 606 PHE A O 1
ATOM 4830 N N . LEU A 1 607 ? 11.937 -8.201 -16.383 1.00 95.12 607 LEU A N 1
ATOM 4831 C CA . LEU A 1 607 ? 13.067 -8.978 -15.877 1.00 95.12 607 LEU A CA 1
ATOM 4832 C C . LEU A 1 607 ? 13.539 -8.528 -14.483 1.00 95.12 607 LEU A C 1
ATOM 4834 O O . LEU A 1 607 ? 14.088 -9.344 -13.738 1.00 95.12 607 LEU A O 1
ATOM 4838 N N . SER A 1 608 ? 13.297 -7.275 -14.086 1.00 94.62 608 SER A N 1
ATOM 4839 C CA . SER A 1 608 ? 13.616 -6.783 -12.739 1.00 94.62 608 SER A CA 1
ATOM 4840 C C . SER A 1 608 ? 12.724 -7.416 -11.664 1.00 94.62 608 SER A C 1
ATOM 4842 O O . SER A 1 608 ? 13.156 -7.521 -10.515 1.00 94.62 608 SER A O 1
ATOM 4844 N N . THR A 1 609 ? 11.549 -7.953 -12.040 1.00 93.56 609 THR A N 1
ATOM 4845 C CA . THR A 1 609 ? 10.699 -8.787 -11.162 1.00 93.56 609 THR A CA 1
ATOM 4846 C C . THR A 1 609 ? 11.262 -10.199 -10.924 1.00 93.56 609 THR A C 1
ATOM 4848 O O . THR A 1 609 ? 10.717 -10.973 -10.133 1.00 93.56 609 THR A O 1
ATOM 4851 N N . LYS A 1 610 ? 12.371 -10.536 -11.601 1.00 91.19 610 LYS A N 1
ATOM 4852 C CA . LYS A 1 610 ? 13.054 -11.837 -11.590 1.00 91.19 610 LYS A CA 1
ATOM 4853 C C . LYS A 1 610 ? 12.123 -13.014 -11.935 1.00 91.19 610 LYS A C 1
ATOM 4855 O O . LYS A 1 610 ? 12.112 -14.003 -11.206 1.00 91.19 610 LYS A O 1
ATOM 4860 N N . PRO A 1 611 ? 11.292 -12.954 -12.990 1.00 86.44 611 PRO A N 1
ATOM 4861 C CA . PRO A 1 611 ? 10.293 -13.984 -13.278 1.00 86.44 611 PRO A CA 1
ATOM 4862 C C . PRO A 1 611 ? 10.941 -15.369 -13.391 1.00 86.44 611 PRO A C 1
ATOM 4864 O O . PRO A 1 611 ? 12.089 -15.499 -13.806 1.00 86.44 611 PRO A O 1
ATOM 4867 N N . SER A 1 612 ? 10.207 -16.416 -13.015 1.00 78.12 612 SER A N 1
ATOM 4868 C CA . SER A 1 612 ? 10.729 -17.778 -13.140 1.00 78.12 612 SER A CA 1
ATOM 4869 C C . SER A 1 612 ? 11.016 -18.102 -14.609 1.00 78.12 612 SER A C 1
ATOM 4871 O O . SER A 1 612 ? 10.134 -17.964 -15.462 1.00 78.12 612 SER A O 1
ATOM 4873 N N . TYR A 1 613 ? 12.235 -18.567 -14.892 1.00 68.38 613 TYR A N 1
ATOM 4874 C CA . TYR A 1 613 ? 12.657 -18.909 -16.251 1.00 68.38 613 TYR A CA 1
ATOM 4875 C C . TYR A 1 613 ? 11.959 -20.165 -16.800 1.00 68.38 613 TYR A C 1
ATOM 4877 O O . TYR A 1 613 ? 11.856 -20.320 -18.012 1.00 68.38 613 TYR A O 1
ATOM 4885 N N . SER A 1 614 ? 11.450 -21.042 -15.923 1.00 59.53 614 SER A N 1
ATOM 4886 C CA . SER A 1 614 ? 10.867 -22.345 -16.277 1.00 59.53 614 SER A CA 1
ATOM 4887 C C . SER A 1 614 ? 9.336 -22.377 -16.316 1.00 59.53 614 SER A C 1
ATOM 4889 O O . SER A 1 614 ? 8.761 -23.349 -16.800 1.00 59.53 614 SER A O 1
ATOM 4891 N N . LYS A 1 615 ? 8.649 -21.342 -15.810 1.00 59.12 615 LYS A N 1
ATOM 4892 C CA . LYS A 1 615 ? 7.182 -21.353 -15.626 1.00 59.12 615 LYS A CA 1
ATOM 4893 C C . LYS A 1 615 ? 6.372 -20.663 -16.731 1.00 59.12 615 LYS A C 1
ATOM 4895 O O . LYS A 1 615 ? 5.178 -20.457 -16.542 1.00 59.12 615 LYS A O 1
ATOM 4900 N N . GLY A 1 616 ? 6.976 -20.320 -17.872 1.00 67.31 616 GLY A N 1
ATOM 4901 C CA . GLY A 1 616 ? 6.258 -19.835 -19.062 1.00 67.31 616 GLY A CA 1
ATOM 4902 C C . GLY A 1 616 ? 6.228 -18.317 -19.336 1.00 67.31 616 GLY A C 1
ATOM 4903 O O . GLY A 1 616 ? 6.183 -17.968 -20.514 1.00 67.31 616 GLY A O 1
ATOM 4904 N N . PRO A 1 617 ? 6.309 -17.374 -18.365 1.00 76.31 617 PRO A N 1
ATOM 4905 C CA . PRO A 1 617 ? 6.280 -15.939 -18.676 1.00 76.31 617 PRO A CA 1
ATOM 4906 C C . PRO A 1 617 ? 7.377 -15.473 -19.644 1.00 76.31 617 PRO A C 1
ATOM 4908 O O . PRO A 1 617 ? 7.116 -14.654 -20.525 1.00 76.31 617 PRO A O 1
ATOM 4911 N N . ILE A 1 618 ? 8.589 -16.029 -19.531 1.00 81.31 618 ILE A N 1
ATOM 4912 C CA . ILE A 1 618 ? 9.690 -15.732 -20.462 1.00 81.31 618 ILE A CA 1
ATOM 4913 C C . ILE A 1 618 ? 9.383 -16.259 -21.866 1.00 81.31 618 ILE A C 1
ATOM 4915 O O . ILE A 1 618 ? 9.685 -15.590 -22.848 1.00 81.31 618 ILE A O 1
ATOM 4919 N N . ASP A 1 619 ? 8.737 -17.417 -21.990 1.00 81.19 619 ASP A N 1
ATOM 4920 C CA . ASP A 1 619 ? 8.350 -17.975 -23.291 1.00 81.19 619 ASP A CA 1
ATOM 4921 C C . ASP A 1 619 ? 7.299 -17.137 -24.010 1.00 81.19 619 ASP A C 1
ATOM 4923 O O . ASP A 1 619 ? 7.313 -17.058 -25.239 1.00 81.19 619 ASP A O 1
ATOM 4927 N N . VAL A 1 620 ? 6.434 -16.463 -23.253 1.00 82.62 620 VAL A N 1
ATOM 4928 C CA . VAL A 1 620 ? 5.405 -15.582 -23.811 1.00 82.62 620 VAL A CA 1
ATOM 4929 C C . VAL A 1 620 ? 6.005 -14.288 -24.358 1.00 82.62 620 VAL A C 1
ATOM 4931 O O . VAL A 1 620 ? 5.636 -13.881 -25.456 1.00 82.62 620 VAL A O 1
ATOM 4934 N N . HIS A 1 621 ? 6.918 -13.642 -23.625 1.00 86.31 621 HIS A N 1
ATOM 4935 C CA . HIS A 1 621 ? 7.393 -12.291 -23.970 1.00 86.31 621 HIS A CA 1
ATOM 4936 C C . HIS A 1 621 ? 8.786 -12.248 -24.605 1.00 86.31 621 HIS A C 1
ATOM 4938 O O . HIS A 1 621 ? 9.063 -11.361 -25.402 1.00 86.31 621 HIS A O 1
ATOM 4944 N N . LEU A 1 622 ? 9.634 -13.237 -24.330 1.00 87.50 622 LEU A N 1
ATOM 4945 C CA . LEU A 1 622 ? 10.942 -13.434 -24.964 1.00 87.50 622 LEU A CA 1
ATOM 4946 C C . LEU A 1 622 ? 10.955 -14.717 -25.818 1.00 87.50 622 LEU A C 1
ATOM 4948 O O . LEU A 1 622 ? 11.990 -15.342 -26.036 1.00 87.50 622 LEU A O 1
ATOM 4952 N N . GLY A 1 623 ? 9.794 -15.160 -26.304 1.00 86.25 623 GLY A N 1
ATOM 4953 C CA . GLY A 1 623 ? 9.702 -16.243 -27.284 1.00 86.25 623 GLY A CA 1
ATOM 4954 C C . GLY A 1 623 ? 10.231 -15.836 -28.666 1.00 86.25 623 GLY A C 1
ATOM 4955 O O . GLY A 1 623 ? 10.430 -14.657 -28.957 1.00 86.25 623 GLY A O 1
ATOM 4956 N N . ARG A 1 624 ? 10.385 -16.813 -29.572 1.00 83.00 624 ARG A N 1
ATOM 4957 C CA . ARG A 1 624 ? 10.906 -16.584 -30.939 1.00 83.00 624 ARG A CA 1
ATOM 4958 C C . ARG A 1 624 ? 10.158 -15.485 -31.702 1.00 83.00 624 ARG A C 1
ATOM 4960 O O . ARG A 1 624 ? 10.791 -14.637 -32.318 1.00 83.00 624 ARG A O 1
ATOM 4967 N N . ILE A 1 625 ? 8.822 -15.507 -31.671 1.00 82.75 625 ILE A N 1
ATOM 4968 C CA . ILE A 1 625 ? 7.987 -14.542 -32.404 1.00 82.75 625 ILE A CA 1
ATOM 4969 C C . ILE A 1 625 ? 8.081 -13.135 -31.785 1.00 82.75 625 ILE A C 1
ATOM 4971 O O . ILE A 1 625 ? 8.387 -12.210 -32.534 1.00 82.75 625 ILE A O 1
ATOM 4975 N N . PRO A 1 626 ? 7.861 -12.933 -30.466 1.00 86.00 626 PRO A N 1
ATOM 4976 C CA . PRO A 1 626 ? 8.063 -11.631 -29.829 1.00 86.00 626 PRO A CA 1
ATOM 4977 C C . PRO A 1 626 ? 9.440 -11.024 -30.102 1.00 86.00 626 PRO A C 1
ATOM 4979 O O . PRO A 1 626 ? 9.516 -9.891 -30.563 1.00 86.00 626 PRO A O 1
ATOM 4982 N N . VAL A 1 627 ? 10.515 -11.798 -29.913 1.00 88.06 627 VAL A N 1
ATOM 4983 C CA . VAL A 1 627 ? 11.893 -11.320 -30.113 1.00 88.06 627 VAL A CA 1
ATOM 4984 C C . VAL A 1 627 ? 12.156 -10.949 -31.575 1.00 88.06 627 VAL A C 1
ATOM 4986 O O . VAL A 1 627 ? 12.796 -9.937 -31.851 1.00 88.06 627 VAL A O 1
ATOM 4989 N N . ALA A 1 628 ? 11.616 -11.711 -32.531 1.00 86.62 628 ALA A N 1
ATOM 4990 C CA . ALA A 1 628 ? 11.720 -11.380 -33.953 1.00 86.62 628 ALA A CA 1
ATOM 4991 C C . ALA A 1 628 ? 11.027 -10.060 -34.331 1.00 86.62 628 ALA A C 1
ATOM 4993 O O . ALA A 1 628 ? 11.412 -9.440 -35.321 1.00 86.62 628 ALA A O 1
ATOM 4994 N N . ARG A 1 629 ? 10.022 -9.631 -33.557 1.00 88.19 629 ARG A N 1
ATOM 4995 C CA . ARG A 1 629 ? 9.279 -8.381 -33.779 1.00 88.19 629 ARG A CA 1
ATOM 4996 C C . ARG A 1 629 ? 9.937 -7.155 -33.148 1.00 88.19 629 ARG A C 1
ATOM 4998 O O . ARG A 1 629 ? 9.481 -6.053 -33.436 1.00 88.19 629 ARG A O 1
ATOM 5005 N N . LEU A 1 630 ? 10.957 -7.333 -32.310 1.00 91.75 630 LEU A N 1
ATOM 5006 C CA . LEU A 1 630 ? 11.694 -6.217 -31.725 1.00 91.75 630 LEU A CA 1
ATOM 5007 C C . LEU A 1 630 ? 12.542 -5.522 -32.795 1.00 91.75 630 LEU A C 1
ATOM 5009 O O . LEU A 1 630 ? 13.165 -6.172 -33.652 1.00 91.75 630 LEU A O 1
ATOM 5013 N N . ASP A 1 631 ? 12.559 -4.195 -32.731 1.00 93.44 631 ASP A N 1
ATOM 5014 C CA . ASP A 1 631 ? 13.448 -3.367 -33.533 1.00 93.44 631 ASP A CA 1
ATOM 5015 C C . ASP A 1 631 ? 14.912 -3.504 -33.061 1.00 93.44 631 ASP A C 1
ATOM 5017 O O . ASP A 1 631 ? 15.209 -4.050 -31.995 1.00 93.44 631 ASP A O 1
ATOM 5021 N N . ALA A 1 632 ? 15.847 -3.051 -33.897 1.00 92.31 632 ALA A N 1
ATOM 5022 C CA . ALA A 1 632 ? 17.276 -3.222 -33.645 1.00 92.31 632 ALA A CA 1
ATOM 5023 C C . ALA A 1 632 ? 17.786 -2.400 -32.448 1.00 92.31 632 ALA A C 1
ATOM 5025 O O . ALA A 1 632 ? 18.724 -2.837 -31.781 1.00 92.31 632 ALA A O 1
ATOM 5026 N N . GLU A 1 633 ? 17.177 -1.244 -32.173 1.00 93.44 633 GLU A N 1
ATOM 5027 C CA . GLU A 1 633 ? 17.548 -0.362 -31.063 1.00 93.44 633 GLU A CA 1
ATOM 5028 C C . GLU A 1 633 ? 17.145 -1.000 -29.731 1.00 93.44 633 GLU A C 1
ATOM 5030 O O . GLU A 1 633 ? 17.996 -1.211 -28.867 1.00 93.44 633 GLU A O 1
ATOM 5035 N N . THR A 1 634 ? 15.894 -1.458 -29.629 1.00 93.81 634 THR A N 1
ATOM 5036 C CA . THR A 1 634 ? 15.369 -2.212 -28.485 1.00 93.81 634 THR A CA 1
ATOM 5037 C C . THR A 1 634 ? 16.216 -3.453 -28.189 1.00 93.81 634 THR A C 1
ATOM 5039 O O . THR A 1 634 ? 16.525 -3.741 -27.031 1.00 93.81 634 THR A O 1
ATOM 5042 N N . VAL A 1 635 ? 16.614 -4.201 -29.224 1.00 94.50 635 VAL A N 1
ATOM 5043 C CA . VAL A 1 635 ? 17.476 -5.387 -29.086 1.00 94.50 635 VAL A CA 1
ATOM 5044 C C . VAL A 1 635 ? 18.864 -5.016 -28.552 1.00 94.50 635 VAL A C 1
ATOM 5046 O O . VAL A 1 635 ? 19.360 -5.680 -27.639 1.00 94.50 635 VAL A O 1
ATOM 5049 N N . ALA A 1 636 ? 19.488 -3.969 -29.097 1.00 94.62 636 ALA A N 1
ATOM 5050 C CA . ALA A 1 636 ? 20.815 -3.523 -28.679 1.00 94.62 636 ALA A CA 1
ATOM 5051 C C . ALA A 1 636 ? 20.817 -3.022 -27.227 1.00 94.62 636 ALA A C 1
ATOM 5053 O O . ALA A 1 636 ? 21.699 -3.383 -26.446 1.00 94.62 636 ALA A O 1
ATOM 5054 N N . GLU A 1 637 ? 19.806 -2.242 -26.848 1.00 94.06 637 GLU A N 1
ATOM 5055 C CA . GLU A 1 637 ? 19.666 -1.719 -25.494 1.00 94.06 637 GLU A CA 1
ATOM 5056 C C . GLU A 1 637 ? 19.397 -2.831 -24.473 1.00 94.06 637 GLU A C 1
ATOM 5058 O O . GLU A 1 637 ? 20.075 -2.914 -23.444 1.00 94.06 637 GLU A O 1
ATOM 5063 N N . LEU A 1 638 ? 18.460 -3.739 -24.768 1.00 95.06 638 LEU A N 1
ATOM 5064 C CA . LEU A 1 638 ? 18.157 -4.863 -23.883 1.00 95.06 638 LEU A CA 1
ATOM 5065 C C . LEU A 1 638 ? 19.381 -5.767 -23.692 1.00 95.06 638 LEU A C 1
ATOM 5067 O O . LEU A 1 638 ? 19.657 -6.196 -22.571 1.00 95.06 638 LEU A O 1
ATOM 5071 N N . ARG A 1 639 ? 20.147 -6.021 -24.759 1.00 95.75 639 ARG A N 1
ATOM 5072 C CA . ARG A 1 639 ? 21.400 -6.779 -24.682 1.00 95.75 639 ARG A CA 1
ATOM 5073 C C . ARG A 1 639 ? 22.410 -6.114 -23.757 1.00 95.75 639 ARG A C 1
ATOM 5075 O O . ARG A 1 639 ? 22.936 -6.785 -22.876 1.00 95.75 639 ARG A O 1
ATOM 5082 N N . MET A 1 640 ? 22.645 -4.813 -23.921 1.00 95.75 640 MET A N 1
ATOM 5083 C CA . MET A 1 640 ? 23.579 -4.066 -23.078 1.00 95.75 640 MET A CA 1
ATOM 5084 C C . MET A 1 640 ? 23.200 -4.179 -21.593 1.00 95.75 640 MET A C 1
ATOM 5086 O O . MET A 1 640 ? 24.050 -4.469 -20.751 1.00 95.75 640 MET A O 1
ATOM 5090 N N . ARG A 1 641 ? 21.911 -4.008 -21.268 1.00 95.94 641 ARG A N 1
ATOM 5091 C CA . ARG A 1 641 ? 21.390 -4.139 -19.896 1.00 95.94 641 ARG A CA 1
ATOM 5092 C C . ARG A 1 641 ? 21.576 -5.567 -19.353 1.00 95.94 641 ARG A C 1
ATOM 5094 O O . ARG A 1 641 ? 21.997 -5.743 -18.211 1.00 95.94 641 ARG A O 1
ATOM 5101 N N . LEU A 1 642 ? 21.327 -6.590 -20.175 1.00 97.12 642 LEU A N 1
ATOM 5102 C CA . LEU A 1 642 ? 21.511 -8.003 -19.815 1.00 97.12 642 LEU A CA 1
ATOM 5103 C C . LEU A 1 642 ? 22.979 -8.382 -19.587 1.00 97.12 642 LEU A C 1
ATOM 5105 O O . LEU A 1 642 ? 23.279 -9.073 -18.618 1.00 97.12 642 LEU A O 1
ATOM 5109 N N . GLU A 1 643 ? 23.896 -7.927 -20.440 1.00 96.81 643 GLU A N 1
ATOM 5110 C CA . GLU A 1 643 ? 25.335 -8.186 -20.299 1.00 96.81 643 GLU A CA 1
ATOM 5111 C C . GLU A 1 643 ? 25.888 -7.577 -19.002 1.00 96.81 643 GLU A C 1
ATOM 5113 O O . GLU A 1 643 ? 26.621 -8.245 -18.267 1.00 96.81 643 GLU A O 1
ATOM 5118 N N . ARG A 1 644 ? 25.469 -6.348 -18.663 1.00 96.69 644 ARG A N 1
ATOM 5119 C CA . ARG A 1 644 ? 25.807 -5.704 -17.381 1.00 96.69 644 ARG A CA 1
ATOM 5120 C C . ARG A 1 644 ? 25.269 -6.496 -16.189 1.00 96.69 644 ARG A C 1
ATOM 5122 O O . ARG A 1 644 ? 26.015 -6.756 -15.244 1.00 96.69 644 ARG A O 1
ATOM 5129 N N . ALA A 1 645 ? 24.012 -6.939 -16.254 1.00 97.50 645 ALA A N 1
ATOM 5130 C CA . ALA A 1 645 ? 23.421 -7.774 -15.213 1.00 97.50 645 ALA A CA 1
ATOM 5131 C C . ALA A 1 645 ? 24.185 -9.099 -15.039 1.00 97.50 645 ALA A C 1
ATOM 5133 O O . ALA A 1 645 ? 24.543 -9.455 -13.917 1.00 97.50 645 ALA A O 1
ATOM 5134 N N . ILE A 1 646 ? 24.489 -9.807 -16.134 1.00 97.38 646 ILE A N 1
ATOM 5135 C CA . ILE A 1 646 ? 25.265 -11.058 -16.110 1.00 97.38 646 ILE A CA 1
ATOM 5136 C C . ILE A 1 646 ? 26.631 -10.827 -15.462 1.00 97.38 646 ILE A C 1
ATOM 5138 O O . ILE A 1 646 ? 27.006 -11.585 -14.571 1.00 97.38 646 ILE A O 1
ATOM 5142 N N . SER A 1 647 ? 27.344 -9.764 -15.846 1.00 96.75 647 SER A N 1
ATOM 5143 C CA . SER A 1 647 ? 28.648 -9.421 -15.264 1.00 96.75 647 SER A CA 1
ATOM 5144 C C . SER A 1 647 ? 28.581 -9.286 -13.736 1.00 96.75 647 SER A C 1
ATOM 5146 O O . SER A 1 647 ? 29.357 -9.928 -13.020 1.00 96.75 647 SER A O 1
ATOM 5148 N N . PHE A 1 648 ? 27.597 -8.534 -13.227 1.00 96.88 648 PHE A N 1
ATOM 5149 C CA . PHE A 1 648 ? 27.380 -8.360 -11.790 1.00 96.88 648 PHE A CA 1
ATOM 5150 C C . PHE A 1 648 ? 27.133 -9.697 -11.074 1.00 96.88 648 PHE A C 1
ATOM 5152 O O . PHE A 1 648 ? 27.806 -10.021 -10.089 1.00 96.88 648 PHE A O 1
ATOM 5159 N N . TRP A 1 649 ? 26.201 -10.514 -11.577 1.00 95.19 649 TRP A N 1
ATOM 5160 C CA . TRP A 1 649 ? 25.861 -11.782 -10.924 1.00 95.19 649 TRP A CA 1
ATOM 5161 C C . TRP A 1 649 ? 26.984 -12.816 -11.026 1.00 95.19 649 TRP A C 1
ATOM 5163 O O . TRP A 1 649 ? 27.172 -13.571 -10.077 1.00 95.19 649 TRP A O 1
ATOM 5173 N N . CYS A 1 650 ? 27.792 -12.810 -12.089 1.00 95.12 650 CYS A N 1
ATOM 5174 C CA . CYS A 1 650 ? 28.990 -13.648 -12.176 1.00 95.12 650 CYS A CA 1
ATOM 5175 C C . CYS A 1 650 ? 29.976 -13.351 -11.042 1.00 95.12 650 CYS A C 1
ATOM 5177 O O . CYS A 1 650 ? 30.486 -14.270 -10.404 1.00 95.12 650 CYS A O 1
ATOM 5179 N N . VAL A 1 651 ? 30.233 -12.072 -10.743 1.00 94.19 651 VAL A N 1
ATOM 5180 C CA . VAL A 1 651 ? 31.096 -11.693 -9.610 1.00 94.19 651 VAL A CA 1
ATOM 5181 C C . VAL A 1 651 ? 30.528 -12.216 -8.291 1.00 94.19 651 VAL A C 1
ATOM 5183 O O . VAL A 1 651 ? 31.288 -12.682 -7.441 1.00 94.19 651 VAL A O 1
ATOM 5186 N N . ARG A 1 652 ? 29.204 -12.175 -8.115 1.00 91.94 652 ARG A N 1
ATOM 5187 C CA . ARG A 1 652 ? 28.568 -12.621 -6.873 1.00 91.94 652 ARG A CA 1
ATOM 5188 C C . ARG A 1 652 ? 28.545 -14.142 -6.721 1.00 91.94 652 ARG A C 1
ATOM 5190 O O . ARG A 1 652 ? 28.948 -14.634 -5.671 1.00 91.94 652 ARG A O 1
ATOM 5197 N N . VAL A 1 653 ? 28.186 -14.881 -7.772 1.00 91.75 653 VAL A N 1
ATOM 5198 C CA . VAL A 1 653 ? 28.214 -16.355 -7.771 1.00 91.75 653 VAL A CA 1
ATOM 5199 C C . VAL A 1 653 ? 29.626 -16.864 -7.474 1.00 91.75 653 VAL A C 1
ATOM 5201 O O . VAL A 1 653 ? 29.778 -17.745 -6.637 1.00 91.75 653 VAL A O 1
ATOM 5204 N N . ARG A 1 654 ? 30.678 -16.244 -8.030 1.00 90.75 654 ARG A N 1
ATOM 5205 C CA . ARG A 1 654 ? 32.071 -16.601 -7.691 1.00 90.75 654 ARG A CA 1
ATOM 5206 C C . ARG A 1 654 ? 32.399 -16.438 -6.207 1.00 90.75 654 ARG A C 1
ATOM 5208 O O . ARG A 1 654 ? 33.173 -17.220 -5.663 1.00 90.75 654 ARG A O 1
ATOM 5215 N N . LYS A 1 655 ? 31.851 -15.408 -5.552 1.00 86.56 655 LYS A N 1
ATOM 5216 C CA . LYS A 1 655 ? 32.077 -15.160 -4.119 1.00 86.56 655 LYS A CA 1
ATOM 5217 C C . LYS A 1 655 ? 31.349 -16.173 -3.236 1.00 86.56 655 LYS A C 1
ATOM 5219 O O . LYS A 1 655 ? 31.820 -16.441 -2.135 1.00 86.56 655 LYS A O 1
ATOM 5224 N N . ASN A 1 656 ? 30.217 -16.712 -3.691 1.00 78.19 656 ASN A N 1
ATOM 5225 C CA . ASN A 1 656 ? 29.391 -17.621 -2.905 1.00 78.19 656 ASN A CA 1
ATOM 5226 C C . ASN A 1 656 ? 28.693 -18.676 -3.781 1.00 78.19 656 ASN A C 1
ATOM 5228 O O . ASN A 1 656 ? 27.471 -18.687 -3.916 1.00 78.19 656 ASN A O 1
ATOM 5232 N N . ALA A 1 657 ? 29.479 -19.580 -4.374 1.00 66.75 657 ALA A N 1
ATOM 5233 C CA . ALA A 1 657 ? 28.987 -20.556 -5.352 1.00 66.75 657 ALA A CA 1
ATOM 5234 C C . ALA A 1 657 ? 27.975 -21.571 -4.780 1.00 66.75 657 ALA A C 1
ATOM 5236 O O . ALA A 1 657 ? 27.278 -22.241 -5.539 1.00 66.75 657 ALA A O 1
ATOM 5237 N N . SER A 1 658 ? 27.870 -21.690 -3.450 1.00 68.44 658 SER A N 1
ATOM 5238 C CA . SER A 1 658 ? 26.863 -22.520 -2.778 1.00 68.44 658 SER A CA 1
ATOM 5239 C C . SER A 1 658 ? 25.493 -21.848 -2.655 1.00 68.44 658 SER A C 1
ATOM 5241 O O . SER A 1 658 ? 24.535 -22.514 -2.263 1.00 68.44 658 SER A O 1
ATOM 5243 N N . ASN A 1 659 ? 25.373 -20.554 -2.967 1.00 78.19 659 ASN A N 1
ATOM 5244 C CA . ASN A 1 659 ? 24.102 -19.849 -2.911 1.00 78.19 659 ASN A CA 1
ATOM 5245 C C . ASN A 1 659 ? 23.282 -20.092 -4.186 1.00 78.19 659 ASN A C 1
ATOM 5247 O O . ASN A 1 659 ? 23.485 -19.456 -5.223 1.00 78.19 659 ASN A O 1
ATOM 5251 N N . SER A 1 660 ? 22.329 -21.016 -4.086 1.00 81.44 660 SER A N 1
ATOM 5252 C CA . SER A 1 660 ? 21.442 -21.422 -5.176 1.00 81.44 660 SER A CA 1
ATOM 5253 C C . SER A 1 660 ? 20.628 -20.271 -5.773 1.00 81.44 660 SER A C 1
ATOM 5255 O O . SER A 1 660 ? 20.350 -20.286 -6.972 1.00 81.44 660 SER A O 1
ATOM 5257 N N . ASP A 1 661 ? 20.278 -19.265 -4.969 1.00 84.81 661 ASP A N 1
ATOM 5258 C CA . ASP A 1 661 ? 19.441 -18.142 -5.408 1.00 84.81 661 ASP A CA 1
ATOM 5259 C C . ASP A 1 661 ? 20.199 -17.246 -6.396 1.00 84.81 661 ASP A C 1
ATOM 5261 O O . ASP A 1 661 ? 19.649 -16.764 -7.385 1.00 84.81 661 ASP A O 1
ATOM 5265 N N . ASP A 1 662 ? 21.498 -17.066 -6.165 1.00 90.19 662 ASP A N 1
ATOM 5266 C CA . ASP A 1 662 ? 22.383 -16.238 -6.984 1.00 90.19 662 ASP A CA 1
ATOM 5267 C C . ASP A 1 662 ? 22.567 -16.858 -8.364 1.00 90.19 662 ASP A C 1
ATOM 5269 O O . ASP A 1 662 ? 22.501 -16.171 -9.388 1.00 90.19 662 ASP A O 1
ATOM 5273 N N . VAL A 1 663 ? 22.739 -18.181 -8.373 1.00 90.00 663 VAL A N 1
ATOM 5274 C CA . VAL A 1 663 ? 22.818 -18.985 -9.588 1.00 90.00 663 VAL A CA 1
ATOM 5275 C C . VAL A 1 663 ? 21.493 -18.929 -10.346 1.00 90.00 663 VAL A C 1
ATOM 5277 O O . VAL A 1 663 ? 21.508 -18.752 -11.562 1.00 90.00 663 VAL A O 1
ATOM 5280 N N . ASP A 1 664 ? 20.346 -19.028 -9.668 1.00 89.19 664 ASP A N 1
ATOM 5281 C CA . ASP A 1 664 ? 19.038 -18.985 -10.336 1.00 89.19 664 ASP A CA 1
ATOM 5282 C C . ASP A 1 664 ? 18.766 -17.639 -11.020 1.00 89.19 664 ASP A C 1
ATOM 5284 O O . ASP A 1 664 ? 18.272 -17.579 -12.150 1.00 89.19 664 ASP A O 1
ATOM 5288 N N . VAL A 1 665 ? 19.185 -16.545 -10.385 1.00 91.75 665 VAL A N 1
ATOM 5289 C CA . VAL A 1 665 ? 19.087 -15.213 -10.982 1.00 91.75 665 VAL A CA 1
ATOM 5290 C C . VAL A 1 665 ? 20.056 -15.043 -12.159 1.00 91.75 665 VAL A C 1
ATOM 5292 O O . VAL A 1 665 ? 19.674 -14.480 -13.185 1.00 91.75 665 VAL A O 1
ATOM 5295 N N . LEU A 1 666 ? 21.281 -15.573 -12.076 1.00 94.25 666 LEU A N 1
ATOM 5296 C CA . LEU A 1 666 ? 22.206 -15.573 -13.213 1.00 94.25 666 LEU A CA 1
ATOM 5297 C C . LEU A 1 666 ? 21.623 -16.348 -14.409 1.00 94.25 666 LEU A C 1
ATOM 5299 O O . LEU A 1 666 ? 21.669 -15.864 -15.541 1.00 94.25 666 LEU A O 1
ATOM 5303 N N . ARG A 1 667 ? 21.006 -17.510 -14.165 1.00 92.81 667 ARG A N 1
ATOM 5304 C CA . ARG A 1 667 ? 20.356 -18.329 -15.205 1.00 92.81 667 ARG A CA 1
ATOM 5305 C C . ARG A 1 667 ? 19.266 -17.579 -15.945 1.00 92.81 667 ARG A C 1
ATOM 5307 O O . ARG A 1 667 ? 19.196 -17.676 -17.167 1.00 92.81 667 ARG A O 1
ATOM 5314 N N . LEU A 1 668 ? 18.442 -16.824 -15.220 1.00 93.44 668 LEU A N 1
ATOM 5315 C CA . LEU A 1 668 ? 17.414 -15.971 -15.810 1.00 93.44 668 LEU A CA 1
ATOM 5316 C C . LEU A 1 668 ? 18.013 -15.019 -16.854 1.00 93.44 668 LEU A C 1
ATOM 5318 O O . LEU A 1 668 ? 17.516 -14.952 -17.980 1.00 93.44 668 LEU A O 1
ATOM 5322 N N . TYR A 1 669 ? 19.075 -14.294 -16.499 1.00 96.00 669 TYR A N 1
ATOM 5323 C CA . TYR A 1 669 ? 19.665 -13.297 -17.393 1.00 96.00 669 TYR A CA 1
ATOM 5324 C C . TYR A 1 669 ? 20.438 -13.929 -18.554 1.00 96.00 669 TYR A C 1
ATOM 5326 O O . TYR A 1 669 ? 20.340 -13.430 -19.674 1.00 96.00 669 TYR A O 1
ATOM 5334 N N . VAL A 1 670 ? 21.119 -15.060 -18.335 1.00 95.44 670 VAL A N 1
ATOM 5335 C CA . VAL A 1 670 ? 21.760 -15.835 -19.415 1.00 95.44 670 VAL A CA 1
ATOM 5336 C C . VAL A 1 670 ? 20.713 -16.378 -20.395 1.00 95.44 670 VAL A C 1
ATOM 5338 O O . VAL A 1 670 ? 20.885 -16.263 -21.610 1.00 95.44 670 VAL A O 1
ATOM 5341 N N . GLU A 1 671 ? 19.589 -16.905 -19.899 1.00 94.31 671 GLU A N 1
ATOM 5342 C CA . GLU A 1 671 ? 18.488 -17.362 -20.753 1.00 94.31 671 GLU A CA 1
ATOM 5343 C C . GLU A 1 671 ? 17.872 -16.195 -21.536 1.00 94.31 671 GLU A C 1
ATOM 5345 O O . GLU A 1 671 ? 17.664 -16.318 -22.743 1.00 94.31 671 GLU A O 1
ATOM 5350 N N . ALA A 1 672 ? 17.619 -15.053 -20.893 1.00 94.25 672 ALA A N 1
ATOM 5351 C CA . ALA A 1 672 ? 17.103 -13.865 -21.569 1.00 94.25 672 ALA A CA 1
ATOM 5352 C C . ALA A 1 672 ? 18.066 -13.368 -22.662 1.00 94.25 672 ALA A C 1
ATOM 5354 O O . ALA A 1 672 ? 17.625 -13.142 -23.791 1.00 94.25 672 ALA A O 1
ATOM 5355 N N . LEU A 1 673 ? 19.371 -13.284 -22.368 1.00 95.88 673 LEU A N 1
ATOM 5356 C CA . LEU A 1 673 ? 20.393 -12.894 -23.344 1.00 95.88 673 LEU A CA 1
ATOM 5357 C C . LEU A 1 673 ? 20.390 -13.849 -24.533 1.00 95.88 673 LEU A C 1
ATOM 5359 O O . LEU A 1 673 ? 20.263 -13.402 -25.667 1.00 95.88 673 LEU A O 1
ATOM 5363 N N . SER A 1 674 ? 20.409 -15.159 -24.276 1.00 93.88 674 SER A N 1
ATOM 5364 C CA . SER A 1 674 ? 20.437 -16.163 -25.341 1.00 93.88 674 SER A CA 1
ATOM 5365 C C . SER A 1 674 ? 19.258 -16.058 -26.314 1.00 93.88 674 SER A C 1
ATOM 5367 O O . SER A 1 674 ? 19.395 -16.398 -27.487 1.00 93.88 674 SER A O 1
ATOM 5369 N N . ARG A 1 675 ? 18.086 -15.597 -25.854 1.00 92.12 675 ARG A N 1
ATOM 5370 C CA . ARG A 1 675 ? 16.904 -15.385 -26.707 1.00 92.12 675 ARG A CA 1
ATOM 5371 C C . ARG A 1 675 ? 17.097 -14.177 -27.613 1.00 92.12 675 ARG A C 1
ATOM 5373 O O . ARG A 1 675 ? 16.804 -14.266 -28.803 1.00 92.12 675 ARG A O 1
ATOM 5380 N N . VAL A 1 676 ? 17.620 -13.084 -27.061 1.00 92.62 676 VAL A N 1
ATOM 5381 C CA . VAL A 1 676 ? 17.919 -11.847 -27.795 1.00 92.62 676 VAL A CA 1
ATOM 5382 C C . VAL A 1 676 ? 19.058 -12.059 -28.800 1.00 92.62 676 VAL A C 1
ATOM 5384 O O . VAL A 1 676 ? 18.993 -11.512 -29.899 1.00 92.62 676 VAL A O 1
ATOM 5387 N N . THR A 1 677 ? 20.024 -12.937 -28.495 1.00 92.00 677 THR A N 1
ATOM 5388 C CA . THR A 1 677 ? 21.128 -13.320 -29.394 1.00 92.00 677 THR A CA 1
ATOM 5389 C C . THR A 1 677 ? 20.656 -13.824 -30.760 1.00 92.00 677 THR A C 1
ATOM 5391 O O . THR A 1 677 ? 21.347 -13.654 -31.754 1.00 92.00 677 THR A O 1
ATOM 5394 N N . ALA A 1 678 ? 19.445 -14.372 -30.881 1.00 85.62 678 ALA A N 1
ATOM 5395 C CA . ALA A 1 678 ? 18.915 -14.781 -32.186 1.00 85.62 678 ALA A CA 1
ATOM 5396 C C . ALA A 1 678 ? 18.696 -13.608 -33.174 1.00 85.62 678 ALA A C 1
ATOM 5398 O O . ALA A 1 678 ? 18.389 -13.834 -34.344 1.00 85.62 678 ALA A O 1
ATOM 5399 N N . ARG A 1 679 ? 18.797 -12.355 -32.711 1.00 89.50 679 ARG A N 1
ATOM 5400 C CA . ARG A 1 679 ? 18.691 -11.129 -33.522 1.00 89.50 679 ARG A CA 1
ATOM 5401 C C . ARG A 1 679 ? 20.037 -10.454 -33.759 1.00 89.50 679 ARG A C 1
ATOM 5403 O O . ARG A 1 679 ? 20.077 -9.409 -34.406 1.00 89.50 679 ARG A O 1
ATOM 5410 N N . ASP A 1 680 ? 21.110 -11.023 -33.226 1.00 86.69 680 ASP A N 1
ATOM 5411 C CA . ASP A 1 680 ? 22.449 -10.483 -33.352 1.00 86.69 680 ASP A CA 1
ATOM 5412 C C . ASP A 1 680 ? 23.057 -10.622 -34.742 1.00 86.69 680 ASP A C 1
ATOM 5414 O O . ASP A 1 680 ? 22.777 -11.560 -35.481 1.00 86.69 680 ASP A O 1
ATOM 5418 N N . GLY A 1 681 ? 23.936 -9.675 -35.078 1.00 87.62 681 GLY A N 1
ATOM 5419 C CA . GLY A 1 681 ? 24.860 -9.840 -36.195 1.00 87.62 681 GLY A CA 1
ATOM 5420 C C . GLY A 1 681 ? 26.036 -10.737 -35.802 1.00 87.62 681 GLY A C 1
ATOM 5421 O O . GLY A 1 681 ? 26.380 -10.851 -34.623 1.00 87.62 681 GLY A O 1
ATOM 5422 N N . ALA A 1 682 ? 26.708 -11.314 -36.800 1.00 89.69 682 ALA A N 1
ATOM 5423 C CA . ALA A 1 682 ? 27.753 -12.320 -36.605 1.00 89.69 682 ALA A CA 1
ATOM 5424 C C . ALA A 1 682 ? 28.865 -11.913 -35.614 1.00 89.69 682 ALA A C 1
ATOM 5426 O O . ALA A 1 682 ? 29.368 -12.755 -34.875 1.00 89.69 682 ALA A O 1
ATOM 5427 N N . ASP A 1 683 ? 29.272 -10.642 -35.565 1.00 91.38 683 ASP A N 1
ATOM 5428 C CA . ASP A 1 683 ? 30.352 -10.211 -34.663 1.00 91.38 683 ASP A CA 1
ATOM 5429 C C . ASP A 1 683 ? 29.944 -10.203 -33.189 1.00 91.38 683 ASP A C 1
ATOM 5431 O O . ASP A 1 683 ? 30.745 -10.564 -32.324 1.00 91.38 683 ASP A O 1
ATOM 5435 N N . ILE A 1 684 ? 28.690 -9.862 -32.903 1.00 92.81 684 ILE A N 1
ATOM 5436 C CA . ILE A 1 684 ? 28.163 -9.852 -31.538 1.00 92.81 684 ILE A CA 1
ATOM 5437 C C . ILE A 1 684 ? 27.800 -11.277 -31.115 1.00 92.81 684 ILE A C 1
ATOM 5439 O O . ILE A 1 684 ? 28.139 -11.694 -30.010 1.00 92.81 684 ILE A O 1
ATOM 5443 N N . ALA A 1 685 ? 27.254 -12.082 -32.029 1.00 91.56 685 ALA A N 1
ATOM 5444 C CA . ALA A 1 685 ? 27.048 -13.506 -31.794 1.00 91.56 685 ALA A CA 1
ATOM 5445 C C . ALA A 1 685 ? 28.370 -14.228 -31.446 1.00 91.56 685 ALA A C 1
ATOM 5447 O O . ALA A 1 685 ? 28.423 -14.997 -30.486 1.00 91.56 685 ALA A O 1
ATOM 5448 N N . LYS A 1 686 ? 29.488 -13.906 -32.120 1.00 93.06 686 LYS A N 1
ATOM 5449 C CA . LYS A 1 686 ? 30.829 -14.394 -31.727 1.00 93.06 686 LYS A CA 1
ATOM 5450 C C . LYS A 1 686 ? 31.227 -13.961 -30.311 1.00 93.06 686 LYS A C 1
ATOM 5452 O O . LYS A 1 686 ? 31.887 -14.732 -29.614 1.00 93.06 686 LYS A O 1
ATOM 5457 N N . ALA A 1 687 ? 30.871 -12.748 -29.882 1.00 94.06 687 ALA A N 1
ATOM 5458 C CA . ALA A 1 687 ? 31.122 -12.294 -28.514 1.00 94.06 687 ALA A CA 1
ATOM 5459 C C . ALA A 1 687 ? 30.302 -13.106 -27.496 1.00 94.06 687 ALA A C 1
ATOM 5461 O O . ALA A 1 687 ? 30.847 -13.525 -26.477 1.00 94.06 687 ALA A O 1
ATOM 5462 N N . HIS A 1 688 ? 29.045 -13.434 -27.806 1.00 95.19 688 HIS A N 1
ATOM 5463 C CA . HIS A 1 688 ? 28.212 -14.306 -26.967 1.00 95.19 688 HIS A CA 1
ATOM 5464 C C . HIS A 1 688 ? 28.709 -15.753 -26.914 1.00 95.19 688 HIS A C 1
ATOM 5466 O O . HIS A 1 688 ? 28.632 -16.368 -25.854 1.00 95.19 688 HIS A O 1
ATOM 5472 N N . VAL A 1 689 ? 29.290 -16.285 -27.999 1.00 94.00 689 VAL A N 1
ATOM 5473 C CA . VAL A 1 689 ? 29.992 -17.585 -27.964 1.00 94.00 689 VAL A CA 1
ATOM 5474 C C . VAL A 1 689 ? 31.149 -17.544 -26.964 1.00 94.00 689 VAL A C 1
ATOM 5476 O O . VAL A 1 689 ? 31.284 -18.460 -26.155 1.00 94.00 689 VAL A O 1
ATOM 5479 N N . ARG A 1 690 ? 31.972 -16.485 -26.987 1.00 94.25 690 ARG A N 1
ATOM 5480 C CA . ARG A 1 690 ? 33.080 -16.327 -26.028 1.00 94.25 690 ARG A CA 1
ATOM 5481 C C . ARG A 1 690 ? 32.563 -16.240 -24.598 1.00 94.25 690 ARG A C 1
ATOM 5483 O O . ARG A 1 690 ? 33.043 -16.992 -23.760 1.00 94.25 690 ARG A O 1
ATOM 5490 N N . LEU A 1 691 ? 31.533 -15.426 -24.360 1.00 94.44 691 LEU A N 1
ATOM 5491 C CA . LEU A 1 691 ? 30.888 -15.320 -23.053 1.00 94.44 691 LEU A CA 1
ATOM 5492 C C . LEU A 1 691 ? 30.372 -16.683 -22.566 1.00 94.44 691 LEU A C 1
ATOM 5494 O O . LEU A 1 691 ? 30.635 -17.061 -21.433 1.00 94.44 691 LEU A O 1
ATOM 5498 N N . ALA A 1 692 ? 29.690 -17.462 -23.410 1.00 94.25 692 ALA A N 1
ATOM 5499 C CA . ALA A 1 692 ? 29.202 -18.791 -23.034 1.00 94.25 692 ALA A CA 1
ATOM 5500 C C . ALA A 1 692 ? 30.345 -19.755 -22.662 1.00 94.25 692 ALA A C 1
ATOM 5502 O O . ALA A 1 692 ? 30.239 -20.496 -21.686 1.00 94.25 692 ALA A O 1
ATOM 5503 N N . VAL A 1 693 ? 31.453 -19.729 -23.411 1.00 92.94 693 VAL A N 1
ATOM 5504 C CA . VAL A 1 693 ? 32.644 -20.538 -23.106 1.00 92.94 693 VAL A CA 1
ATOM 5505 C C . VAL A 1 693 ? 33.299 -20.083 -21.801 1.00 92.94 693 VAL A C 1
ATOM 5507 O O . VAL A 1 693 ? 33.677 -20.928 -20.992 1.00 92.94 693 VAL A O 1
ATOM 5510 N N . GLU A 1 694 ? 33.404 -18.776 -21.561 1.00 92.62 694 GLU A N 1
ATOM 5511 C CA . GLU A 1 694 ? 33.909 -18.217 -20.301 1.00 92.62 694 GLU A CA 1
ATOM 5512 C C . GLU A 1 694 ? 33.047 -18.671 -19.116 1.00 92.62 694 GLU A C 1
ATOM 5514 O O . GLU A 1 694 ? 33.580 -19.223 -18.157 1.00 92.62 694 GLU A O 1
ATOM 5519 N N . LEU A 1 695 ? 31.718 -18.552 -19.218 1.00 91.94 695 LEU A N 1
ATOM 5520 C CA . LEU A 1 695 ? 30.783 -18.995 -18.178 1.00 91.94 695 LEU A CA 1
ATOM 5521 C C . LEU A 1 695 ? 30.895 -20.499 -17.885 1.00 91.94 695 LEU A C 1
ATOM 5523 O O . LEU A 1 695 ? 30.866 -20.895 -16.725 1.00 91.94 695 LEU A O 1
ATOM 5527 N N . GLY A 1 696 ? 31.024 -21.338 -18.919 1.00 88.25 696 GLY A N 1
ATOM 5528 C CA . GLY A 1 696 ? 31.102 -22.795 -18.759 1.00 88.25 696 GLY A CA 1
ATOM 5529 C C . GLY A 1 696 ? 32.476 -23.325 -18.326 1.00 88.25 696 GLY A C 1
ATOM 5530 O O . GLY A 1 696 ? 32.573 -24.445 -17.822 1.00 88.25 696 GLY A O 1
ATOM 5531 N N . SER A 1 697 ? 33.547 -22.555 -18.537 1.00 89.44 697 SER A N 1
ATOM 5532 C CA . SER A 1 697 ? 34.919 -22.957 -18.184 1.00 89.44 697 SER A CA 1
ATOM 5533 C C . SER A 1 697 ? 35.388 -22.430 -16.826 1.00 89.44 697 SER A C 1
ATOM 5535 O O . SER A 1 697 ? 36.330 -22.988 -16.265 1.00 89.44 697 SER A O 1
ATOM 5537 N N . ASP A 1 698 ? 34.725 -21.410 -16.281 1.00 88.19 698 ASP A N 1
ATOM 5538 C CA . ASP A 1 698 ? 35.045 -20.811 -14.987 1.00 88.19 698 ASP A CA 1
ATOM 5539 C C . ASP A 1 698 ? 34.662 -21.737 -13.819 1.00 88.19 698 ASP A C 1
ATOM 5541 O O . ASP A 1 698 ? 33.485 -21.958 -13.530 1.00 88.19 698 ASP A O 1
ATOM 5545 N N . ASP A 1 699 ? 35.670 -22.257 -13.109 1.00 83.81 699 ASP A N 1
ATOM 5546 C CA . ASP A 1 699 ? 35.485 -23.135 -11.946 1.00 83.81 699 ASP A CA 1
ATOM 5547 C C . ASP A 1 699 ? 34.649 -22.492 -10.826 1.00 83.81 699 ASP A C 1
ATOM 5549 O O . ASP A 1 699 ? 33.952 -23.205 -10.105 1.00 83.81 699 ASP A O 1
ATOM 5553 N N . GLY A 1 700 ? 34.672 -21.161 -10.694 1.00 83.25 700 GLY A N 1
ATOM 5554 C CA . GLY A 1 700 ? 33.872 -20.421 -9.716 1.00 83.25 700 GLY A CA 1
ATOM 5555 C C . GLY A 1 700 ? 32.401 -20.253 -10.108 1.00 83.25 700 GLY A C 1
ATOM 5556 O O . GLY A 1 700 ? 31.605 -19.817 -9.279 1.00 83.25 700 GLY A O 1
ATOM 5557 N N . LEU A 1 701 ? 32.034 -20.592 -11.348 1.00 85.19 701 LEU A N 1
ATOM 5558 C CA . LEU A 1 701 ? 30.663 -20.548 -11.872 1.00 85.19 701 LEU A CA 1
ATOM 5559 C C . LEU A 1 701 ? 30.097 -21.943 -12.181 1.00 85.19 701 LEU A C 1
ATOM 5561 O O . LEU A 1 701 ? 28.944 -22.056 -12.603 1.00 85.19 701 LEU A O 1
ATOM 5565 N N . LYS A 1 702 ? 30.874 -23.012 -11.953 1.00 79.94 702 LYS A N 1
ATOM 5566 C CA . LYS A 1 702 ? 30.439 -24.393 -12.188 1.00 79.94 702 LYS A CA 1
ATOM 5567 C C . LYS A 1 702 ? 29.301 -24.780 -11.250 1.00 79.94 702 LYS A C 1
ATOM 5569 O O . LYS A 1 702 ? 29.511 -25.153 -10.098 1.00 79.94 702 LYS A O 1
ATOM 5574 N N . HIS A 1 703 ? 28.087 -24.756 -11.785 1.00 82.88 703 HIS A N 1
ATOM 5575 C CA . HIS A 1 703 ? 26.889 -25.231 -11.114 1.00 82.88 703 HIS A CA 1
ATOM 5576 C C . HIS A 1 703 ? 25.972 -25.907 -12.136 1.00 82.88 703 HIS A C 1
ATOM 5578 O O . HIS A 1 703 ? 25.614 -25.298 -13.139 1.00 82.88 703 HIS A O 1
ATOM 5584 N N . TRP A 1 704 ? 25.526 -27.136 -11.860 1.00 84.38 704 TRP A N 1
ATOM 5585 C CA . TRP A 1 704 ? 24.747 -27.955 -12.808 1.00 84.38 704 TRP A CA 1
ATOM 5586 C C . TRP A 1 704 ? 23.428 -27.310 -13.269 1.00 84.38 704 TRP A C 1
ATOM 5588 O O . TRP A 1 704 ? 22.882 -27.664 -14.309 1.00 84.38 704 TRP A O 1
ATOM 5598 N N . TRP A 1 705 ? 22.904 -26.348 -12.501 1.00 85.19 705 TRP A N 1
ATOM 5599 C CA . TRP A 1 705 ? 21.760 -25.533 -12.920 1.00 85.19 705 TRP A CA 1
ATOM 5600 C C . TRP A 1 705 ? 22.077 -24.611 -14.100 1.00 85.19 705 TRP A C 1
ATOM 5602 O O . TRP A 1 705 ? 21.180 -24.358 -14.890 1.00 85.19 705 TRP A O 1
ATOM 5612 N N . LEU A 1 706 ? 23.302 -24.097 -14.221 1.00 88.06 706 LEU A N 1
ATOM 5613 C CA . LEU A 1 706 ? 23.683 -23.088 -15.214 1.00 88.06 706 LEU A CA 1
ATOM 5614 C C . LEU A 1 706 ? 24.006 -23.687 -16.595 1.00 88.06 706 LEU A C 1
ATOM 5616 O O . LEU A 1 706 ? 23.861 -23.002 -17.610 1.00 88.06 706 LEU A O 1
ATOM 5620 N N . ASP A 1 707 ? 24.390 -24.966 -16.639 1.00 89.06 707 ASP A N 1
ATOM 5621 C CA . ASP A 1 707 ? 24.860 -25.663 -17.845 1.00 89.06 707 ASP A CA 1
ATOM 5622 C C . ASP A 1 707 ? 23.858 -25.605 -19.010 1.00 89.06 707 ASP A C 1
ATOM 5624 O O . ASP A 1 707 ? 24.242 -25.404 -20.165 1.00 89.06 707 ASP A O 1
ATOM 5628 N N . GLU A 1 708 ? 22.561 -25.748 -18.722 1.00 90.38 708 GLU A N 1
ATOM 5629 C CA . GLU A 1 708 ? 21.504 -25.715 -19.737 1.00 90.38 708 GLU A CA 1
ATOM 5630 C C . GLU A 1 708 ? 21.419 -24.339 -20.417 1.00 90.38 708 GLU A C 1
ATOM 5632 O O . GLU A 1 708 ? 21.417 -24.247 -21.646 1.00 90.38 708 GLU A O 1
ATOM 5637 N N . GLN A 1 709 ? 21.399 -23.262 -19.630 1.00 92.19 709 GLN A N 1
ATOM 5638 C CA . GLN A 1 709 ? 21.244 -21.888 -20.116 1.00 92.19 709 GLN A CA 1
ATOM 5639 C C . GLN A 1 709 ? 22.507 -21.413 -20.845 1.00 92.19 709 GLN A C 1
ATOM 5641 O O . GLN A 1 709 ? 22.411 -20.756 -21.884 1.00 92.19 709 GLN A O 1
ATOM 5646 N N . VAL A 1 710 ? 23.692 -21.811 -20.373 1.00 93.50 710 VAL A N 1
ATOM 5647 C CA . VAL A 1 710 ? 24.954 -21.601 -21.103 1.00 93.50 710 VAL A CA 1
ATOM 5648 C C . VAL A 1 710 ? 24.936 -22.356 -22.435 1.00 93.50 710 VAL A C 1
ATOM 5650 O O . VAL A 1 710 ? 25.300 -21.795 -23.470 1.00 93.50 710 VAL A O 1
ATOM 5653 N N . GLY A 1 711 ? 24.433 -23.594 -22.450 1.00 93.06 711 GLY A N 1
ATOM 5654 C CA . GLY A 1 711 ? 24.232 -24.368 -23.674 1.00 93.06 711 GLY A CA 1
ATOM 5655 C C . GLY A 1 711 ? 23.252 -23.712 -24.655 1.00 93.06 711 GLY A C 1
ATOM 5656 O O . GLY A 1 711 ? 23.488 -23.729 -25.867 1.00 93.06 711 GLY A O 1
ATOM 5657 N N . HIS A 1 712 ? 22.173 -23.097 -24.159 1.00 92.94 712 HIS A N 1
ATOM 5658 C CA . HIS A 1 712 ? 21.240 -22.320 -24.979 1.00 92.94 712 HIS A CA 1
ATOM 5659 C C . HIS A 1 712 ? 21.904 -21.091 -25.602 1.00 92.94 712 HIS A C 1
ATOM 5661 O O . HIS A 1 712 ? 21.731 -20.873 -26.803 1.00 92.94 712 HIS A O 1
ATOM 5667 N N . LEU A 1 713 ? 22.672 -20.321 -24.820 1.00 94.25 713 LEU A N 1
ATOM 5668 C CA . LEU A 1 713 ? 23.435 -19.171 -25.314 1.00 94.25 713 LEU A CA 1
ATOM 5669 C C . LEU A 1 713 ? 24.405 -19.591 -26.414 1.00 94.25 713 LEU A C 1
ATOM 5671 O O . LEU A 1 713 ? 24.386 -19.009 -27.493 1.00 94.25 713 LEU A O 1
ATOM 5675 N N . LEU A 1 714 ? 25.171 -20.658 -26.181 1.00 93.75 714 LEU A N 1
ATOM 5676 C CA . LEU A 1 714 ? 26.119 -21.184 -27.156 1.00 93.75 714 LEU A CA 1
ATOM 5677 C C . LEU A 1 714 ? 25.424 -21.587 -28.466 1.00 93.75 714 LEU A C 1
ATOM 5679 O O . LEU A 1 714 ? 25.844 -21.166 -29.540 1.00 93.75 714 LEU A O 1
ATOM 5683 N N . ARG A 1 715 ? 24.337 -22.369 -28.389 1.00 92.94 715 ARG A N 1
ATOM 5684 C CA . ARG A 1 715 ? 23.607 -22.851 -29.573 1.00 92.94 715 ARG A CA 1
ATOM 5685 C C . ARG A 1 715 ? 23.002 -21.702 -30.380 1.00 92.94 715 ARG A C 1
ATOM 5687 O O . ARG A 1 715 ? 23.196 -21.648 -31.587 1.00 92.94 715 ARG A O 1
ATOM 5694 N N . ARG A 1 716 ? 22.297 -20.781 -29.717 1.00 92.06 716 ARG A N 1
ATOM 5695 C CA . ARG A 1 716 ? 21.624 -19.651 -30.382 1.00 92.06 716 ARG A CA 1
ATOM 5696 C C . ARG A 1 716 ? 22.624 -18.640 -30.945 1.00 92.06 716 ARG A C 1
ATOM 5698 O O . ARG A 1 716 ? 22.348 -18.047 -31.979 1.00 92.06 716 ARG A O 1
ATOM 5705 N N . ALA A 1 717 ? 23.784 -18.481 -30.304 1.00 90.50 717 ALA A N 1
ATOM 5706 C CA . ALA A 1 717 ? 24.880 -17.686 -30.841 1.00 90.50 717 ALA A CA 1
ATOM 5707 C C . ALA A 1 717 ? 25.488 -18.324 -32.098 1.00 90.50 717 ALA A C 1
ATOM 5709 O O . ALA A 1 717 ? 25.719 -17.617 -33.070 1.00 90.50 717 ALA A O 1
ATOM 5710 N N . PHE A 1 718 ? 25.688 -19.648 -32.128 1.00 88.25 718 PHE A N 1
ATOM 5711 C CA . PHE A 1 718 ? 26.131 -20.341 -33.345 1.00 88.25 718 PHE A CA 1
ATOM 5712 C C . PHE A 1 718 ? 25.115 -20.259 -34.485 1.00 88.25 718 PHE A C 1
ATOM 5714 O O . PHE A 1 718 ? 25.526 -20.071 -35.620 1.00 88.25 718 PHE A O 1
ATOM 5721 N N . ASP A 1 719 ? 23.815 -20.359 -34.193 1.00 86.31 719 ASP A N 1
ATOM 5722 C CA . ASP A 1 719 ? 22.760 -20.223 -35.208 1.00 86.31 719 ASP A CA 1
ATOM 5723 C C . ASP A 1 719 ? 22.708 -18.805 -35.830 1.00 86.31 719 ASP A C 1
ATOM 5725 O O . ASP A 1 719 ? 22.132 -18.631 -36.904 1.00 86.31 719 ASP A O 1
ATOM 5729 N N . ALA A 1 720 ? 23.274 -17.794 -35.154 1.00 82.12 720 ALA A N 1
ATOM 5730 C CA . ALA A 1 720 ? 23.304 -16.392 -35.587 1.00 82.12 720 ALA A CA 1
ATOM 5731 C C . ALA A 1 720 ? 24.609 -15.971 -36.303 1.00 82.12 720 ALA A C 1
ATOM 5733 O O . ALA A 1 720 ? 24.665 -14.874 -36.865 1.00 82.12 720 ALA A O 1
ATOM 5734 N N . VAL A 1 721 ? 25.654 -16.811 -36.271 1.00 73.00 721 VAL A N 1
ATOM 5735 C CA . VAL A 1 721 ? 26.920 -16.633 -37.017 1.00 73.00 721 VAL A CA 1
ATOM 5736 C C . VAL A 1 721 ? 26.798 -17.273 -38.390 1.00 73.00 721 VAL A C 1
ATOM 5738 O O . VAL A 1 721 ? 27.231 -16.611 -39.363 1.00 73.00 721 VAL A O 1
#

Foldseek 3Di:
DCCVQPVPDPPPDDPDQQAVLVSVCVVPNQVVSLVVCCVVVVLVVDEQDPLLLLVLQDPDFEAEDQDAHCRNVRSQVVHPLHEAEAQDLVSVVVGDPPYYHHLQHYSDPDHRGQRHPVSLVCSCPVVVSSLVVLLVCQLPDEEEAAPDPCPDPSSLVSLQVQCVVQPVNGHAYEYWFQNVDDPVRQVVCVVSRYHYDHCVVVCVVPDPVCRRVVRSVVVSVCCVVVPDDALLNQAADALVPQDDQDAPDPVRNVVLLVDQVNLLVSLVRLLVSLVVSVVSNLAFLARPLVRLLRLLSSLVSRRPVVSNLVNDDLVVNLSSLLSSLLSCLNSLHQDDPVSLVVCVVSCALVNCLPDDVSSVLSNLCNNLVNCLVVVPPPSNVVSLVRQVPHPDALQSQLSSLLSVLVSCLLLLNLVSNVVSLVSNDHPQLLSLLQSLQSCVLSPVQVSSVVSLLVSQVVLVVVCVVPLSRNRSQSLNLLSLVVLVVCCVVPVSPSNVVCPPVSVSHRPPDDPVVLLVVLLVVLVVLVVCVVPDDQWAADPDPPDIDRCVPPDDDDPSSDDQSLSSLCSSCNSRNFHCDHPPDRTCLVVNLSSLVSVDDLALSSVSNNCSSVDQPPPCSCCVCLNLVNLVPHDPVRLVSNLVSLVSNLVSLLVVCLVPVVPPVSLRSNLSSLQSNLSSLLVDALVVLVVLLVVLCCQCVDPSNDDPVNNVSSVSSNVSSVVRD

Sequence (721 aa):
MTRELYGGERANVPSDPLRIAEEFRAGLGDAALTDFLRRSIRDDTFEPGLIHRDLLDLPWADVLTTNYDTLLERAAKDAPRGYDIVVKESDLPHAQGPRIIKLHGSLGDGASVVISEEDYRTYPQRRAAFVNTARQVFIENELCLLGFSGDDPNFLQWAGWVRDRLSSNARRIYLVGALDLPPVKRRLLEARGVTPIDFAPAVKGERTDRRHTAAISMFLDYLKAARPAEPGDWQPTSYQDYPSVRGADHDAWVRDRQNPEKVIETLRGALAIWRRDRKACPRWVVCPGEVRRAIRHGTNSVDNILLALDTLPECESRDALLELAWRYDHGAQPLPPWLADRMDASLPLEALVEAEPDLVCGLVRALLGAARSADDEAAFATRATRFEMLTVPSDLSALVAHERCLFARDRLDFEFVAENLSKIDGDDPVWGLRRAALLYWVGETEEAHSTIGIAVRKLRTRVLRDPDSVALRSRFVWARWLAGALRWEDDGVLLAELNGLDRLALRDYDPWEQLRAPDSDVAEGLRKRWEARPIEPGFEAGSYRDNSNTVSFRSAEQVTPLGELRHVAERVGMPIRMRYMDVLGTHLADALRLAFEPNAMWHSAFLSTKPSYSKGPIDVHLGRIPVARLDAETVAELRMRLERAISFWCVRVRKNASNSDDVDVLRLYVEALSRVTARDGADIAKAHVRLAVELGSDDGLKHWWLDEQVGHLLRRAFDAV